Protein AF-A0A9P4S166-F1 (afdb_monomer)

Radius of gyration: 28.97 Å; Cα contacts (8 Å, |Δi|>4): 397; chains: 1; bounding box: 79×90×80 Å

pLDDT: mean 71.15, std 21.74, range [25.86, 97.62]

Secondary structure (DSSP, 8-state):
-HHHHHHHHHHHHHTTS--------------------------------------------TT-SS----TT--SHHHHHHHHHHHHHHHHHHH----HHHHHHHHHHHHHHHHHHHHHHHHHHHHHHHHHHHHTTS-GGGHHHHHHHHHHHHHHHHHHHHHHHHHHHHHHHHHTTS-SSS--SHHHHHHHHHHHHHHHHHHHHHHHHHHHHHT-----TTSSS-----S-TTSTTHHHH---HHHHHHHHHHHHHHT--TTSHHHHHHHHHHHHHHHHHHHHHHHHHHHSS---SSHHHHHHHHHHTTTS-THHHHHHHHHGGGTHHHHHHHHHHHHHHHHHHHS--------------------------------------HHHHHHHHHHHHHHHH---SSS--TTSPPPPS------------TTHHHHHHHHHHHHHH-SGGGG-----

Mean predicted aligned error: 15.08 Å

Nearest PDB structures (foldseek):
  8k4d-assembly1_A  TM=3.167E-01  e=4.605E-01  Homo sapiens
  5qsu-assembly1_C  TM=3.146E-01  e=5.699E-01  Homo sapiens
  6rrc-assembly2_A  TM=2.691E-01  e=3.722E-01  Homo sapiens
  4pjw-assembly1_A  TM=3.175E-01  e=9.105E-01  Homo sapiens

Organism: NCBI:txid1346257

Sequence (455 aa):
MVLEQKLEEEMSKIGSSSKARNESSTALGKRKKTSGINPDVDRPFSKRVRVESTEGTFTHLSGLDELPNYQPFTGPQGNTLLQSLYVIHKMFKDGNFESDVLGWHLNQAALALPEVISCACSSYQKALDEMNATISDEESRSALSSMNVRTTESDMQSTLRSAARIIASLLHGVTKLDYSAVNKPCGSVIYSYVQMFSHIFRNIHTFAYARAKGGFHNEDLNVLNKKPKRNDANTLINSNIQDISRLISQLVLATLSALSPSHSAHKDLYEGFTYLVLDAIGKRLYLAVFGCEPGKIVEDQILVSNTTLNATHAGRGLDTRALQYEIPYLVHILERCMSLAASFMSRDLPTPTRKSQQKRSRSSLNDSKPPGKAERYRAKVTLTTHAKRRLQQTLVRGMFGEEPNDGFFDSLRIPSPLSQIAKPPAFDAGEMREWFKCEVWKMLGWEILGEVKDC

Foldseek 3Di:
DVVVVVVVVVVVVVVPPPPDDDDDDDDDDDDDDDDDDDDDDDDDDDDDDDPDDPPPDPPDPVPPVPPQPLVLQDDDLSVQLVVLVVVLVVCVVVVPCPQVSLLVSLLSNLQSLLVSLLVLLVQLLVLVLVQVVCVVPDDVVNPVSVVSNVVSVVSSLSSLVVSLVSLLSSLVSLQSRDPPDPDDSSVVSLLSNQVSQFSLFCVLLVLLLVCLVSVDDPDVVPPDDDDDDDDPPPVVVVVPNPRSSQSSQVSSLSSLVSQDLVDPSSLSSLLSSLLQLLLVLQQLLLCLVPLDGADPDVVVVVVCVVCVVPPDVVVSSSVLRSSQSFLQQSLVVLVVSLVCLLSSVPDPPPPPPPPDPDDDDDDDDDDDDDDDDDDPPPPPSPHDPLSLVQSVVSNNCSNHNDDPDDDDPSHRDYDDHHRRGHDDDHDDSNVSSVVSNVSVCVSSPDVVVVPPDDD

Structure (mmCIF, N/CA/C/O backbone):
data_AF-A0A9P4S166-F1
#
_entry.id   AF-A0A9P4S166-F1
#
loop_
_atom_site.group_PDB
_atom_site.id
_atom_site.type_symbol
_atom_site.label_atom_id
_atom_site.label_alt_id
_atom_site.label_comp_id
_atom_site.label_asym_id
_atom_site.label_entity_id
_atom_site.label_seq_id
_atom_site.pdbx_PDB_ins_code
_atom_site.Cartn_x
_atom_site.Cartn_y
_atom_site.Cartn_z
_atom_site.occupancy
_atom_site.B_iso_or_equiv
_atom_site.auth_seq_id
_atom_site.auth_comp_id
_atom_site.auth_asym_id
_atom_site.auth_atom_id
_atom_site.pdbx_PDB_model_num
ATOM 1 N N . MET A 1 1 ? 34.817 21.940 -1.153 1.00 50.00 1 MET A N 1
ATOM 2 C CA . MET A 1 1 ? 35.452 23.243 -1.439 1.00 50.00 1 MET A CA 1
ATOM 3 C C . MET A 1 1 ? 35.509 23.553 -2.935 1.00 50.00 1 MET A C 1
ATOM 5 O O . MET A 1 1 ? 34.668 24.307 -3.396 1.00 50.00 1 MET A O 1
ATOM 9 N N . VAL A 1 2 ? 36.437 22.983 -3.723 1.00 48.81 2 VAL A N 1
ATOM 10 C CA . VAL A 1 2 ? 36.674 23.427 -5.126 1.00 48.81 2 VAL A CA 1
ATOM 11 C C . VAL A 1 2 ? 35.432 23.323 -6.033 1.00 48.81 2 VAL A C 1
ATOM 13 O O . VAL A 1 2 ? 35.209 24.189 -6.873 1.00 48.81 2 VAL A O 1
ATOM 16 N N . LEU A 1 3 ? 34.591 22.301 -5.842 1.00 48.97 3 LEU A N 1
ATOM 17 C CA . LEU A 1 3 ? 33.325 22.156 -6.577 1.00 48.97 3 LEU A CA 1
ATOM 18 C C . LEU A 1 3 ? 32.207 23.098 -6.091 1.00 48.97 3 LEU A C 1
ATOM 20 O O . LEU A 1 3 ? 31.320 23.412 -6.874 1.00 48.97 3 LEU A O 1
ATOM 24 N N . GLU A 1 4 ? 32.253 23.572 -4.843 1.00 58.06 4 GLU A N 1
ATOM 25 C CA . GLU A 1 4 ? 31.245 24.490 -4.286 1.00 58.06 4 GLU A CA 1
ATOM 26 C C . GLU A 1 4 ? 31.482 25.920 -4.779 1.00 58.06 4 GLU A C 1
ATOM 28 O O . GLU A 1 4 ? 30.554 26.531 -5.299 1.00 58.06 4 GLU A O 1
ATOM 33 N N . GLN A 1 5 ? 32.733 26.403 -4.766 1.00 71.75 5 GLN A N 1
ATOM 34 C CA . GLN A 1 5 ? 33.075 27.707 -5.357 1.00 71.75 5 GLN A CA 1
ATOM 35 C C . GLN A 1 5 ? 32.668 27.789 -6.836 1.00 71.75 5 GLN A C 1
ATOM 37 O O . GLN A 1 5 ? 32.152 28.810 -7.284 1.00 71.75 5 GLN A O 1
ATOM 42 N N . LYS A 1 6 ? 32.842 26.696 -7.592 1.00 68.50 6 LYS A N 1
ATOM 43 C CA . LYS A 1 6 ? 32.432 26.636 -9.001 1.00 68.50 6 LYS A CA 1
ATOM 44 C C . LYS A 1 6 ? 30.905 26.616 -9.185 1.00 68.50 6 LYS A C 1
ATOM 46 O O . LYS A 1 6 ? 30.423 27.027 -10.236 1.00 68.50 6 LYS A O 1
ATOM 51 N N . LEU A 1 7 ? 30.147 26.172 -8.180 1.00 64.69 7 LEU A N 1
ATOM 52 C CA . LEU A 1 7 ? 28.684 26.230 -8.183 1.00 64.69 7 LEU A CA 1
ATOM 53 C C . LEU A 1 7 ? 28.184 27.651 -7.867 1.00 64.69 7 LEU A C 1
ATOM 55 O O . LEU A 1 7 ? 27.287 28.150 -8.543 1.00 64.69 7 LEU A O 1
ATOM 59 N N . GLU A 1 8 ? 28.794 28.326 -6.888 1.00 77.50 8 GLU A N 1
ATOM 60 C CA . GLU A 1 8 ? 28.480 29.720 -6.540 1.00 77.50 8 GLU A CA 1
ATOM 61 C C . GLU A 1 8 ? 28.818 30.699 -7.680 1.00 77.50 8 GLU A C 1
ATOM 63 O O . GLU A 1 8 ? 28.044 31.619 -7.957 1.00 77.50 8 GLU A O 1
ATOM 68 N N . GLU A 1 9 ? 29.928 30.482 -8.395 1.00 79.69 9 GLU A N 1
ATOM 69 C CA . GLU A 1 9 ? 30.326 31.324 -9.532 1.00 79.69 9 GLU A CA 1
ATOM 70 C C . GLU A 1 9 ? 29.320 31.250 -10.700 1.00 79.69 9 GLU A C 1
ATOM 72 O O . GLU A 1 9 ? 28.985 32.275 -11.299 1.00 79.69 9 GLU A O 1
ATOM 77 N N . GLU A 1 10 ? 28.787 30.061 -11.003 1.00 73.88 10 GLU A N 1
ATOM 78 C CA . GLU A 1 10 ? 27.751 29.884 -12.032 1.00 73.88 10 GLU A CA 1
ATOM 79 C C . GLU A 1 10 ? 26.392 30.451 -11.586 1.00 73.88 10 GLU A C 1
ATOM 81 O O . GLU A 1 10 ? 25.723 31.135 -12.363 1.00 73.88 10 GLU A O 1
ATOM 86 N N . MET A 1 11 ? 26.010 30.260 -10.317 1.00 67.00 11 MET A N 1
ATOM 87 C CA . MET A 1 11 ? 24.795 30.856 -9.738 1.00 67.00 11 MET A CA 1
ATOM 88 C C . MET A 1 11 ? 24.805 32.393 -9.835 1.00 67.00 11 MET A C 1
ATOM 90 O O . MET A 1 11 ? 23.788 33.006 -10.167 1.00 67.00 11 MET A O 1
ATOM 94 N N . SER A 1 12 ? 25.965 33.023 -9.619 1.00 69.06 12 SER A N 1
ATOM 95 C CA . SER A 1 12 ? 26.142 34.481 -9.708 1.00 69.06 12 SER A CA 1
ATOM 96 C C . SER A 1 12 ? 25.939 35.034 -11.133 1.00 69.06 12 SER A C 1
ATOM 98 O O . SER A 1 12 ? 25.324 36.090 -11.324 1.00 69.06 12 SER A O 1
ATOM 100 N N . LYS A 1 13 ? 26.370 34.294 -12.166 1.00 59.41 13 LYS A N 1
ATOM 101 C CA . LYS A 1 13 ? 26.198 34.686 -13.583 1.00 59.41 13 LYS A CA 1
ATOM 102 C C . LYS A 1 13 ? 24.731 34.707 -14.020 1.00 59.41 13 LYS A C 1
ATOM 104 O O . LYS A 1 13 ? 24.347 35.544 -14.834 1.00 59.41 13 LYS A O 1
ATOM 109 N N . ILE A 1 14 ? 23.892 33.835 -13.461 1.00 57.91 14 ILE A N 1
ATOM 110 C CA . ILE A 1 14 ? 22.464 33.761 -13.813 1.00 57.91 14 ILE A CA 1
ATOM 111 C C . ILE A 1 14 ? 21.699 34.993 -13.292 1.00 57.91 14 ILE A C 1
ATOM 113 O O . ILE A 1 14 ? 20.830 35.522 -13.987 1.00 57.91 14 ILE A O 1
ATOM 117 N N . GLY A 1 15 ? 22.059 35.511 -12.112 1.00 41.59 15 GLY A N 1
ATOM 118 C CA . GLY A 1 15 ? 21.372 36.644 -11.474 1.00 41.59 15 GLY A CA 1
ATOM 119 C C . GLY A 1 15 ? 21.551 38.012 -12.152 1.00 41.59 15 GLY A C 1
ATOM 120 O O . GLY A 1 15 ? 20.842 38.955 -11.807 1.00 41.59 15 GLY A O 1
ATOM 121 N N . SER A 1 16 ? 22.476 38.150 -13.108 1.00 41.69 16 SER A N 1
ATOM 122 C CA . SER A 1 16 ? 22.863 39.446 -13.697 1.00 41.69 16 SER A CA 1
ATOM 123 C C . SER A 1 16 ? 22.339 39.701 -15.122 1.00 41.69 16 SER A C 1
ATOM 125 O O . SER A 1 16 ? 22.501 40.803 -15.644 1.00 41.69 16 SER A O 1
ATOM 127 N N . SER A 1 17 ? 21.651 38.737 -15.746 1.00 39.06 17 SER A N 1
ATOM 128 C CA . SER A 1 17 ? 21.203 38.836 -17.152 1.00 39.06 17 SER A CA 1
ATOM 129 C C . SER A 1 17 ? 19.826 39.511 -17.351 1.00 39.06 17 SER A C 1
ATOM 131 O O . SER A 1 17 ? 19.478 39.949 -18.447 1.00 39.06 17 SER A O 1
ATOM 133 N N . SER A 1 18 ? 19.014 39.646 -16.299 1.00 38.47 18 SER A N 1
ATOM 134 C CA . SER A 1 18 ? 17.571 39.928 -16.400 1.00 38.47 18 SER A CA 1
ATOM 135 C C . SER A 1 18 ? 17.166 41.416 -16.440 1.00 38.47 18 SER A C 1
ATOM 137 O O . SER A 1 18 ? 16.119 41.774 -15.896 1.00 38.47 18 SER A O 1
ATOM 139 N N . LYS A 1 19 ? 17.967 42.316 -17.040 1.00 42.19 19 LYS A N 1
ATOM 140 C CA . LYS A 1 19 ? 17.717 43.778 -16.967 1.00 42.19 19 LYS A CA 1
ATOM 141 C C . LYS A 1 19 ? 17.909 44.576 -18.271 1.00 42.19 19 LYS A C 1
ATOM 143 O O . LYS A 1 19 ? 18.396 45.702 -18.230 1.00 42.19 19 LYS A O 1
ATOM 148 N N . ALA A 1 20 ? 17.492 44.037 -19.423 1.00 38.78 20 ALA A N 1
ATOM 149 C CA . ALA A 1 20 ? 17.512 44.787 -20.690 1.00 38.78 20 ALA A CA 1
ATOM 150 C C . ALA A 1 20 ? 16.458 44.348 -21.736 1.00 38.78 20 ALA A C 1
ATOM 152 O O . ALA A 1 20 ? 16.814 43.772 -22.762 1.00 38.78 20 ALA A O 1
ATOM 153 N N . ARG A 1 21 ? 15.166 44.659 -21.516 1.00 33.50 21 ARG A N 1
ATOM 154 C CA . ARG A 1 21 ? 14.172 44.927 -22.590 1.00 33.50 21 ARG A CA 1
ATOM 155 C C . ARG A 1 21 ? 12.809 45.339 -22.026 1.00 33.50 21 ARG A C 1
ATOM 157 O O . ARG A 1 21 ? 12.109 44.501 -21.470 1.00 33.50 21 ARG A O 1
ATOM 164 N N . ASN A 1 22 ? 12.414 46.597 -22.224 1.00 31.48 22 ASN A N 1
ATOM 165 C CA . ASN A 1 22 ? 11.018 47.026 -22.114 1.00 31.48 22 ASN A CA 1
ATOM 166 C C . ASN A 1 22 ? 10.813 48.379 -22.818 1.00 31.48 22 ASN A C 1
ATOM 168 O O . ASN A 1 22 ? 11.109 49.405 -22.219 1.00 31.48 22 ASN A O 1
ATOM 172 N N . GLU A 1 23 ? 10.343 48.389 -24.072 1.00 32.75 23 GLU A N 1
ATOM 173 C CA . GLU A 1 23 ? 9.766 49.584 -24.715 1.00 32.75 23 GLU A CA 1
ATOM 174 C C . GLU A 1 23 ? 9.055 49.248 -26.043 1.00 32.75 23 GLU A C 1
ATOM 176 O O . GLU A 1 23 ? 9.297 48.205 -26.650 1.00 32.75 23 GLU A O 1
ATOM 181 N N . SER A 1 24 ? 8.206 50.172 -26.511 1.00 34.47 24 SER A N 1
ATOM 182 C CA . SER A 1 24 ? 7.497 50.186 -27.809 1.00 34.47 24 SER A CA 1
ATOM 183 C C . SER A 1 24 ? 6.445 49.090 -28.103 1.00 34.47 24 SER A C 1
ATOM 185 O O . SER A 1 24 ? 6.708 48.084 -28.753 1.00 34.47 24 SER A O 1
ATOM 187 N N . SER A 1 25 ? 5.180 49.379 -27.767 1.00 33.09 25 SER A N 1
ATOM 188 C CA . SER A 1 25 ? 4.033 49.140 -28.667 1.00 33.09 25 SER A CA 1
ATOM 189 C C . SER A 1 25 ? 2.823 49.970 -28.216 1.00 33.09 25 SER A C 1
ATOM 191 O O . SER A 1 25 ? 2.429 49.916 -27.053 1.00 33.09 25 SER A O 1
ATOM 193 N N . THR A 1 26 ? 2.243 50.767 -29.114 1.00 35.44 26 THR A N 1
ATOM 194 C CA . THR A 1 26 ? 1.092 51.648 -28.843 1.00 35.44 26 THR A CA 1
ATOM 195 C C . THR A 1 26 ? -0.043 51.416 -29.854 1.00 35.44 26 THR A C 1
ATOM 197 O O . THR A 1 26 ? 0.132 50.720 -30.847 1.00 35.44 26 THR A O 1
ATOM 200 N N . ALA A 1 27 ? -1.190 52.067 -29.605 1.00 35.25 27 ALA A N 1
ATOM 201 C CA . ALA A 1 27 ? -2.327 52.284 -30.519 1.00 35.25 27 ALA A CA 1
ATOM 202 C C . ALA A 1 27 ? -3.452 51.213 -30.633 1.00 35.25 27 ALA A C 1
ATOM 204 O O . ALA A 1 27 ? -3.430 50.307 -31.454 1.00 35.25 27 ALA A O 1
ATOM 205 N N . LEU A 1 28 ? -4.548 51.503 -29.913 1.00 38.31 28 LEU A N 1
ATOM 206 C CA . LEU A 1 28 ? -5.911 51.716 -30.453 1.00 38.31 28 LEU A CA 1
ATOM 207 C C . LEU A 1 28 ? -6.626 50.605 -31.269 1.00 38.31 28 LEU A C 1
ATOM 209 O O . LEU A 1 28 ? -6.446 50.476 -32.476 1.00 38.31 28 LEU A O 1
ATOM 213 N N . GLY A 1 29 ? -7.654 49.997 -30.655 1.00 34.06 29 GLY A N 1
ATOM 214 C CA . GLY A 1 29 ? -8.749 49.269 -31.328 1.00 34.06 29 GLY A CA 1
ATOM 215 C C . GLY A 1 29 ? -10.130 49.687 -30.787 1.00 34.06 29 GLY A C 1
ATOM 216 O O . GLY A 1 29 ? -10.272 49.955 -29.595 1.00 34.06 29 GLY A O 1
ATOM 217 N N . LYS A 1 30 ? -11.161 49.809 -31.644 1.00 41.03 30 LYS A N 1
ATOM 218 C CA . LYS A 1 30 ? -12.437 50.485 -31.301 1.00 41.03 30 LYS A CA 1
ATOM 219 C C . LYS A 1 30 ? -13.622 49.540 -31.023 1.00 41.03 30 LYS A C 1
ATOM 221 O O . LYS A 1 30 ? -14.110 48.865 -31.919 1.00 41.03 30 LYS A O 1
ATOM 226 N N . ARG A 1 31 ? -14.165 49.648 -29.802 1.00 37.97 31 ARG A N 1
ATOM 227 C CA . ARG A 1 31 ? -15.600 49.775 -29.437 1.00 37.97 31 ARG A CA 1
ATOM 228 C C . ARG A 1 31 ? -16.658 49.330 -30.480 1.00 37.97 31 ARG A C 1
ATOM 230 O O . ARG A 1 31 ? -16.903 50.049 -31.447 1.00 37.97 31 ARG A O 1
ATOM 237 N N . LYS A 1 32 ? -17.464 48.309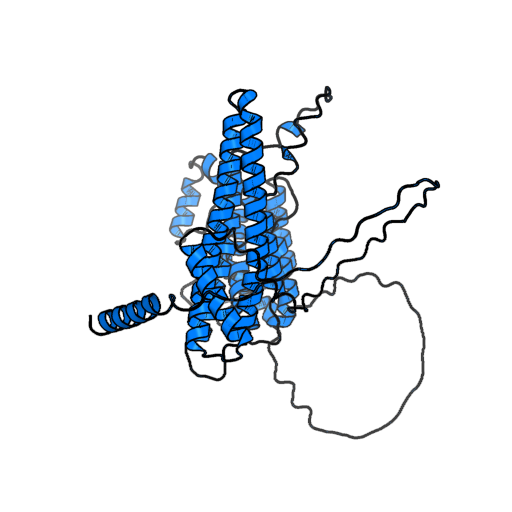 -30.148 1.00 41.28 32 LYS A N 1
ATOM 238 C CA . LYS A 1 32 ? -18.866 48.175 -30.614 1.00 41.28 32 LYS A CA 1
ATOM 239 C C . LYS A 1 32 ? -19.777 47.727 -29.454 1.00 41.28 32 LYS A C 1
ATOM 241 O O . LYS A 1 32 ? -19.289 47.214 -28.454 1.00 41.28 32 LYS A O 1
ATOM 246 N N . LYS A 1 33 ? -21.078 48.022 -29.543 1.00 42.03 33 LYS A N 1
ATOM 247 C CA . LYS A 1 33 ? -22.110 47.884 -28.487 1.00 42.03 33 LYS A CA 1
ATOM 248 C C . LYS A 1 33 ? -23.374 47.252 -29.103 1.00 42.03 33 LYS A C 1
ATOM 250 O O . LYS A 1 33 ? -23.469 47.220 -30.327 1.00 42.03 33 LYS A O 1
ATOM 255 N N . THR A 1 34 ? -24.359 46.908 -28.262 1.00 35.53 34 THR A N 1
ATOM 256 C CA . THR A 1 34 ? -25.773 46.564 -28.582 1.00 35.53 34 THR A CA 1
ATOM 257 C C . THR A 1 34 ? -25.997 45.198 -29.249 1.00 35.53 34 THR A C 1
ATOM 259 O O . THR A 1 34 ? -25.148 44.763 -30.015 1.00 35.53 34 THR A O 1
ATOM 262 N N . SER A 1 35 ? -27.114 44.484 -29.043 1.00 34.69 35 SER A N 1
ATOM 263 C CA . SER A 1 35 ? -28.135 44.469 -27.960 1.00 34.69 35 SER A CA 1
ATOM 264 C C . SER A 1 35 ? -29.142 43.343 -28.248 1.00 34.69 35 SER A C 1
ATOM 266 O O . SER A 1 35 ? -29.401 43.083 -29.419 1.00 34.69 35 SER A O 1
ATOM 268 N N . GLY A 1 36 ? -29.796 42.761 -27.237 1.00 31.95 36 GLY A N 1
ATOM 269 C CA . GLY A 1 36 ? -30.938 41.867 -27.473 1.00 31.95 36 GLY A CA 1
ATOM 270 C C . GLY A 1 36 ? -31.552 41.302 -26.193 1.00 31.95 36 GLY A C 1
ATOM 271 O O . GLY A 1 36 ? -30.898 40.546 -25.485 1.00 31.95 36 GLY A O 1
ATOM 272 N N . ILE A 1 37 ? -32.806 41.665 -25.916 1.00 40.78 37 ILE A N 1
ATOM 273 C CA . ILE A 1 37 ? -33.666 41.066 -24.885 1.00 40.78 37 ILE A CA 1
ATOM 274 C C . ILE A 1 37 ? -35.009 40.774 -25.556 1.00 40.78 37 ILE A C 1
ATOM 276 O O . ILE A 1 37 ? -35.592 41.695 -26.124 1.00 40.78 37 ILE A O 1
ATOM 280 N N . ASN A 1 38 ? -35.482 39.527 -25.490 1.00 38.72 38 ASN A N 1
ATOM 281 C CA . ASN A 1 38 ? -36.882 39.180 -25.206 1.00 38.72 38 ASN A CA 1
ATOM 282 C C . ASN A 1 38 ? -37.048 37.652 -25.024 1.00 38.72 38 ASN A C 1
ATOM 284 O O . ASN A 1 38 ? -36.100 36.920 -25.320 1.00 38.72 38 ASN A O 1
ATOM 288 N N . PRO A 1 39 ? -38.177 37.175 -24.455 1.00 56.25 39 PRO A N 1
ATOM 289 C CA . PRO A 1 39 ? -38.204 35.893 -23.748 1.00 56.25 39 PRO A CA 1
ATOM 290 C C . PRO A 1 39 ? -39.168 34.839 -24.341 1.00 56.25 39 PRO A C 1
ATOM 292 O O . PRO A 1 39 ? -39.853 35.086 -25.327 1.00 56.25 39 PRO A O 1
ATOM 295 N N . ASP A 1 40 ? -39.243 33.714 -23.619 1.00 36.38 40 ASP A N 1
ATOM 296 C CA . ASP A 1 40 ? -40.455 32.921 -23.332 1.00 36.38 40 ASP A CA 1
ATOM 297 C C . ASP A 1 40 ? -41.082 32.021 -24.425 1.00 36.38 40 ASP A C 1
ATOM 299 O O . ASP A 1 40 ? -41.785 32.494 -25.313 1.00 36.38 40 ASP A O 1
ATOM 303 N N . VAL A 1 41 ? -40.897 30.696 -24.269 1.00 45.12 41 VAL A N 1
ATOM 304 C CA . VAL A 1 41 ? -41.832 29.622 -24.685 1.00 45.12 41 VAL A CA 1
ATOM 305 C C . VAL A 1 41 ? -41.650 28.398 -23.760 1.00 45.12 41 VAL A C 1
ATOM 307 O O . VAL A 1 41 ? -40.535 27.896 -23.604 1.00 45.12 41 VAL A O 1
ATOM 310 N N . ASP A 1 42 ? -42.743 27.858 -23.210 1.00 40.72 42 ASP A N 1
ATOM 311 C CA . ASP A 1 42 ? -42.768 26.599 -22.443 1.00 40.72 42 ASP A CA 1
ATOM 312 C C . ASP A 1 42 ? -42.427 25.336 -23.270 1.00 40.72 42 ASP A C 1
ATOM 314 O O . ASP A 1 42 ? -42.941 25.149 -24.376 1.00 40.72 42 ASP A O 1
ATOM 318 N N . ARG A 1 43 ? -41.737 24.356 -22.657 1.00 38.03 43 ARG A N 1
ATOM 319 C CA . ARG A 1 43 ? -42.332 23.067 -22.190 1.00 38.03 43 ARG A CA 1
ATOM 320 C C . ARG A 1 43 ? -41.273 22.021 -21.773 1.00 38.03 43 ARG A C 1
ATOM 322 O O . ARG A 1 43 ? -40.172 21.998 -22.319 1.00 38.03 43 ARG A O 1
ATOM 329 N N . PRO A 1 44 ? -41.597 21.108 -20.833 1.00 45.16 44 PRO A N 1
ATOM 330 C CA . PRO A 1 44 ? -40.661 20.093 -20.348 1.00 45.16 44 PRO A CA 1
ATOM 331 C C . PRO A 1 44 ? -40.617 18.841 -21.238 1.00 45.16 44 PRO A C 1
ATOM 333 O O . PRO A 1 44 ? -41.651 18.337 -21.670 1.00 45.16 44 PRO A O 1
ATOM 336 N N . PHE A 1 45 ? -39.426 18.255 -21.404 1.00 33.53 45 PHE A N 1
ATOM 337 C CA . PHE A 1 45 ? -39.263 16.886 -21.908 1.00 33.53 45 PHE A CA 1
ATOM 338 C C . PHE A 1 45 ? -38.330 16.067 -21.014 1.00 33.53 45 PHE A C 1
ATOM 340 O O . PHE A 1 45 ? -37.161 16.403 -20.824 1.00 33.53 45 PHE A O 1
ATOM 347 N N . SER A 1 46 ? -38.854 14.958 -20.488 1.00 43.62 46 SER A N 1
ATOM 348 C CA . SER A 1 46 ? -38.104 14.016 -19.654 1.00 43.62 46 SER A CA 1
ATOM 349 C C . SER A 1 46 ? -36.979 13.347 -20.451 1.00 43.62 46 SER A C 1
ATOM 351 O O . SER A 1 46 ? -37.238 12.617 -21.411 1.00 43.62 46 SER A O 1
ATOM 353 N N . LYS A 1 47 ? -35.723 13.557 -20.037 1.00 34.91 47 LYS A N 1
ATOM 354 C CA . LYS A 1 47 ? -34.566 12.812 -20.551 1.00 34.91 47 LYS A CA 1
ATOM 355 C C . LYS A 1 47 ? -34.118 11.757 -19.545 1.00 34.91 47 LYS A C 1
ATOM 357 O O . LYS A 1 47 ? -33.394 12.023 -18.593 1.00 34.91 47 LYS A O 1
ATOM 362 N N . ARG A 1 48 ? -34.568 10.534 -19.826 1.00 31.05 48 ARG A N 1
ATOM 363 C CA . ARG A 1 48 ? -34.166 9.256 -19.223 1.00 31.05 48 ARG A CA 1
ATOM 364 C C . ARG A 1 48 ? -32.643 9.192 -19.026 1.00 31.05 48 ARG A C 1
ATOM 366 O O . ARG A 1 48 ? -31.904 9.208 -20.008 1.00 31.05 48 ARG A O 1
ATOM 373 N N . VAL A 1 49 ? -32.184 9.089 -17.776 1.00 30.39 49 VAL A N 1
ATOM 374 C CA . VAL A 1 49 ? -30.754 8.948 -17.455 1.00 30.39 49 VAL A CA 1
ATOM 375 C C . VAL A 1 49 ? -30.235 7.633 -18.037 1.00 30.39 49 VAL A C 1
ATOM 377 O O . VAL A 1 49 ? -30.659 6.547 -17.641 1.00 30.39 49 VAL A O 1
ATOM 380 N N . ARG A 1 50 ? -29.313 7.735 -18.996 1.00 27.39 50 ARG A N 1
ATOM 381 C CA . ARG A 1 50 ? -28.569 6.604 -19.550 1.00 27.39 50 ARG A CA 1
ATOM 382 C C . ARG A 1 50 ? -27.389 6.322 -18.623 1.00 27.39 50 ARG A C 1
ATOM 384 O O . ARG A 1 50 ? -26.401 7.044 -18.656 1.00 27.39 50 ARG A O 1
ATOM 391 N N . VAL A 1 51 ? -27.514 5.295 -17.784 1.00 29.66 51 VAL A N 1
ATOM 392 C CA . VAL A 1 51 ? -26.410 4.819 -16.937 1.00 29.66 51 VAL A CA 1
ATOM 393 C C . VAL A 1 51 ? -25.381 4.133 -17.835 1.00 29.66 51 VAL A C 1
ATOM 395 O O . VAL A 1 51 ? -25.558 2.986 -18.242 1.00 29.66 51 VAL A O 1
ATOM 398 N N . GLU A 1 52 ? -24.332 4.866 -18.195 1.00 25.86 52 GLU A N 1
ATOM 399 C CA . GLU A 1 52 ? -23.224 4.351 -18.995 1.00 25.86 52 GLU A CA 1
ATOM 400 C C . GLU A 1 52 ? -22.263 3.563 -18.088 1.00 25.86 52 GLU A C 1
ATOM 402 O O . GLU A 1 52 ? -21.912 4.009 -16.997 1.00 25.86 52 GLU A O 1
ATOM 407 N N . SER A 1 53 ? -21.891 2.347 -18.494 1.00 28.19 53 SER A N 1
ATOM 408 C CA . SER A 1 53 ? -21.138 1.418 -17.639 1.00 28.19 53 SER A CA 1
ATOM 409 C C . SER A 1 53 ? -19.633 1.670 -17.742 1.00 28.19 53 SER A C 1
ATOM 411 O O . SER A 1 53 ? -19.040 1.474 -18.799 1.00 28.19 53 SER A O 1
ATOM 413 N N . THR A 1 54 ? -19.004 2.094 -16.645 1.00 28.41 54 THR A N 1
ATOM 414 C CA . THR A 1 54 ? -17.595 2.519 -16.617 1.00 28.41 54 THR A CA 1
ATOM 415 C C . THR A 1 54 ? -16.601 1.359 -16.496 1.00 28.41 54 THR A C 1
ATOM 417 O O . THR A 1 54 ? -15.893 1.239 -15.497 1.00 28.41 54 THR A O 1
ATOM 420 N N . GLU A 1 55 ? -16.479 0.538 -17.542 1.00 28.70 55 GLU A N 1
ATOM 421 C CA . GLU A 1 55 ? -15.303 -0.329 -17.749 1.00 28.70 55 GLU A CA 1
ATOM 422 C C . GLU A 1 55 ? -14.131 0.498 -18.322 1.00 28.70 55 GLU A C 1
ATOM 424 O O . GLU A 1 55 ? -13.728 0.383 -19.480 1.00 28.70 55 GLU A O 1
ATOM 429 N N . GLY A 1 56 ? -13.615 1.411 -17.492 1.00 29.88 56 GLY A N 1
ATOM 430 C CA . GLY A 1 56 ? -12.572 2.371 -17.856 1.00 29.88 56 GLY A CA 1
ATOM 431 C C . GLY A 1 56 ? -11.198 1.727 -18.045 1.00 29.88 56 GLY A C 1
ATOM 432 O O . GLY A 1 56 ? -10.423 1.617 -17.097 1.00 29.88 56 GLY A O 1
ATOM 433 N N . THR A 1 57 ? -10.871 1.346 -19.280 1.00 31.53 57 THR A N 1
ATOM 434 C CA . THR A 1 57 ? -9.532 0.854 -19.643 1.00 31.53 57 THR A CA 1
ATOM 435 C C . THR A 1 57 ? -8.527 2.014 -19.651 1.00 31.53 57 THR A C 1
ATOM 437 O O . THR A 1 57 ? -8.656 2.964 -20.421 1.00 31.53 57 THR A O 1
ATOM 440 N N . PHE A 1 58 ? -7.530 1.957 -18.763 1.00 37.31 58 PHE A N 1
ATOM 441 C CA . PHE A 1 58 ? -6.637 3.075 -18.415 1.00 37.31 58 PHE A CA 1
ATOM 442 C C . PHE A 1 58 ? -5.482 3.268 -19.426 1.00 37.31 58 PHE A C 1
ATOM 444 O O . PHE A 1 58 ? -4.310 3.177 -19.075 1.00 37.31 58 PHE A O 1
ATOM 451 N N . THR A 1 59 ? -5.798 3.488 -20.708 1.00 33.12 59 THR A N 1
ATOM 452 C CA . THR A 1 59 ? -4.811 3.455 -21.815 1.00 33.12 59 THR A CA 1
ATOM 453 C C . THR A 1 59 ? -4.549 4.790 -22.525 1.00 33.12 59 THR A C 1
ATOM 455 O O . THR A 1 59 ? -3.778 4.814 -23.480 1.00 33.12 59 THR A O 1
ATOM 458 N N . HIS A 1 60 ? -5.120 5.911 -22.067 1.00 36.06 60 HIS A N 1
ATOM 459 C CA . HIS A 1 60 ? -4.829 7.247 -22.615 1.00 36.06 60 HIS A CA 1
ATOM 460 C C . HIS A 1 60 ? -4.055 8.121 -21.613 1.00 36.06 60 HIS A C 1
ATOM 462 O O . HIS A 1 60 ? -4.638 8.802 -20.774 1.00 36.06 60 HIS A O 1
ATOM 468 N N . LEU A 1 61 ? -2.724 8.149 -21.746 1.00 42.19 61 LEU A N 1
ATOM 469 C CA . LEU A 1 61 ? -1.834 9.070 -21.014 1.00 42.19 61 LEU A CA 1
ATOM 470 C C . LEU A 1 61 ? -1.715 10.462 -21.677 1.00 42.19 61 LEU A C 1
ATOM 472 O O . LEU A 1 61 ? -0.893 11.276 -21.271 1.00 42.19 61 LEU A O 1
ATOM 476 N N . SER A 1 62 ? -2.551 10.772 -22.671 1.00 40.66 62 SER A N 1
ATOM 477 C CA . SER A 1 62 ? -2.532 12.031 -23.444 1.00 40.66 62 SER A CA 1
ATOM 478 C C . SER A 1 62 ? -2.993 13.282 -22.674 1.00 40.66 62 SER A C 1
ATOM 480 O O . SER A 1 62 ? -3.242 14.309 -23.291 1.00 40.66 62 SER A O 1
ATOM 482 N N . GLY A 1 63 ? -3.137 13.201 -21.349 1.00 41.41 63 GLY A N 1
ATOM 483 C CA . GLY A 1 63 ? -3.538 14.305 -20.468 1.00 41.41 63 GLY A CA 1
ATOM 484 C C . GLY A 1 63 ? -2.382 14.918 -19.671 1.00 41.41 63 GLY A C 1
ATOM 485 O O . GLY A 1 63 ? -2.625 15.463 -18.603 1.00 41.41 63 GLY A O 1
ATOM 486 N N . LEU A 1 64 ? -1.132 14.768 -20.129 1.00 45.16 64 LEU A N 1
ATOM 487 C CA . LEU A 1 64 ? 0.065 15.231 -19.407 1.00 45.16 64 LEU A CA 1
ATOM 488 C C . LEU A 1 64 ? 0.395 16.725 -19.597 1.00 45.16 64 LEU A C 1
ATOM 490 O O . LEU A 1 64 ? 1.184 17.252 -18.818 1.00 45.16 64 LEU A O 1
ATOM 494 N N . ASP A 1 65 ? -0.192 17.411 -20.586 1.00 44.78 65 ASP A N 1
ATOM 495 C CA . ASP A 1 65 ? 0.013 18.861 -20.773 1.00 44.78 65 ASP A CA 1
ATOM 496 C C . ASP A 1 65 ? -0.744 19.710 -19.731 1.00 44.78 65 ASP A C 1
ATOM 498 O O . ASP A 1 65 ? -0.295 20.804 -19.386 1.00 44.78 65 ASP A O 1
ATOM 502 N N . GLU A 1 66 ? -1.834 19.193 -19.146 1.00 49.91 66 GLU A N 1
ATOM 503 C CA . GLU A 1 66 ? -2.339 19.707 -17.869 1.00 49.91 66 GLU A CA 1
ATOM 504 C C . GLU A 1 66 ? -1.496 19.117 -16.733 1.00 49.91 66 GLU A C 1
ATOM 506 O O . GLU A 1 66 ? -1.835 18.085 -16.145 1.00 49.91 66 GLU A O 1
ATOM 511 N N . LEU A 1 67 ? -0.385 19.793 -16.413 1.00 52.59 67 LEU A N 1
ATOM 512 C CA . LEU A 1 67 ? 0.357 19.548 -15.175 1.00 52.59 67 LEU A CA 1
ATOM 513 C C . LEU A 1 67 ? -0.652 19.513 -14.009 1.00 52.59 67 LEU A C 1
ATOM 515 O O . LEU A 1 67 ? -1.361 20.506 -13.810 1.00 52.59 67 LEU A O 1
ATOM 519 N N . PRO A 1 68 ? -0.751 18.401 -13.248 1.00 55.50 68 PRO A N 1
ATOM 520 C CA . PRO A 1 68 ? -1.664 18.301 -12.118 1.00 55.50 68 PRO A CA 1
ATOM 521 C C . PRO A 1 68 ? -1.545 19.522 -11.210 1.00 55.50 68 PRO A C 1
ATOM 523 O O . PRO A 1 68 ? -0.440 20.009 -10.990 1.00 55.50 68 PRO A O 1
ATOM 526 N N . ASN A 1 69 ? -2.657 20.015 -10.658 1.00 58.12 69 ASN A N 1
ATOM 527 C CA . ASN A 1 69 ? -2.585 21.146 -9.738 1.00 58.12 69 ASN A CA 1
ATOM 528 C C . ASN A 1 69 ? -1.858 20.717 -8.448 1.00 58.12 69 ASN A C 1
ATOM 530 O O . ASN A 1 69 ? -2.463 20.171 -7.527 1.00 58.12 69 ASN A O 1
ATOM 534 N N . TYR A 1 70 ? -0.540 20.922 -8.428 1.00 65.69 70 TYR A N 1
ATOM 535 C CA . TYR A 1 70 ? 0.409 20.397 -7.444 1.00 65.69 70 TYR A CA 1
ATOM 536 C C . TYR A 1 70 ? 0.377 21.139 -6.089 1.00 65.69 70 TYR A C 1
ATOM 538 O O . TYR A 1 70 ? 1.183 20.859 -5.206 1.00 65.69 70 TYR A O 1
ATOM 546 N N . GLN A 1 71 ? -0.597 22.031 -5.886 1.00 69.25 71 GLN A N 1
ATOM 547 C CA . GLN A 1 71 ? -0.813 22.786 -4.648 1.00 69.25 71 GLN A CA 1
ATOM 548 C C . GLN A 1 71 ? -0.901 21.978 -3.329 1.00 69.25 71 GLN A C 1
ATOM 550 O O . GLN A 1 71 ? -0.439 22.526 -2.330 1.00 69.25 71 GLN A O 1
ATOM 555 N N . PRO A 1 72 ? -1.407 20.722 -3.244 1.00 71.31 72 PRO A N 1
ATOM 556 C CA . PRO A 1 72 ? -1.440 20.005 -1.961 1.00 71.31 72 PRO A CA 1
ATOM 557 C C . PRO A 1 72 ? -0.066 19.495 -1.481 1.00 71.31 72 PRO A C 1
ATOM 559 O O . PRO A 1 72 ? 0.031 18.927 -0.395 1.00 71.31 72 PRO A O 1
ATOM 562 N N . PHE A 1 73 ? 1.005 19.667 -2.262 1.00 83.44 73 PHE A N 1
ATOM 563 C CA . PHE A 1 73 ? 2.334 19.118 -1.971 1.00 83.44 73 PHE A CA 1
ATOM 564 C C . PHE A 1 73 ? 3.251 20.121 -1.256 1.00 83.44 73 PHE A C 1
ATOM 566 O O . PHE A 1 73 ? 4.313 20.488 -1.754 1.00 83.44 73 PHE A O 1
ATOM 573 N N . THR A 1 74 ? 2.834 20.568 -0.071 1.00 84.12 74 THR A N 1
ATOM 574 C CA . THR A 1 74 ? 3.602 21.497 0.772 1.00 84.12 74 THR A CA 1
ATOM 575 C C . THR A 1 74 ? 4.683 20.792 1.606 1.00 84.12 74 THR A C 1
ATOM 577 O O . THR A 1 74 ? 4.567 19.622 1.967 1.00 84.12 74 THR A O 1
ATOM 580 N N . GLY A 1 75 ? 5.749 21.526 1.945 1.00 92.38 75 GLY A N 1
ATOM 581 C CA . GLY A 1 75 ? 6.834 21.056 2.819 1.00 92.38 75 GLY A CA 1
ATOM 582 C C . GLY A 1 75 ? 8.022 20.403 2.088 1.00 92.38 75 GLY A C 1
ATOM 583 O O . GLY A 1 75 ? 8.007 20.280 0.863 1.00 92.38 75 GLY A O 1
ATOM 584 N N . PRO A 1 76 ? 9.082 19.995 2.818 1.00 94.75 76 PRO A N 1
ATOM 585 C CA . PRO A 1 76 ? 10.340 19.533 2.220 1.00 94.75 76 PRO A CA 1
ATOM 586 C C . PRO A 1 76 ? 10.175 18.324 1.292 1.00 94.75 76 PRO A C 1
ATOM 588 O O . PRO A 1 76 ? 10.674 18.330 0.171 1.00 94.75 76 PRO A O 1
ATOM 591 N N . GLN A 1 77 ? 9.421 17.312 1.727 1.00 95.19 77 GLN A N 1
ATOM 592 C CA . GLN A 1 77 ? 9.136 16.105 0.951 1.00 95.19 77 GLN A CA 1
ATOM 593 C C . GLN A 1 77 ? 8.288 16.427 -0.288 1.00 95.19 77 GLN A C 1
ATOM 595 O O . GLN A 1 77 ? 8.557 15.898 -1.365 1.00 95.19 77 GLN A O 1
ATOM 600 N N . GLY A 1 78 ? 7.325 17.350 -0.165 1.00 95.19 78 GLY A N 1
ATOM 601 C CA . GLY A 1 78 ? 6.563 17.880 -1.297 1.00 95.19 78 GLY A CA 1
ATOM 602 C C . GLY A 1 78 ? 7.475 18.529 -2.341 1.00 95.19 78 GLY A C 1
ATOM 603 O O . GLY A 1 78 ? 7.427 18.160 -3.512 1.00 95.19 78 GLY A O 1
ATOM 604 N N . ASN A 1 79 ? 8.392 19.399 -1.915 1.00 94.69 79 ASN A N 1
ATOM 605 C CA . ASN A 1 79 ? 9.363 20.041 -2.805 1.00 94.69 79 ASN A CA 1
ATOM 606 C C . ASN A 1 79 ? 10.265 19.018 -3.528 1.00 94.69 79 ASN A C 1
ATOM 608 O O . ASN A 1 79 ? 10.402 19.093 -4.749 1.00 94.69 79 ASN A O 1
ATOM 612 N N . THR A 1 80 ? 10.826 18.032 -2.815 1.00 96.50 80 THR A N 1
ATOM 613 C CA . THR A 1 80 ? 11.657 16.961 -3.408 1.00 96.50 80 THR A CA 1
ATOM 614 C C . THR A 1 80 ? 10.879 16.116 -4.421 1.00 96.50 80 THR A C 1
ATOM 616 O O . THR A 1 80 ? 11.401 15.780 -5.490 1.00 96.50 80 THR A O 1
ATOM 619 N N . LEU A 1 81 ? 9.617 15.799 -4.112 1.00 96.44 81 LEU A N 1
ATOM 620 C CA . LEU A 1 81 ? 8.707 15.075 -4.997 1.00 96.44 81 LEU A CA 1
ATOM 621 C C . LEU A 1 81 ? 8.436 15.873 -6.281 1.00 96.44 81 LEU A C 1
ATOM 623 O O . LEU A 1 81 ? 8.613 15.341 -7.377 1.00 96.44 81 LEU A O 1
ATOM 627 N N . LEU A 1 82 ? 8.069 17.153 -6.162 1.00 95.69 82 LEU A N 1
ATOM 628 C CA . LEU A 1 82 ? 7.778 18.022 -7.307 1.00 95.69 82 LEU A CA 1
ATOM 629 C C . LEU A 1 82 ? 9.008 18.276 -8.183 1.00 95.69 82 LEU A C 1
ATOM 631 O O . LEU A 1 82 ? 8.910 18.172 -9.406 1.00 95.69 82 LEU A O 1
ATOM 635 N N . GLN A 1 83 ? 10.171 18.541 -7.582 1.00 96.12 83 GLN A N 1
ATOM 636 C CA . GLN A 1 83 ? 11.429 18.703 -8.314 1.00 96.12 83 GLN A CA 1
ATOM 637 C C . GLN A 1 83 ? 11.779 17.434 -9.103 1.00 96.12 83 GLN A C 1
ATOM 639 O O . GLN A 1 83 ? 12.174 17.515 -10.267 1.00 96.12 83 GLN A O 1
ATOM 644 N N . SER A 1 84 ? 11.596 16.259 -8.496 1.00 97.00 84 SER A N 1
ATOM 645 C CA . SER A 1 84 ? 11.898 14.984 -9.150 1.00 97.00 84 SER A CA 1
ATOM 646 C C . SER A 1 84 ? 10.927 14.673 -10.285 1.00 97.00 84 SER A C 1
ATOM 648 O O . SER A 1 84 ? 11.360 14.299 -11.373 1.00 97.00 84 SER A O 1
ATOM 650 N N . LEU A 1 85 ? 9.626 14.892 -10.077 1.00 96.12 85 LEU A N 1
ATOM 651 C CA . LEU A 1 85 ? 8.609 14.702 -11.114 1.00 96.12 85 LEU A CA 1
ATOM 652 C C . LEU A 1 85 ? 8.787 15.663 -12.288 1.00 96.12 85 LEU A C 1
ATOM 654 O O . LEU A 1 85 ? 8.662 15.233 -13.431 1.00 96.12 85 LEU A O 1
ATOM 658 N N . TYR A 1 86 ? 9.151 16.922 -12.030 1.00 95.88 86 TYR A N 1
ATOM 659 C CA . TYR A 1 86 ? 9.460 17.887 -13.082 1.00 95.88 86 TYR A CA 1
ATOM 660 C C . TYR A 1 86 ? 10.597 17.401 -13.994 1.00 95.88 86 TYR A C 1
ATOM 662 O O . TYR A 1 86 ? 10.460 17.458 -15.217 1.00 95.88 86 TYR A O 1
ATOM 670 N N . VAL A 1 87 ? 11.691 16.866 -13.433 1.00 96.25 87 VAL A N 1
ATOM 671 C CA . VAL A 1 87 ? 12.790 16.332 -14.257 1.00 96.25 87 VAL A CA 1
ATOM 672 C C . VAL A 1 87 ? 12.377 15.048 -14.981 1.00 96.25 87 VAL A C 1
ATOM 674 O O . VAL A 1 87 ? 12.644 14.935 -16.175 1.00 96.25 87 VAL A O 1
ATOM 677 N N . ILE A 1 88 ? 11.656 14.127 -14.330 1.00 95.81 88 ILE A N 1
ATOM 678 C CA . ILE A 1 88 ? 11.119 12.913 -14.978 1.00 95.81 88 ILE A CA 1
ATOM 679 C C . ILE A 1 88 ? 10.241 13.283 -16.187 1.00 95.81 88 ILE A C 1
ATOM 681 O O . ILE A 1 88 ? 10.451 12.772 -17.287 1.00 95.81 88 ILE A O 1
ATOM 685 N N . HIS A 1 89 ? 9.288 14.206 -16.016 1.00 94.94 89 HIS A N 1
ATOM 686 C CA . HIS A 1 89 ? 8.395 14.664 -17.088 1.00 94.94 89 HIS A CA 1
ATOM 687 C C . HIS A 1 89 ? 9.141 15.417 -18.188 1.00 94.94 89 HIS A C 1
ATOM 689 O O . HIS A 1 89 ? 8.825 15.237 -19.364 1.00 94.94 89 HIS A O 1
ATOM 695 N N . LYS A 1 90 ? 10.174 16.193 -17.839 1.00 95.44 90 LYS A N 1
ATOM 696 C CA . LYS A 1 90 ? 11.059 16.816 -18.826 1.00 95.44 90 LYS A CA 1
ATOM 697 C C . LYS A 1 90 ? 11.810 15.762 -19.650 1.00 95.44 90 LYS A C 1
ATOM 699 O O . LYS A 1 90 ? 11.759 15.825 -20.871 1.00 95.44 90 LYS A O 1
ATOM 704 N N . MET A 1 91 ? 12.426 14.758 -19.023 1.00 95.06 91 MET A N 1
ATOM 705 C CA . MET A 1 91 ? 13.119 13.671 -19.738 1.00 95.06 91 MET A CA 1
ATOM 706 C C . MET A 1 91 ? 12.164 12.876 -20.643 1.00 95.06 91 MET A C 1
ATOM 708 O O . MET A 1 91 ? 12.530 12.518 -21.760 1.00 95.06 91 MET A O 1
ATOM 712 N N . PHE A 1 92 ? 10.916 12.654 -20.210 1.00 93.94 92 PHE A N 1
ATOM 713 C CA . PHE A 1 92 ? 9.885 12.020 -21.042 1.00 93.94 92 PHE A CA 1
ATOM 714 C C . PHE A 1 92 ? 9.528 12.858 -22.282 1.00 93.94 92 PHE A C 1
ATOM 716 O O . PHE A 1 92 ? 9.262 12.284 -23.337 1.00 93.94 92 PHE A O 1
ATOM 723 N N . LYS A 1 93 ? 9.516 14.193 -22.159 1.00 94.19 93 LYS A N 1
ATOM 724 C CA . LYS A 1 93 ? 9.203 15.137 -23.245 1.00 94.19 93 LYS A CA 1
ATOM 725 C C . LYS A 1 93 ? 10.372 15.342 -24.210 1.00 94.19 93 LYS A C 1
ATOM 727 O O . LYS A 1 93 ? 10.160 15.369 -25.418 1.00 94.19 93 LYS A O 1
ATOM 732 N N . ASP A 1 94 ? 11.585 15.453 -23.676 1.00 94.56 94 ASP A N 1
ATOM 733 C CA . ASP A 1 94 ? 12.818 15.651 -24.445 1.00 94.56 94 ASP A CA 1
ATOM 734 C C . ASP A 1 94 ? 13.290 14.347 -25.124 1.00 94.56 94 ASP A C 1
ATOM 736 O O . ASP A 1 94 ? 14.117 14.381 -26.033 1.00 94.56 94 ASP A O 1
ATOM 740 N N . GLY A 1 95 ? 12.787 13.185 -24.684 1.00 93.06 95 GLY A N 1
ATOM 741 C CA . GLY A 1 95 ? 13.115 11.864 -25.237 1.00 93.06 95 GLY A CA 1
ATOM 742 C C . GLY A 1 95 ? 14.526 11.359 -24.906 1.00 93.06 95 GLY A C 1
ATOM 743 O O . GLY A 1 95 ? 14.919 10.295 -25.382 1.00 93.06 95 GLY A O 1
ATOM 744 N N . ASN A 1 96 ? 15.285 12.104 -24.099 1.00 92.38 96 ASN A N 1
ATOM 745 C CA . ASN A 1 96 ? 16.642 11.766 -23.686 1.00 92.38 96 ASN A CA 1
ATOM 746 C C . ASN A 1 96 ? 16.631 11.062 -22.317 1.00 92.38 96 ASN A C 1
ATOM 748 O O . ASN A 1 96 ? 16.389 11.689 -21.283 1.00 92.38 96 ASN A O 1
ATOM 752 N N . PHE A 1 97 ? 16.893 9.755 -22.315 1.00 90.31 97 PHE A N 1
ATOM 753 C CA . PHE A 1 97 ? 16.788 8.890 -21.137 1.00 90.31 97 PHE A CA 1
ATOM 754 C C . PHE A 1 97 ? 18.170 8.509 -20.584 1.00 90.31 97 PHE A C 1
ATOM 756 O O . PHE A 1 97 ? 18.616 7.371 -20.714 1.00 90.31 97 PHE A O 1
ATOM 763 N N . GLU A 1 98 ? 18.852 9.452 -19.931 1.00 92.00 98 GLU A N 1
ATOM 764 C CA . GLU A 1 98 ? 20.049 9.137 -19.142 1.00 92.00 98 GLU A CA 1
ATOM 765 C C . GLU A 1 98 ? 19.655 8.274 -17.928 1.00 92.00 98 GLU A C 1
ATOM 767 O O . GLU A 1 98 ? 19.037 8.755 -16.975 1.00 92.00 98 GLU A O 1
ATOM 772 N N . SER A 1 99 ? 19.960 6.972 -17.985 1.00 91.06 99 SER A N 1
ATOM 773 C CA . SER A 1 99 ? 19.376 5.975 -17.073 1.00 91.06 99 SER A CA 1
ATOM 774 C C . SER A 1 99 ? 19.717 6.192 -15.595 1.00 91.06 99 SER A C 1
ATOM 776 O O . SER A 1 99 ? 18.914 5.817 -14.740 1.00 91.06 99 SER A O 1
ATOM 778 N N . ASP A 1 100 ? 20.875 6.774 -15.279 1.00 91.69 100 ASP A N 1
ATOM 779 C CA . ASP A 1 100 ? 21.285 7.026 -13.894 1.00 91.69 100 ASP A CA 1
ATOM 780 C C . ASP A 1 100 ? 20.583 8.265 -13.313 1.00 91.69 100 ASP A C 1
ATOM 782 O O . ASP A 1 100 ? 20.081 8.214 -12.189 1.00 91.69 100 ASP A O 1
ATOM 786 N N . VAL A 1 101 ? 20.439 9.339 -14.101 1.00 94.00 101 VAL A N 1
ATOM 787 C CA . VAL A 1 101 ? 19.677 10.546 -13.722 1.00 94.00 101 VAL A CA 1
ATOM 788 C C . VAL A 1 101 ? 18.189 10.224 -13.575 1.00 94.00 101 VAL A C 1
ATOM 790 O O . VAL A 1 101 ? 17.571 10.580 -12.567 1.00 94.00 101 VAL A O 1
ATOM 793 N N . LEU A 1 102 ? 17.619 9.483 -14.533 1.00 94.75 102 LEU A N 1
ATOM 794 C CA . LEU A 1 102 ? 16.239 9.011 -14.445 1.00 94.75 102 LEU A CA 1
ATOM 795 C C . LEU A 1 102 ? 16.059 8.097 -13.224 1.00 94.75 102 LEU A C 1
ATOM 797 O O . LEU A 1 102 ? 15.148 8.314 -12.430 1.00 94.75 102 LEU A O 1
ATOM 801 N N . GLY A 1 103 ? 16.950 7.122 -13.023 1.00 93.69 103 GLY A N 1
ATOM 802 C CA . GLY A 1 103 ? 16.913 6.227 -11.864 1.00 93.69 103 GLY A CA 1
ATOM 803 C C . GLY A 1 103 ? 16.984 6.970 -10.526 1.00 93.69 103 GLY A C 1
ATOM 804 O O . GLY A 1 103 ? 16.224 6.655 -9.608 1.00 93.69 103 GLY A O 1
ATOM 805 N N . TRP A 1 104 ? 17.826 8.004 -10.422 1.00 95.50 104 TRP A N 1
ATOM 806 C CA . TRP A 1 104 ? 17.919 8.844 -9.228 1.00 95.50 104 TRP A CA 1
ATOM 807 C C . TRP A 1 104 ? 16.608 9.583 -8.939 1.00 95.50 104 TRP A C 1
ATOM 809 O O . TRP A 1 104 ? 16.083 9.475 -7.831 1.00 95.50 104 TRP A O 1
ATOM 819 N N . HIS A 1 105 ? 16.025 10.269 -9.926 1.00 96.75 105 HIS A N 1
ATOM 820 C CA . HIS A 1 105 ? 14.759 10.979 -9.719 1.00 96.75 105 HIS A CA 1
ATOM 821 C C . HIS A 1 105 ? 13.577 10.037 -9.449 1.00 96.75 105 HIS A C 1
ATOM 823 O O . HIS A 1 105 ? 12.726 10.359 -8.618 1.00 96.75 105 HIS A O 1
ATOM 829 N N . LEU A 1 106 ? 13.528 8.861 -10.089 1.00 96.56 106 LEU A N 1
ATOM 830 C CA . LEU A 1 106 ? 12.506 7.848 -9.804 1.00 96.56 106 LEU A CA 1
ATOM 831 C C . LEU A 1 106 ? 12.621 7.335 -8.357 1.00 96.56 106 LEU A C 1
ATOM 833 O O . LEU A 1 106 ? 11.593 7.187 -7.698 1.00 96.56 106 LEU A O 1
ATOM 837 N N . ASN A 1 107 ? 13.840 7.136 -7.839 1.00 96.00 107 ASN A N 1
ATOM 838 C CA . ASN A 1 107 ? 14.079 6.816 -6.427 1.00 96.00 107 ASN A CA 1
ATOM 839 C C . ASN A 1 107 ? 13.601 7.945 -5.493 1.00 96.00 107 ASN A C 1
ATOM 841 O O . ASN A 1 107 ? 12.833 7.684 -4.570 1.00 96.00 107 ASN A O 1
ATOM 845 N N . GLN A 1 108 ? 14.013 9.197 -5.734 1.00 97.12 108 GLN A N 1
ATOM 846 C CA . GLN A 1 108 ? 13.646 10.337 -4.878 1.00 97.12 108 GLN A CA 1
ATOM 847 C C . GLN A 1 108 ? 12.128 10.567 -4.829 1.00 97.12 108 GLN A C 1
ATOM 849 O O . GLN A 1 108 ? 11.562 10.749 -3.752 1.00 97.12 108 GLN A O 1
ATOM 854 N N . ALA A 1 109 ? 11.446 10.497 -5.976 1.00 97.62 109 ALA A N 1
ATOM 855 C CA . ALA A 1 109 ? 9.992 10.620 -6.035 1.00 97.62 109 ALA A CA 1
ATOM 856 C C . ALA A 1 109 ? 9.276 9.470 -5.302 1.00 97.62 109 ALA A C 1
ATOM 858 O O . ALA A 1 109 ? 8.308 9.715 -4.582 1.00 97.62 109 ALA A O 1
ATOM 859 N N . ALA A 1 110 ? 9.766 8.232 -5.434 1.00 97.38 110 ALA A N 1
ATOM 860 C CA . ALA A 1 110 ? 9.200 7.074 -4.742 1.00 97.38 110 ALA A CA 1
ATOM 861 C C . ALA A 1 110 ? 9.371 7.150 -3.214 1.00 97.38 110 ALA A C 1
ATOM 863 O O . ALA A 1 110 ? 8.455 6.787 -2.482 1.00 97.38 110 ALA A O 1
ATOM 864 N N . LEU A 1 111 ? 10.501 7.669 -2.724 1.00 96.19 111 LEU A N 1
ATOM 865 C CA . LEU A 1 111 ? 10.750 7.849 -1.289 1.00 96.19 111 LEU A CA 1
ATOM 866 C C . LEU A 1 111 ? 9.986 9.044 -0.690 1.00 96.19 111 LEU A C 1
ATOM 868 O O . LEU A 1 111 ? 9.561 8.978 0.459 1.00 96.19 111 LEU A O 1
ATOM 872 N N . ALA A 1 112 ? 9.768 10.120 -1.453 1.00 97.25 112 ALA A N 1
ATOM 873 C CA . ALA A 1 112 ? 9.078 11.320 -0.968 1.00 97.25 112 ALA A CA 1
ATOM 874 C C . ALA A 1 112 ? 7.537 11.216 -0.988 1.00 97.25 112 ALA A C 1
ATOM 876 O O . ALA A 1 112 ? 6.865 11.801 -0.135 1.00 97.25 112 ALA A O 1
ATOM 877 N N . LEU A 1 113 ? 6.961 10.468 -1.939 1.00 97.31 113 LEU A N 1
ATOM 878 C CA . LEU A 1 113 ? 5.511 10.284 -2.065 1.00 97.31 113 LEU A CA 1
ATOM 879 C C . LEU A 1 113 ? 4.799 9.688 -0.826 1.00 97.31 113 LEU A C 1
ATOM 881 O O . LEU A 1 113 ? 3.728 10.202 -0.486 1.00 97.31 113 LEU A O 1
ATOM 885 N N . PRO A 1 114 ? 5.301 8.635 -0.143 1.00 97.06 114 PRO A N 1
ATOM 886 C CA . PRO A 1 114 ? 4.607 8.068 1.010 1.00 97.06 114 PRO A CA 1
ATOM 887 C C . PRO A 1 114 ? 4.506 9.055 2.174 1.00 97.06 114 PRO A C 1
ATOM 889 O O . PRO A 1 114 ? 3.420 9.215 2.716 1.00 97.06 114 PRO A O 1
ATOM 892 N N . GLU A 1 115 ? 5.584 9.774 2.501 1.00 96.75 115 GLU A N 1
ATOM 893 C CA . GLU A 1 115 ? 5.608 10.777 3.580 1.00 96.75 115 GLU A CA 1
ATOM 894 C C . GLU A 1 115 ? 4.551 11.871 3.366 1.00 96.75 115 GLU A C 1
ATOM 896 O O . GLU A 1 115 ? 3.827 12.260 4.283 1.00 96.75 115 GLU A O 1
ATOM 901 N N . VAL A 1 116 ? 4.413 12.321 2.118 1.00 96.50 116 VAL A N 1
ATOM 902 C CA . VAL A 1 116 ? 3.386 13.269 1.670 1.00 96.50 116 VAL A CA 1
ATOM 903 C C . VAL A 1 116 ? 1.966 12.730 1.898 1.00 96.50 116 VAL A C 1
ATOM 905 O O . VAL A 1 116 ? 1.099 13.451 2.396 1.00 96.50 116 VAL A O 1
ATOM 908 N N . ILE A 1 117 ? 1.719 11.457 1.575 1.00 96.06 117 ILE A N 1
ATOM 909 C CA . ILE A 1 117 ? 0.420 10.802 1.797 1.00 96.06 117 ILE A CA 1
ATOM 910 C C . ILE A 1 117 ? 0.143 10.651 3.298 1.00 96.06 117 ILE A C 1
ATOM 912 O O . ILE A 1 117 ? -0.950 10.994 3.755 1.00 96.06 117 ILE A O 1
ATOM 916 N N . SER A 1 118 ? 1.132 10.192 4.068 1.00 95.62 118 SER A N 1
ATOM 917 C CA . SER A 1 118 ? 1.065 10.035 5.524 1.00 95.62 118 SER A CA 1
ATOM 918 C C . SER A 1 118 ? 0.770 11.365 6.221 1.00 95.62 118 SER A C 1
ATOM 920 O O . SER A 1 118 ? -0.081 11.414 7.110 1.00 95.62 118 SER A O 1
ATOM 922 N N . CYS A 1 119 ? 1.392 12.461 5.775 1.00 95.38 119 CYS A N 1
ATOM 923 C CA . CYS A 1 119 ? 1.157 13.815 6.278 1.00 95.38 119 CYS A CA 1
ATOM 924 C C . CYS A 1 119 ? -0.283 14.299 6.021 1.00 95.38 119 CYS A C 1
ATOM 926 O O . CYS A 1 119 ? -0.956 14.765 6.947 1.00 95.38 119 CYS A O 1
ATOM 928 N N . ALA A 1 120 ? -0.792 14.132 4.794 1.00 94.62 120 ALA A N 1
ATOM 929 C CA . ALA A 1 120 ? -2.156 14.534 4.442 1.00 94.62 120 ALA A CA 1
ATOM 930 C C . ALA A 1 120 ? -3.215 13.728 5.220 1.00 94.62 120 ALA A C 1
ATOM 932 O O . ALA A 1 120 ? -4.154 14.301 5.774 1.00 94.62 120 ALA A O 1
ATOM 933 N N . CYS A 1 121 ? -3.030 12.409 5.333 1.00 94.31 121 CYS A N 1
ATOM 934 C CA . CYS A 1 121 ? -3.938 11.540 6.084 1.00 94.31 121 CYS A CA 1
ATOM 935 C C . CYS A 1 121 ? -3.886 11.821 7.599 1.00 94.31 121 CYS A C 1
ATOM 937 O O . CYS A 1 121 ? -4.924 11.850 8.256 1.00 94.31 121 CYS A O 1
ATOM 939 N N . SER A 1 122 ? -2.701 12.102 8.155 1.00 94.06 122 SER A N 1
ATOM 940 C CA . SER A 1 122 ? -2.541 12.450 9.578 1.00 94.06 122 SER A CA 1
ATOM 941 C C . SER A 1 122 ? -3.147 13.811 9.925 1.00 94.06 122 SER A C 1
ATOM 943 O O . SER A 1 122 ? -3.702 13.973 11.009 1.00 94.06 122 SER A O 1
ATOM 945 N N . SER A 1 123 ? -3.075 14.784 9.011 1.00 93.50 123 SER A N 1
ATOM 946 C CA . SER A 1 123 ? -3.717 16.095 9.181 1.00 93.50 123 SER A CA 1
ATOM 947 C C . SER A 1 123 ? -5.245 15.981 9.217 1.00 93.50 123 SER A C 1
ATOM 949 O O . SER A 1 123 ? -5.880 16.576 10.085 1.00 93.50 123 SER A O 1
ATOM 951 N N . TYR A 1 124 ? -5.837 15.160 8.342 1.00 93.00 124 TYR A N 1
ATOM 952 C CA . TYR A 1 124 ? -7.276 14.879 8.382 1.00 93.00 124 TYR A CA 1
ATOM 953 C C . TYR A 1 124 ? -7.682 14.072 9.627 1.00 93.00 124 TYR A C 1
ATOM 955 O O . TYR A 1 124 ? -8.681 14.406 10.260 1.00 93.00 124 TYR A O 1
ATOM 963 N N . GLN A 1 125 ? -6.888 13.078 10.050 1.00 91.50 125 GLN A N 1
ATOM 964 C CA . GLN A 1 125 ? -7.144 12.353 11.303 1.00 91.50 125 GLN A CA 1
ATOM 965 C C . GLN A 1 125 ? -7.137 13.296 12.516 1.00 91.50 125 GLN A C 1
ATOM 967 O O . GLN A 1 125 ? -8.050 13.226 13.331 1.00 91.50 125 GLN A O 1
ATOM 972 N N . LYS A 1 126 ? -6.180 14.232 12.606 1.00 92.19 126 LYS A N 1
ATOM 973 C CA . LYS A 1 126 ? -6.177 15.253 13.668 1.00 92.19 126 LYS A CA 1
ATOM 974 C C . LYS A 1 126 ? -7.427 16.128 13.647 1.00 92.19 126 LYS A C 1
ATOM 976 O O . LYS A 1 126 ? -8.032 16.316 14.694 1.00 92.19 126 LYS A O 1
ATOM 981 N N . ALA A 1 127 ? -7.846 16.610 12.476 1.00 91.75 127 ALA A N 1
ATOM 982 C CA . ALA A 1 127 ? -9.067 17.405 12.360 1.00 91.75 127 ALA A CA 1
ATOM 983 C C . ALA A 1 127 ? -10.313 16.612 12.810 1.00 91.75 127 ALA A C 1
ATOM 985 O O . ALA A 1 127 ? -11.197 17.170 13.460 1.00 91.75 127 ALA A O 1
ATOM 986 N N . LEU A 1 128 ? -10.375 15.303 12.524 1.00 88.12 128 LEU A N 1
ATOM 987 C CA . LEU A 1 128 ? -11.412 14.421 13.066 1.00 88.12 128 LEU A CA 1
ATOM 988 C C . LEU A 1 128 ? -11.311 14.293 14.594 1.00 88.12 128 LEU A C 1
ATOM 990 O O . LEU A 1 128 ? -12.327 14.429 15.272 1.00 88.12 128 LEU A O 1
ATOM 994 N N . ASP A 1 129 ? -10.126 14.058 15.153 1.00 87.75 129 ASP A N 1
ATOM 995 C CA . ASP A 1 129 ? -9.935 13.901 16.602 1.00 87.75 129 ASP A CA 1
ATOM 996 C C . ASP A 1 129 ? -10.303 15.197 17.363 1.00 87.75 129 ASP A C 1
ATOM 998 O O . ASP A 1 129 ? -11.025 15.153 18.361 1.00 87.75 129 ASP A O 1
ATOM 1002 N N . GLU A 1 130 ? -9.910 16.362 16.837 1.00 89.81 130 GLU A N 1
ATOM 1003 C CA . GLU A 1 130 ? -10.281 17.700 17.328 1.00 89.81 130 GLU A CA 1
ATOM 1004 C C . GLU A 1 130 ? -11.801 17.949 17.254 1.00 89.81 130 GLU A C 1
ATOM 1006 O O . GLU A 1 130 ? -12.396 18.499 18.190 1.00 89.81 130 GLU A O 1
ATOM 1011 N N . MET A 1 131 ? -12.462 17.502 16.180 1.00 87.56 131 MET A N 1
ATOM 1012 C CA . MET A 1 131 ? -13.922 17.575 16.046 1.00 87.56 131 MET A CA 1
ATOM 1013 C C . MET A 1 131 ? -14.642 16.706 17.082 1.00 87.56 131 MET A C 1
ATOM 1015 O O . MET A 1 131 ? -15.631 17.143 17.667 1.00 87.56 131 MET A O 1
ATOM 1019 N N . ASN A 1 132 ? -14.141 15.501 17.355 1.00 83.38 132 ASN A N 1
ATOM 1020 C CA . ASN A 1 132 ? -14.747 14.613 18.349 1.00 83.38 132 ASN A CA 1
ATOM 1021 C C . ASN A 1 132 ? -14.504 15.095 19.788 1.00 83.38 132 ASN A C 1
ATOM 1023 O O . ASN A 1 132 ? -15.411 15.005 20.613 1.00 83.38 132 ASN A O 1
ATOM 1027 N N . ALA A 1 133 ? -13.343 15.688 20.079 1.00 86.12 133 ALA A N 1
ATOM 1028 C CA . ALA A 1 133 ? -13.100 16.349 21.361 1.00 86.12 133 ALA A CA 1
ATOM 1029 C C . ALA A 1 133 ? -14.063 17.533 21.581 1.00 86.12 133 ALA A C 1
ATOM 1031 O O . ALA A 1 133 ? -14.699 17.634 22.630 1.00 86.12 133 ALA A O 1
ATOM 1032 N N . THR A 1 134 ? -14.237 18.393 20.568 1.00 83.50 134 THR A N 1
ATOM 1033 C CA . THR A 1 134 ? -15.088 19.597 20.669 1.00 83.50 134 THR A CA 1
ATOM 1034 C C . THR A 1 134 ? -16.592 19.321 20.752 1.00 83.50 134 THR A C 1
ATOM 1036 O O . THR A 1 134 ? -17.320 20.187 21.225 1.00 83.50 134 THR A O 1
ATOM 1039 N N . ILE A 1 135 ? -17.075 18.123 20.398 1.00 74.81 135 ILE A N 1
ATOM 1040 C CA . ILE A 1 135 ? -18.483 17.724 20.608 1.00 74.81 135 ILE A CA 1
ATOM 1041 C C . ILE A 1 135 ? -18.853 17.620 22.105 1.00 74.81 135 ILE A C 1
ATOM 1043 O O . ILE A 1 135 ? -20.032 17.710 22.443 1.00 74.81 135 ILE A O 1
ATOM 1047 N N . SER A 1 136 ? -17.873 17.484 23.006 1.00 74.19 136 SER A N 1
ATOM 1048 C CA . SER A 1 136 ? -18.125 17.459 24.459 1.00 74.19 136 SER A CA 1
ATOM 1049 C C . SER A 1 136 ? -18.393 18.851 25.053 1.00 74.19 136 SER A C 1
ATOM 1051 O O . SER A 1 136 ? -19.096 18.952 26.055 1.00 74.19 136 SER A O 1
ATOM 1053 N N . ASP A 1 137 ? -17.870 19.911 24.421 1.00 65.06 137 ASP A N 1
ATOM 1054 C CA . ASP A 1 137 ? -17.804 21.275 24.964 1.00 65.06 137 ASP A CA 1
ATOM 1055 C C . ASP A 1 137 ? -18.523 22.302 24.061 1.00 65.06 137 ASP A C 1
ATOM 1057 O O . ASP A 1 137 ? -17.891 23.012 23.274 1.00 65.06 137 ASP A O 1
ATOM 1061 N N . GLU A 1 138 ? -19.835 22.440 24.286 1.00 71.06 138 GLU A N 1
ATOM 1062 C CA . GLU A 1 138 ? -20.676 23.610 23.953 1.00 71.06 138 GLU A CA 1
ATOM 1063 C C . GLU A 1 138 ? -20.975 23.892 22.452 1.00 71.06 138 GLU A C 1
ATOM 1065 O O . GLU A 1 138 ? -20.092 24.029 21.602 1.00 71.06 138 GLU A O 1
ATOM 1070 N N . GLU A 1 139 ? -22.269 24.041 22.111 1.00 69.94 139 GLU A N 1
ATOM 1071 C CA . GLU A 1 139 ? -22.782 24.052 20.720 1.00 69.94 139 GLU A CA 1
ATOM 1072 C C . GLU A 1 139 ? -22.086 25.057 19.781 1.00 69.94 139 GLU A C 1
ATOM 1074 O O . GLU A 1 139 ? -21.858 24.761 18.603 1.00 69.94 139 GLU A O 1
ATOM 1079 N N . SER A 1 140 ? -21.698 26.228 20.295 1.00 64.00 140 SER A N 1
ATOM 1080 C CA . SER A 1 140 ? -21.115 27.330 19.515 1.00 64.00 140 SER A CA 1
ATOM 1081 C C . SER A 1 140 ? -19.806 26.979 18.791 1.00 64.00 140 SER A C 1
ATOM 1083 O O . SER A 1 140 ? -19.455 27.642 17.813 1.00 64.00 140 SER A O 1
ATOM 1085 N N . ARG A 1 141 ? -19.067 25.949 19.231 1.00 69.00 141 ARG A N 1
ATOM 1086 C CA . ARG A 1 141 ? -17.778 25.554 18.622 1.00 69.00 141 ARG A CA 1
ATOM 1087 C C . ARG A 1 141 ? -17.920 24.634 17.404 1.00 69.00 141 ARG A C 1
ATOM 1089 O O . ARG A 1 141 ? -16.999 24.554 16.588 1.00 69.00 141 ARG A O 1
ATOM 1096 N N . SER A 1 142 ? -19.075 23.985 17.240 1.00 76.12 142 SER A N 1
ATOM 1097 C CA . SER A 1 142 ? -19.303 22.946 16.224 1.00 76.12 142 SER A CA 1
ATOM 1098 C C . SER A 1 142 ? -19.079 23.435 14.782 1.00 76.12 142 SER A C 1
ATOM 1100 O O . SER A 1 142 ? -18.429 22.759 13.978 1.00 76.12 142 SER A O 1
ATOM 1102 N N . ALA A 1 143 ? -19.553 24.643 14.452 1.00 80.06 143 ALA A N 1
ATOM 1103 C CA . ALA A 1 143 ? -19.544 25.156 13.081 1.00 80.06 143 ALA A CA 1
ATOM 1104 C C . ALA A 1 143 ? -18.125 25.294 12.494 1.00 80.06 143 ALA A C 1
ATOM 1106 O O . ALA A 1 143 ? -17.860 24.778 11.405 1.00 80.06 143 ALA A O 1
ATOM 1107 N N . LEU A 1 144 ? -17.203 25.936 13.224 1.00 81.69 144 LEU A N 1
ATOM 1108 C CA . LEU A 1 144 ? -15.825 26.163 12.768 1.00 81.69 144 LEU A CA 1
ATOM 1109 C C . LEU A 1 144 ? -15.057 24.839 12.612 1.00 81.69 144 LEU A C 1
ATOM 1111 O O . LEU A 1 144 ? -14.384 24.623 11.604 1.00 81.69 144 LEU A O 1
ATOM 1115 N N . SER A 1 145 ? -15.234 23.933 13.578 1.00 84.31 145 SER A N 1
ATOM 1116 C CA . SER A 1 145 ? -14.653 22.586 13.581 1.00 84.31 145 SER A CA 1
ATOM 1117 C C . SER A 1 145 ? -15.082 21.783 12.343 1.00 84.31 145 SER A C 1
ATOM 1119 O O . SER A 1 145 ? -14.247 21.272 11.593 1.00 84.31 145 SER A O 1
ATOM 1121 N N . SER A 1 146 ? -16.384 21.796 12.026 1.00 85.44 146 SER A N 1
ATOM 1122 C CA . SER A 1 146 ? -16.934 21.113 10.844 1.00 85.44 146 SER A CA 1
ATOM 1123 C C . SER A 1 146 ? -16.387 21.638 9.507 1.00 85.44 146 SER A C 1
ATOM 1125 O O . SER A 1 146 ? -16.317 20.888 8.530 1.00 85.44 146 SER A O 1
ATOM 1127 N N . MET A 1 147 ? -15.975 22.911 9.446 1.00 86.62 147 MET A N 1
ATOM 1128 C CA . MET A 1 147 ? -15.369 23.498 8.251 1.00 86.62 147 MET A CA 1
ATOM 1129 C C . MET A 1 147 ? -13.924 23.019 8.066 1.00 86.62 147 MET A C 1
ATOM 1131 O O . MET A 1 147 ? -13.554 22.640 6.956 1.00 86.62 147 MET A O 1
ATOM 1135 N N . ASN A 1 148 ? -13.137 22.956 9.147 1.00 89.00 148 ASN A N 1
ATOM 1136 C CA . ASN A 1 148 ? -11.753 22.471 9.113 1.00 89.00 148 ASN A CA 1
ATOM 1137 C C . ASN A 1 148 ? -11.663 21.008 8.631 1.00 89.00 148 ASN A C 1
ATOM 1139 O O . ASN A 1 148 ? -10.850 20.675 7.765 1.00 89.00 148 ASN A O 1
ATOM 1143 N N . VAL A 1 149 ? -12.564 20.147 9.121 1.00 89.69 149 VAL A N 1
ATOM 1144 C CA . VAL A 1 149 ? -12.669 18.739 8.694 1.00 89.69 149 VAL A CA 1
ATOM 1145 C C . VAL A 1 149 ? -12.994 18.613 7.203 1.00 89.69 149 VAL A C 1
ATOM 1147 O O . VAL A 1 149 ? -12.413 17.777 6.518 1.00 89.69 149 VAL A O 1
ATOM 1150 N N . ARG A 1 150 ? -13.883 19.455 6.658 1.00 89.81 150 ARG A N 1
ATOM 1151 C CA . ARG A 1 150 ? -14.244 19.411 5.226 1.00 89.81 150 ARG A CA 1
ATOM 1152 C C . ARG A 1 150 ? -13.104 19.855 4.312 1.00 89.81 150 ARG A C 1
ATOM 1154 O O . ARG A 1 150 ? -12.903 19.241 3.265 1.00 89.81 150 ARG A O 1
ATOM 1161 N N . THR A 1 151 ? -12.361 20.891 4.702 1.00 91.00 151 THR A N 1
ATOM 1162 C CA . THR A 1 151 ? -11.173 21.346 3.962 1.00 91.00 151 THR A CA 1
ATOM 1163 C C . THR A 1 151 ? -10.110 20.249 3.951 1.00 91.00 151 THR A C 1
ATOM 1165 O O . THR A 1 151 ? -9.718 19.788 2.883 1.00 91.00 151 THR A O 1
ATOM 1168 N N . THR A 1 152 ? -9.743 19.730 5.127 1.00 91.25 152 THR A N 1
ATOM 1169 C CA . THR A 1 152 ? -8.733 18.664 5.246 1.00 91.25 152 THR A CA 1
ATOM 1170 C C . THR A 1 152 ? -9.151 17.346 4.576 1.00 91.25 152 THR A C 1
ATOM 1172 O O . THR A 1 152 ? -8.290 16.665 4.017 1.00 91.25 152 THR A O 1
ATOM 1175 N N . GLU A 1 153 ? -10.448 17.000 4.523 1.00 90.31 153 GLU A N 1
ATOM 1176 C CA . GLU A 1 153 ? -10.931 15.863 3.719 1.00 90.31 153 GLU A CA 1
ATOM 1177 C C . GLU A 1 153 ? -10.704 16.097 2.219 1.00 90.31 153 GLU A C 1
ATOM 1179 O O . GLU A 1 153 ? -10.178 15.225 1.522 1.00 90.31 153 GLU A O 1
ATOM 1184 N N . SER A 1 154 ? -11.097 17.272 1.715 1.00 88.94 154 SER A N 1
ATOM 1185 C CA . SER A 1 154 ? -10.925 17.651 0.309 1.00 88.94 154 SER A CA 1
ATOM 1186 C C . SER A 1 154 ? -9.451 17.618 -0.095 1.00 88.94 154 SER A C 1
ATOM 1188 O O . SER A 1 154 ? -9.109 17.044 -1.136 1.00 88.94 154 SER A O 1
ATOM 1190 N N . ASP A 1 155 ? -8.585 18.166 0.757 1.00 90.12 155 ASP A N 1
ATOM 1191 C CA . ASP A 1 155 ? -7.143 18.215 0.546 1.00 90.12 155 ASP A CA 1
ATOM 1192 C C . ASP A 1 155 ? -6.551 16.803 0.528 1.00 90.12 155 ASP A C 1
ATOM 1194 O O . ASP A 1 155 ? -5.939 16.429 -0.472 1.00 90.12 155 ASP A O 1
ATOM 1198 N N . MET A 1 156 ? -6.834 15.966 1.537 1.00 93.25 156 MET A N 1
ATOM 1199 C CA . MET A 1 156 ? -6.408 14.558 1.580 1.00 93.25 156 MET A CA 1
ATOM 1200 C C . MET A 1 156 ? -6.866 13.778 0.339 1.00 93.25 156 MET A C 1
ATOM 1202 O O . MET A 1 156 ? -6.066 13.078 -0.290 1.00 93.25 156 MET A O 1
ATOM 1206 N N . GLN A 1 157 ? -8.136 13.902 -0.058 1.00 88.31 157 GLN A N 1
ATOM 1207 C CA . GLN A 1 157 ? -8.626 13.257 -1.275 1.00 88.31 157 GLN A CA 1
ATOM 1208 C C . GLN A 1 157 ? -7.917 13.786 -2.533 1.00 88.31 157 GLN A C 1
ATOM 1210 O O . GLN A 1 157 ? -7.703 13.021 -3.476 1.00 88.31 157 GLN A O 1
ATOM 1215 N N . SER A 1 158 ? -7.567 15.076 -2.585 1.00 87.06 158 SER A N 1
ATOM 1216 C CA . SER A 1 158 ? -6.820 15.661 -3.704 1.00 87.06 158 SER A CA 1
ATOM 1217 C C . SER A 1 158 ? -5.390 15.118 -3.772 1.00 87.06 158 SER A C 1
ATOM 1219 O O . SER A 1 158 ? -4.957 14.704 -4.850 1.00 87.06 158 SER A O 1
ATOM 1221 N N . THR A 1 159 ? -4.713 14.992 -2.626 1.00 92.44 159 THR A N 1
ATOM 1222 C CA . THR A 1 159 ? -3.386 14.384 -2.488 1.00 92.44 159 THR A CA 1
ATOM 1223 C C . THR A 1 159 ? -3.402 12.943 -2.979 1.00 92.44 159 THR A C 1
ATOM 1225 O O . THR A 1 159 ? -2.570 12.577 -3.803 1.00 92.44 159 THR A O 1
ATOM 1228 N N . LEU A 1 160 ? -4.384 12.136 -2.563 1.00 89.62 160 LEU A N 1
ATOM 1229 C CA . LEU A 1 160 ? -4.511 10.734 -2.980 1.00 89.62 160 LEU A CA 1
ATOM 1230 C C . LEU A 1 160 ? -4.861 10.588 -4.476 1.00 89.62 160 LEU A C 1
ATOM 1232 O O . LEU A 1 160 ? -4.304 9.726 -5.159 1.00 89.62 160 LEU A O 1
ATOM 1236 N N . ARG A 1 161 ? -5.714 11.466 -5.025 1.00 88.31 161 ARG A N 1
ATOM 1237 C CA . ARG A 1 161 ? -6.009 11.519 -6.473 1.00 88.31 161 ARG A CA 1
ATOM 1238 C C . ARG A 1 161 ? -4.781 11.905 -7.305 1.00 88.31 161 ARG A C 1
ATOM 1240 O O . ARG A 1 161 ? -4.563 11.335 -8.374 1.00 88.31 161 ARG A O 1
ATOM 1247 N N . SER A 1 162 ? -3.964 12.838 -6.822 1.00 87.69 162 SER A N 1
ATOM 1248 C CA . SER A 1 162 ? -2.702 13.212 -7.469 1.00 87.69 162 SER A CA 1
ATOM 1249 C C . SER A 1 162 ? -1.630 12.128 -7.301 1.00 87.69 162 SER A C 1
ATOM 1251 O O . SER A 1 162 ? -0.950 11.807 -8.272 1.00 87.69 162 SER A O 1
ATOM 1253 N N . ALA A 1 163 ? -1.544 11.477 -6.138 1.00 94.69 163 ALA A N 1
ATOM 1254 C CA . ALA A 1 163 ? -0.652 10.345 -5.891 1.00 94.69 163 ALA A CA 1
ATOM 1255 C C . ALA A 1 163 ? -0.888 9.186 -6.873 1.00 94.69 163 ALA A C 1
ATOM 1257 O O . ALA A 1 163 ? 0.075 8.635 -7.396 1.00 94.69 163 ALA A O 1
ATOM 1258 N N . ALA A 1 164 ? -2.143 8.864 -7.207 1.00 89.38 164 ALA A N 1
ATOM 1259 C CA . ALA A 1 164 ? -2.450 7.834 -8.206 1.00 89.38 164 ALA A CA 1
ATOM 1260 C C . ALA A 1 164 ? -1.851 8.152 -9.592 1.00 89.38 164 ALA A C 1
ATOM 1262 O O . ALA A 1 164 ? -1.293 7.273 -10.251 1.00 89.38 164 ALA A O 1
ATOM 1263 N N . ARG A 1 165 ? -1.914 9.422 -10.021 1.00 89.69 165 ARG A N 1
ATOM 1264 C CA . ARG A 1 165 ? -1.307 9.895 -11.281 1.00 89.69 165 ARG A CA 1
ATOM 1265 C C . ARG A 1 165 ? 0.220 9.873 -11.218 1.00 89.69 165 ARG A C 1
ATOM 1267 O O . ARG A 1 165 ? 0.865 9.479 -12.186 1.00 89.69 165 ARG A O 1
ATOM 1274 N N . ILE A 1 166 ? 0.784 10.260 -10.074 1.00 95.38 166 ILE A N 1
ATOM 1275 C CA . ILE A 1 166 ? 2.224 10.209 -9.809 1.00 95.38 166 ILE A CA 1
ATOM 1276 C C . ILE A 1 166 ? 2.721 8.764 -9.920 1.00 95.38 166 ILE A C 1
ATOM 1278 O O . ILE A 1 166 ? 3.626 8.507 -10.706 1.00 95.38 166 ILE A O 1
ATOM 1282 N N . ILE A 1 167 ? 2.085 7.805 -9.240 1.00 96.19 167 ILE A N 1
ATOM 1283 C CA . ILE A 1 167 ? 2.449 6.381 -9.319 1.00 96.19 167 ILE A CA 1
ATOM 1284 C C . ILE A 1 167 ? 2.344 5.861 -10.758 1.00 96.19 167 ILE A C 1
ATOM 1286 O O . ILE A 1 167 ? 3.267 5.196 -11.217 1.00 96.19 167 ILE A O 1
ATOM 1290 N N . ALA A 1 168 ? 1.296 6.207 -11.512 1.00 91.69 168 ALA A N 1
ATOM 1291 C CA . ALA A 1 168 ? 1.198 5.828 -12.926 1.00 91.69 168 ALA A CA 1
ATOM 1292 C C . ALA A 1 168 ? 2.359 6.395 -13.776 1.00 91.69 168 ALA A C 1
ATOM 1294 O O . ALA A 1 168 ? 2.906 5.695 -14.629 1.00 91.69 168 ALA A O 1
ATOM 1295 N N . SER A 1 169 ? 2.793 7.631 -13.510 1.00 94.81 169 SER A N 1
ATOM 1296 C CA . SER A 1 169 ? 3.960 8.238 -14.164 1.00 94.81 169 SER A CA 1
ATOM 1297 C C . SER A 1 169 ? 5.289 7.598 -13.746 1.00 94.81 169 SER A C 1
ATOM 1299 O O . SER A 1 169 ? 6.192 7.474 -14.573 1.00 94.81 169 SER A O 1
ATOM 1301 N N . LEU A 1 170 ? 5.424 7.193 -12.482 1.00 97.44 170 LEU A N 1
ATOM 1302 C CA . LEU A 1 170 ? 6.591 6.477 -11.963 1.00 97.44 170 LEU A CA 1
ATOM 1303 C C . LEU A 1 170 ? 6.678 5.071 -12.583 1.00 97.44 170 LEU A C 1
ATOM 1305 O O . LEU A 1 170 ? 7.715 4.685 -13.122 1.00 97.44 170 LEU A O 1
ATOM 1309 N N . LEU A 1 171 ? 5.557 4.348 -12.645 1.00 95.88 171 LEU A N 1
ATOM 1310 C C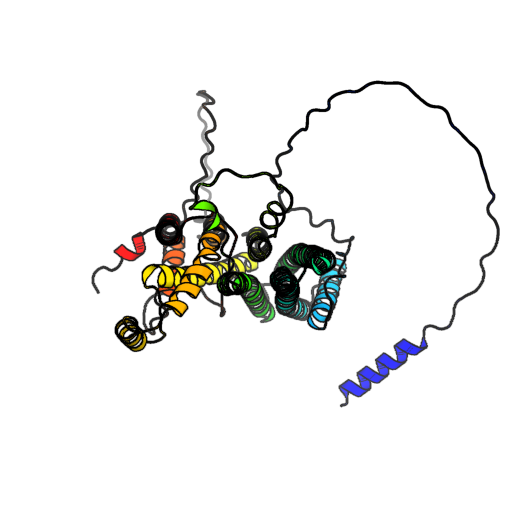A . LEU A 1 171 ? 5.450 3.071 -13.354 1.00 95.88 171 LEU A CA 1
ATOM 1311 C C . LEU A 1 171 ? 5.736 3.199 -14.858 1.00 95.88 171 LEU A C 1
ATOM 1313 O O . LEU A 1 171 ? 6.307 2.272 -15.429 1.00 95.88 171 LEU A O 1
ATOM 1317 N N . HIS A 1 172 ? 5.413 4.327 -15.502 1.00 94.81 172 HIS A N 1
ATOM 1318 C CA . HIS A 1 172 ? 5.888 4.586 -16.865 1.00 94.81 172 HIS A CA 1
ATOM 1319 C C . HIS A 1 172 ? 7.414 4.769 -16.900 1.00 94.81 172 HIS A C 1
ATOM 1321 O O . HIS A 1 172 ? 8.082 4.166 -17.738 1.00 94.81 172 HIS A O 1
ATOM 1327 N N . GLY A 1 173 ? 7.980 5.519 -15.951 1.00 94.81 173 GLY A N 1
ATOM 1328 C CA . GLY A 1 173 ? 9.423 5.744 -15.827 1.00 94.81 173 GLY A CA 1
ATOM 1329 C C . GLY A 1 173 ? 10.243 4.464 -15.673 1.00 94.81 173 GLY A C 1
ATOM 1330 O O . GLY A 1 173 ? 11.249 4.312 -16.361 1.00 94.81 173 GLY A O 1
ATOM 1331 N N . VAL A 1 174 ? 9.794 3.497 -14.865 1.00 95.00 174 VAL A N 1
ATOM 1332 C CA . VAL A 1 174 ? 10.516 2.216 -14.728 1.00 95.00 174 VAL A CA 1
ATOM 1333 C C . VAL A 1 174 ? 10.505 1.386 -16.025 1.00 95.00 174 VAL A C 1
ATOM 1335 O O . VAL A 1 174 ? 11.443 0.633 -16.259 1.00 95.00 174 VAL A O 1
ATOM 1338 N N . THR A 1 175 ? 9.523 1.574 -16.925 1.00 93.56 175 THR A N 1
ATOM 1339 C CA . THR A 1 175 ? 9.543 0.967 -18.281 1.00 93.56 175 THR A CA 1
ATOM 1340 C C . THR A 1 175 ? 10.475 1.673 -19.276 1.00 93.56 175 THR A C 1
ATOM 1342 O O . THR A 1 175 ? 10.624 1.204 -20.403 1.00 93.56 175 THR A O 1
ATOM 1345 N N . LYS A 1 176 ? 11.093 2.798 -18.884 1.00 93.44 176 LYS A N 1
ATOM 1346 C CA . LYS A 1 176 ? 12.101 3.535 -19.670 1.00 93.44 176 LYS A CA 1
ATOM 1347 C C . LYS A 1 176 ? 13.538 3.294 -19.201 1.00 93.44 176 LYS A C 1
ATOM 1349 O O . LYS A 1 176 ? 14.460 3.717 -19.890 1.00 93.44 176 LYS A O 1
ATOM 1354 N N . LEU A 1 177 ? 13.734 2.628 -18.062 1.00 91.38 177 LEU A N 1
ATOM 1355 C CA . LEU A 1 177 ? 15.052 2.156 -17.639 1.00 91.38 177 LEU A CA 1
ATOM 1356 C C . LEU A 1 177 ? 15.432 0.922 -18.462 1.00 91.38 177 LEU A C 1
ATOM 1358 O O . LEU A 1 177 ? 14.629 -0.002 -18.597 1.00 91.38 177 LEU A O 1
ATOM 1362 N N . ASP A 1 178 ? 16.652 0.901 -18.995 1.00 77.19 178 ASP A N 1
ATOM 1363 C CA . ASP A 1 178 ? 17.138 -0.239 -19.769 1.00 77.19 178 ASP A CA 1
ATOM 1364 C C . ASP A 1 178 ? 17.486 -1.429 -18.855 1.00 77.19 178 ASP A C 1
ATOM 1366 O O . ASP A 1 178 ? 18.254 -1.299 -17.902 1.00 77.19 178 ASP A O 1
ATOM 1370 N N . TYR A 1 179 ? 16.923 -2.596 -19.176 1.00 69.38 179 TYR A N 1
ATOM 1371 C CA . TYR A 1 179 ? 17.216 -3.881 -18.529 1.00 69.38 179 TYR A CA 1
ATOM 1372 C C . TYR A 1 179 ? 18.406 -4.611 -19.169 1.00 69.38 179 TYR A C 1
ATOM 1374 O O . TYR A 1 179 ? 18.885 -5.594 -18.606 1.00 69.38 179 TYR A O 1
ATOM 1382 N N . SER A 1 180 ? 18.867 -4.180 -20.348 1.00 59.00 180 SER A N 1
ATOM 1383 C CA . SER A 1 180 ? 19.971 -4.821 -21.069 1.00 59.00 180 SER A CA 1
ATOM 1384 C C . SER A 1 180 ? 21.351 -4.429 -20.534 1.00 59.00 180 SER A C 1
ATOM 1386 O O . SER A 1 180 ? 22.317 -5.164 -20.751 1.00 59.00 180 SER A O 1
ATOM 1388 N N . ALA A 1 181 ? 21.470 -3.290 -19.851 1.00 53.69 181 ALA A N 1
ATOM 1389 C CA . ALA A 1 181 ? 22.696 -2.889 -19.178 1.00 53.69 181 ALA A CA 1
ATOM 1390 C C . ALA A 1 181 ? 22.887 -3.658 -17.858 1.00 53.69 181 ALA A C 1
ATOM 1392 O O . ALA A 1 181 ? 21.974 -3.763 -17.044 1.00 53.69 181 ALA A O 1
ATOM 1393 N N . VAL A 1 182 ? 24.124 -4.078 -17.564 1.00 57.31 182 VAL A N 1
ATOM 1394 C CA . VAL A 1 182 ? 24.539 -4.697 -16.277 1.00 57.31 182 VAL A CA 1
ATOM 1395 C C . VAL A 1 182 ? 24.569 -3.660 -15.123 1.00 57.31 182 VAL A C 1
ATOM 1397 O O . VAL A 1 182 ? 25.189 -3.851 -14.076 1.00 57.31 182 VAL A O 1
ATOM 1400 N N . ASN A 1 183 ? 23.906 -2.519 -15.311 1.00 53.91 183 ASN A N 1
ATOM 1401 C CA . ASN A 1 183 ? 23.951 -1.371 -14.421 1.00 53.91 183 ASN A CA 1
ATOM 1402 C C . ASN A 1 183 ? 22.956 -1.515 -13.263 1.00 53.91 183 ASN A C 1
ATOM 1404 O O . ASN A 1 183 ? 21.884 -2.110 -13.363 1.00 53.91 183 ASN A O 1
ATOM 1408 N N . LYS A 1 184 ? 23.313 -0.904 -12.134 1.00 64.25 184 LYS A N 1
ATOM 1409 C CA . LYS A 1 184 ? 22.631 -1.084 -10.847 1.00 64.25 184 LYS A CA 1
ATOM 1410 C C . LYS A 1 184 ? 21.332 -0.276 -10.616 1.00 64.25 184 LYS A C 1
ATOM 1412 O O . LYS A 1 184 ? 20.632 -0.648 -9.669 1.00 64.25 184 LYS A O 1
ATOM 1417 N N . PRO A 1 185 ? 20.953 0.792 -11.364 1.00 71.62 185 PRO A N 1
ATOM 1418 C CA . PRO A 1 185 ? 19.871 1.665 -10.909 1.00 71.62 185 PRO A CA 1
ATOM 1419 C C . PRO A 1 185 ? 18.503 0.980 -10.955 1.00 71.62 185 PRO A C 1
ATOM 1421 O O . PRO A 1 185 ? 17.683 1.234 -10.079 1.00 71.62 185 PRO A O 1
ATOM 1424 N N . CYS A 1 186 ? 18.250 0.073 -11.906 1.00 84.81 186 CYS A N 1
ATOM 1425 C CA . CYS A 1 186 ? 16.917 -0.512 -12.056 1.00 84.81 186 CYS A CA 1
ATOM 1426 C C . CYS A 1 186 ? 16.494 -1.350 -10.835 1.00 84.81 186 CYS A C 1
ATOM 1428 O O . CYS A 1 186 ? 15.409 -1.142 -10.297 1.00 84.81 186 CYS A O 1
ATOM 1430 N N . GLY A 1 187 ? 17.386 -2.200 -10.309 1.00 87.69 187 GLY A N 1
ATOM 1431 C CA . GLY A 1 187 ? 17.146 -2.945 -9.064 1.00 87.69 187 GLY A CA 1
ATOM 1432 C C . GLY A 1 187 ? 16.897 -2.038 -7.852 1.00 87.69 187 GLY A C 1
ATOM 1433 O O . GLY A 1 187 ? 16.033 -2.328 -7.026 1.00 87.69 187 GLY A O 1
ATOM 1434 N N . SER A 1 188 ? 17.591 -0.895 -7.782 1.00 89.62 188 SER A N 1
ATOM 1435 C CA . SER A 1 188 ? 17.339 0.124 -6.756 1.00 89.62 188 SER A CA 1
ATOM 1436 C C . SER A 1 188 ? 15.965 0.777 -6.912 1.00 89.62 188 SER A C 1
ATOM 1438 O O . SER A 1 188 ? 15.312 1.020 -5.904 1.00 89.62 188 SER A O 1
ATOM 1440 N N . VAL A 1 189 ? 15.519 1.049 -8.142 1.00 93.69 189 VAL A N 1
ATOM 1441 C CA . VAL A 1 189 ? 14.212 1.665 -8.420 1.00 93.69 189 VAL A CA 1
ATOM 1442 C C . VAL A 1 189 ? 13.072 0.696 -8.112 1.00 93.69 189 VAL A C 1
ATOM 1444 O O . VAL A 1 189 ? 12.117 1.098 -7.450 1.00 93.69 189 VAL A O 1
ATOM 1447 N N . ILE A 1 190 ? 13.195 -0.588 -8.480 1.00 94.31 190 ILE A N 1
ATOM 1448 C CA . ILE A 1 190 ? 12.250 -1.633 -8.047 1.00 94.31 190 ILE A CA 1
ATOM 1449 C C . ILE A 1 190 ? 12.153 -1.639 -6.515 1.00 94.31 190 ILE A C 1
ATOM 1451 O O . ILE A 1 190 ? 11.051 -1.600 -5.971 1.00 94.31 190 ILE A O 1
ATOM 1455 N N . TYR A 1 191 ? 13.289 -1.633 -5.808 1.00 94.44 191 TYR A N 1
ATOM 1456 C CA . TYR A 1 191 ? 13.296 -1.657 -4.345 1.00 94.44 191 TYR A CA 1
ATOM 1457 C C . TYR A 1 191 ? 12.655 -0.407 -3.727 1.00 94.44 191 TYR A C 1
ATOM 1459 O O . TYR A 1 191 ? 11.765 -0.545 -2.890 1.00 94.44 191 TYR A O 1
ATOM 1467 N N . SER A 1 192 ? 13.013 0.798 -4.180 1.00 95.00 192 SER A N 1
ATOM 1468 C CA . SER A 1 192 ? 12.385 2.045 -3.720 1.00 95.00 192 SER A CA 1
ATOM 1469 C C . SER A 1 192 ? 10.882 2.082 -4.014 1.00 95.00 192 SER A C 1
ATOM 1471 O O . SER A 1 192 ? 10.127 2.680 -3.256 1.00 95.00 192 SER A O 1
ATOM 1473 N N . TYR A 1 193 ? 10.409 1.418 -5.074 1.00 97.38 193 TYR A N 1
ATOM 1474 C CA . TYR A 1 193 ? 8.979 1.314 -5.385 1.00 97.38 193 TYR A CA 1
ATOM 1475 C C . TYR A 1 193 ? 8.277 0.284 -4.494 1.00 97.38 193 TYR A C 1
ATOM 1477 O O . TYR A 1 193 ? 7.137 0.511 -4.098 1.00 97.38 193 TYR A O 1
ATOM 1485 N N . VAL A 1 194 ? 8.945 -0.815 -4.128 1.00 96.62 194 VAL A N 1
ATOM 1486 C CA . VAL A 1 194 ? 8.461 -1.761 -3.106 1.00 96.62 194 VAL A CA 1
ATOM 1487 C C . VAL A 1 194 ? 8.447 -1.103 -1.718 1.00 96.62 194 VAL A C 1
ATOM 1489 O O . VAL A 1 194 ? 7.522 -1.355 -0.953 1.00 96.62 194 VAL A O 1
ATOM 1492 N N . GLN A 1 195 ? 9.372 -0.186 -1.413 1.00 95.69 195 GLN A N 1
ATOM 1493 C CA . GLN A 1 195 ? 9.335 0.648 -0.202 1.00 95.69 195 GLN A CA 1
ATOM 1494 C C . GLN A 1 195 ? 8.229 1.719 -0.238 1.00 95.69 195 GLN A C 1
ATOM 1496 O O . GLN A 1 195 ? 7.494 1.868 0.737 1.00 95.69 195 GLN A O 1
ATOM 1501 N N . MET A 1 196 ? 8.066 2.427 -1.362 1.00 97.62 196 MET A N 1
ATOM 1502 C CA . MET A 1 196 ? 6.968 3.375 -1.602 1.00 97.62 196 MET A CA 1
ATOM 1503 C C . MET A 1 196 ? 5.620 2.686 -1.408 1.00 97.62 196 MET A C 1
ATOM 1505 O O . MET A 1 196 ? 4.777 3.168 -0.653 1.00 97.62 196 MET A O 1
ATOM 1509 N N . PHE A 1 197 ? 5.445 1.532 -2.063 1.00 97.38 197 PHE A N 1
ATOM 1510 C CA . PHE A 1 197 ? 4.292 0.673 -1.871 1.00 97.38 197 PHE A CA 1
ATOM 1511 C C . PHE A 1 197 ? 4.194 0.290 -0.400 1.00 97.38 197 PHE A C 1
ATOM 1513 O O . PHE A 1 197 ? 3.187 0.627 0.184 1.00 97.38 197 PHE A O 1
ATOM 1520 N N . SER A 1 198 ? 5.223 -0.285 0.232 1.00 95.88 198 SER A N 1
ATOM 1521 C CA . SER A 1 198 ? 5.227 -0.671 1.655 1.00 95.88 198 SER A CA 1
ATOM 1522 C C . SER A 1 198 ? 4.715 0.421 2.597 1.00 95.88 198 SER A C 1
ATOM 1524 O O . SER A 1 198 ? 3.805 0.155 3.377 1.00 95.88 198 SER A O 1
ATOM 1526 N N . HIS A 1 199 ? 5.219 1.655 2.519 1.00 96.81 199 HIS A N 1
ATOM 1527 C CA . HIS A 1 199 ? 4.784 2.727 3.421 1.00 96.81 199 HIS A CA 1
ATOM 1528 C C . HIS A 1 199 ? 3.332 3.152 3.124 1.00 96.81 199 HIS A C 1
ATOM 1530 O O . HIS A 1 199 ? 2.507 3.162 4.040 1.00 96.81 199 HIS A O 1
ATOM 1536 N N . ILE A 1 200 ? 2.976 3.408 1.853 1.00 96.62 200 ILE A N 1
ATOM 1537 C CA . ILE A 1 200 ? 1.577 3.677 1.453 1.00 96.62 200 I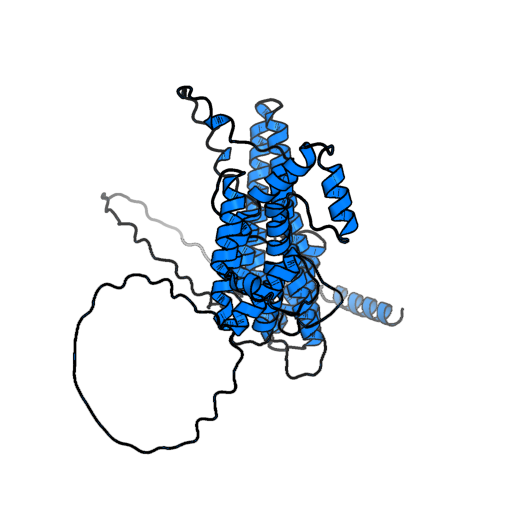LE A CA 1
ATOM 1538 C C . ILE A 1 200 ? 0.669 2.522 1.883 1.00 96.62 200 ILE A C 1
ATOM 1540 O O . ILE A 1 200 ? -0.460 2.759 2.303 1.00 96.62 200 ILE A O 1
ATOM 1544 N N . PHE A 1 201 ? 1.182 1.293 1.795 1.00 95.56 201 PHE A N 1
ATOM 1545 C CA . PHE A 1 201 ? 0.518 0.072 2.189 1.00 95.56 201 PHE A CA 1
ATOM 1546 C C . PHE A 1 201 ? 0.257 0.186 3.714 1.00 95.56 201 PHE A C 1
ATOM 1548 O O . PHE A 1 201 ? -0.880 0.471 4.087 1.00 95.56 201 PHE A O 1
ATOM 1555 N N . ARG A 1 202 ? 1.278 0.114 4.582 1.00 94.94 202 ARG A N 1
ATOM 1556 C CA . ARG A 1 202 ? 1.192 0.113 6.068 1.00 94.94 202 ARG A CA 1
ATOM 1557 C C . ARG A 1 202 ? 0.264 1.142 6.712 1.00 94.94 202 ARG A C 1
ATOM 1559 O O . ARG A 1 202 ? -0.287 0.856 7.776 1.00 94.94 202 ARG A O 1
ATOM 1566 N N . ASN A 1 203 ? 0.101 2.323 6.117 1.00 94.12 203 ASN A N 1
ATOM 1567 C CA . ASN A 1 203 ? -0.720 3.398 6.678 1.00 94.12 203 ASN A CA 1
ATOM 1568 C C . ASN A 1 203 ? -2.139 2.959 7.068 1.00 94.12 203 ASN A C 1
ATOM 1570 O O . ASN A 1 203 ? -2.713 3.511 8.003 1.00 94.12 203 ASN A O 1
ATOM 1574 N N . ILE A 1 204 ? -2.713 1.957 6.403 1.00 94.44 204 ILE A N 1
ATOM 1575 C CA . ILE A 1 204 ? -4.076 1.514 6.713 1.00 94.44 204 ILE A CA 1
ATOM 1576 C C . ILE A 1 204 ? -4.169 0.795 8.053 1.00 94.44 204 ILE A C 1
ATOM 1578 O O . ILE A 1 204 ? -5.149 1.021 8.760 1.00 94.44 204 ILE A O 1
ATOM 1582 N N . HIS A 1 205 ? -3.156 0.019 8.446 1.00 93.25 205 HIS A N 1
ATOM 1583 C CA . HIS A 1 205 ? -3.075 -0.469 9.822 1.00 93.25 205 HIS A CA 1
ATOM 1584 C C . HIS A 1 205 ? -2.961 0.706 10.803 1.00 93.25 205 HIS A C 1
ATOM 1586 O O . HIS A 1 205 ? -3.705 0.754 11.779 1.00 93.25 205 HIS A O 1
ATOM 1592 N N . THR A 1 206 ? -2.110 1.699 10.516 1.00 93.19 206 THR A N 1
ATOM 1593 C CA . THR A 1 206 ? -1.944 2.891 11.367 1.00 93.19 206 THR A CA 1
ATOM 1594 C C . THR A 1 206 ? -3.278 3.606 11.621 1.00 93.19 206 THR A C 1
ATOM 1596 O O . THR A 1 206 ? -3.606 3.902 12.770 1.00 93.19 206 THR A O 1
ATOM 1599 N N . PHE A 1 207 ? -4.086 3.832 10.578 1.00 91.25 207 PHE A N 1
ATOM 1600 C CA . PHE A 1 207 ? -5.394 4.485 10.712 1.00 91.25 207 PHE A CA 1
ATOM 1601 C C . PHE A 1 207 ? -6.489 3.555 11.265 1.00 91.25 207 PHE A C 1
ATOM 1603 O O . PHE A 1 207 ? -7.348 4.020 12.012 1.00 91.25 207 PHE A O 1
ATOM 1610 N N . ALA A 1 208 ? -6.442 2.244 11.002 1.00 91.31 208 ALA A N 1
ATOM 1611 C CA . ALA A 1 208 ? -7.324 1.257 11.636 1.00 91.31 208 ALA A CA 1
ATOM 1612 C C . ALA A 1 208 ? -7.092 1.166 13.156 1.00 91.31 208 ALA A C 1
ATOM 1614 O O . ALA A 1 208 ? -8.042 1.157 13.942 1.00 91.31 208 ALA A O 1
ATOM 1615 N N . TYR A 1 209 ? -5.826 1.177 13.578 1.00 91.50 209 TYR A N 1
ATOM 1616 C CA . TYR A 1 209 ? -5.415 1.184 14.978 1.00 91.50 209 TYR A CA 1
ATOM 1617 C C . TYR A 1 209 ? -5.746 2.514 15.668 1.00 91.50 209 TYR A C 1
ATOM 1619 O O . TYR A 1 209 ? -6.308 2.511 16.764 1.00 91.50 209 TYR A O 1
ATOM 1627 N N . ALA A 1 210 ? -5.503 3.655 15.010 1.00 90.12 210 ALA A N 1
ATOM 1628 C CA . ALA A 1 210 ? -5.949 4.961 15.501 1.00 90.12 210 ALA A CA 1
ATOM 1629 C C . ALA A 1 210 ? -7.475 4.996 15.707 1.00 90.12 210 ALA A C 1
ATOM 1631 O O . ALA A 1 210 ? -7.942 5.382 16.778 1.00 90.12 210 ALA A O 1
ATOM 1632 N N . ARG A 1 211 ? -8.253 4.491 14.738 1.00 87.00 211 ARG A N 1
ATOM 1633 C CA . ARG A 1 211 ? -9.717 4.368 14.819 1.00 87.00 211 ARG A CA 1
ATOM 1634 C C . ARG A 1 211 ? -10.179 3.446 15.957 1.00 87.00 211 ARG A C 1
ATOM 1636 O O . ARG A 1 211 ? -11.177 3.743 16.609 1.00 87.00 211 ARG A O 1
ATOM 1643 N N . ALA A 1 212 ? -9.470 2.351 16.228 1.00 88.44 212 ALA A N 1
ATOM 1644 C CA . ALA A 1 212 ? -9.772 1.463 17.353 1.00 88.44 212 ALA A CA 1
ATOM 1645 C C . ALA A 1 212 ? -9.467 2.107 18.716 1.00 88.44 212 ALA A C 1
ATOM 1647 O O . ALA A 1 212 ? -10.289 2.016 19.634 1.00 88.44 212 ALA A O 1
ATOM 1648 N N . LYS A 1 213 ? -8.319 2.793 18.823 1.00 88.69 213 LYS A N 1
ATOM 1649 C CA . LYS A 1 213 ? -7.879 3.524 20.021 1.00 88.69 213 LYS A CA 1
ATOM 1650 C C . LYS A 1 213 ? -8.752 4.745 20.321 1.00 88.69 213 LYS A C 1
ATOM 1652 O O . LYS A 1 213 ? -9.015 5.016 21.487 1.00 88.69 213 LYS A O 1
ATOM 1657 N N . GLY A 1 214 ? -9.242 5.441 19.294 1.00 83.81 214 GLY A N 1
ATOM 1658 C CA . GLY A 1 214 ? -10.141 6.598 19.405 1.00 83.81 214 GLY A CA 1
ATOM 1659 C C . GLY A 1 214 ? -11.537 6.285 19.959 1.00 83.81 214 GLY A C 1
ATOM 1660 O O . GLY A 1 214 ? -12.404 7.149 19.967 1.00 83.81 214 GLY A O 1
ATOM 1661 N N . GLY A 1 215 ? -11.799 5.051 20.400 1.00 70.25 215 GLY A N 1
ATOM 1662 C CA . GLY A 1 215 ? -13.008 4.697 21.141 1.00 70.25 215 GLY A CA 1
ATOM 1663 C C . GLY A 1 215 ? -14.263 4.491 20.290 1.00 70.25 215 GLY A C 1
ATOM 1664 O O . GLY A 1 215 ? -15.122 3.735 20.735 1.00 70.25 215 GLY A O 1
ATOM 1665 N N . PHE A 1 216 ? -14.325 5.055 19.076 1.00 63.03 216 PHE A N 1
ATOM 1666 C CA . PHE A 1 216 ? -15.436 5.070 18.107 1.00 63.03 216 PHE A CA 1
ATOM 1667 C C . PHE A 1 216 ? -16.320 3.798 18.059 1.00 63.03 216 PHE A C 1
ATOM 1669 O O . PHE A 1 216 ? -16.207 2.985 17.140 1.00 63.03 216 PHE A O 1
ATOM 1676 N N . HIS A 1 217 ? -17.243 3.643 19.016 1.00 52.84 217 HIS A N 1
ATOM 1677 C CA . HIS A 1 217 ? -18.383 2.728 18.929 1.00 52.84 217 HIS A CA 1
ATOM 1678 C C . HIS A 1 217 ? -19.586 3.512 18.420 1.00 52.84 217 HIS A C 1
ATOM 1680 O O . HIS A 1 217 ? -19.929 4.561 18.957 1.00 52.84 217 HIS A O 1
ATOM 1686 N N . ASN A 1 218 ? -20.253 2.957 17.414 1.00 51.78 218 ASN A N 1
ATOM 1687 C CA . ASN A 1 218 ? -21.573 3.401 16.967 1.00 51.78 218 ASN A CA 1
ATOM 1688 C C . ASN A 1 218 ? -22.621 2.284 17.189 1.00 51.78 218 ASN A C 1
ATOM 1690 O O . ASN A 1 218 ? -23.716 2.336 16.640 1.00 51.78 218 ASN A O 1
ATOM 1694 N N . GLU A 1 219 ? -22.258 1.235 17.941 1.00 49.31 219 GLU A N 1
ATOM 1695 C CA . GLU A 1 219 ? -22.975 -0.051 17.988 1.00 49.31 219 GLU A CA 1
ATOM 1696 C C . GLU A 1 219 ? -23.951 -0.165 19.167 1.00 49.31 219 GLU A C 1
ATOM 1698 O O . GLU A 1 219 ? -25.022 -0.750 19.003 1.00 49.31 219 GLU A O 1
ATOM 1703 N N . ASP A 1 220 ? -23.678 0.502 20.296 1.00 46.03 220 ASP A N 1
ATOM 1704 C CA . ASP A 1 220 ? -24.609 0.583 21.438 1.00 46.03 220 ASP A CA 1
ATOM 1705 C C . ASP A 1 220 ? -25.962 1.239 21.081 1.00 46.03 220 ASP A C 1
ATOM 1707 O O . ASP A 1 220 ? -26.950 1.087 21.802 1.00 46.03 220 ASP A O 1
ATOM 1711 N N . LEU A 1 221 ? -26.051 1.924 19.934 1.00 50.66 221 LEU A N 1
ATOM 1712 C CA . LEU A 1 221 ? -27.297 2.502 19.424 1.00 50.66 221 LEU A CA 1
ATOM 1713 C C . LEU A 1 221 ? -28.279 1.469 18.836 1.00 50.66 221 LEU A C 1
ATOM 1715 O O . LEU A 1 221 ? -29.451 1.802 18.665 1.00 50.66 221 LEU A O 1
ATOM 1719 N N . ASN A 1 222 ? -27.857 0.226 18.563 1.00 46.38 222 ASN A N 1
ATOM 1720 C CA . ASN A 1 222 ? -28.721 -0.800 17.954 1.00 46.38 222 ASN A CA 1
ATOM 1721 C C . ASN A 1 222 ? -29.389 -1.769 18.952 1.00 46.38 222 ASN A C 1
ATOM 1723 O O . ASN A 1 222 ? -30.302 -2.496 18.563 1.00 46.38 222 ASN A O 1
ATOM 1727 N N . VAL A 1 223 ? -28.986 -1.795 20.228 1.00 48.81 223 VAL A N 1
ATOM 1728 C CA . VAL A 1 223 ? -29.414 -2.855 21.172 1.00 48.81 223 VAL A CA 1
ATOM 1729 C C . VAL A 1 223 ? -30.711 -2.521 21.936 1.00 48.81 223 VAL A C 1
ATOM 1731 O O . VAL A 1 223 ? -31.417 -3.426 22.380 1.00 48.81 223 VAL A O 1
ATOM 1734 N N . LEU A 1 224 ? -31.095 -1.242 22.059 1.00 44.44 224 LEU A N 1
ATOM 1735 C CA . LEU A 1 224 ? -32.267 -0.820 22.851 1.00 44.44 224 LEU A CA 1
ATOM 1736 C C . LEU A 1 224 ? -33.305 0.005 22.079 1.00 44.44 224 LEU A C 1
ATOM 1738 O O . LEU A 1 224 ? -33.606 1.138 22.443 1.00 44.44 224 LEU A O 1
ATOM 1742 N N . ASN A 1 225 ? -33.912 -0.624 21.068 1.00 49.06 225 ASN A N 1
ATOM 1743 C CA . ASN A 1 225 ? -35.361 -0.910 20.977 1.00 49.06 225 ASN A CA 1
ATOM 1744 C C . ASN A 1 225 ? -36.381 0.159 21.478 1.00 49.06 225 ASN A C 1
ATOM 1746 O O . ASN A 1 225 ? -37.471 -0.167 21.954 1.00 49.06 225 ASN A O 1
ATOM 1750 N N . LYS A 1 226 ? -36.048 1.451 21.390 1.00 52.06 226 LYS A N 1
ATOM 1751 C CA . LYS A 1 226 ? -36.880 2.593 21.795 1.00 52.06 226 LYS A CA 1
ATOM 1752 C C . LYS A 1 226 ? -37.261 3.395 20.555 1.00 52.06 226 LYS A C 1
ATOM 1754 O O . LYS A 1 226 ? -36.408 3.809 19.779 1.00 52.06 226 LYS A O 1
ATOM 1759 N N . LYS A 1 227 ? -38.569 3.599 20.372 1.00 56.34 227 LYS A N 1
ATOM 1760 C CA . LYS A 1 227 ? -39.156 4.237 19.182 1.00 56.34 227 LYS A CA 1
ATOM 1761 C C . LYS A 1 227 ? -38.519 5.619 18.933 1.00 56.34 227 LYS A C 1
ATOM 1763 O O . LYS A 1 227 ? -38.501 6.422 19.869 1.00 56.34 227 LYS A O 1
ATOM 1768 N N . PRO A 1 228 ? -38.043 5.926 17.711 1.00 49.00 228 PRO A N 1
ATOM 1769 C CA . PRO A 1 228 ? -37.365 7.186 17.433 1.00 49.00 228 PRO A CA 1
ATOM 1770 C C . PRO A 1 228 ? -38.330 8.364 17.588 1.00 49.00 228 PRO A C 1
ATOM 1772 O O . PRO A 1 228 ? -39.356 8.451 16.910 1.00 49.00 228 PRO A O 1
ATOM 1775 N N . LYS A 1 229 ? -37.991 9.292 18.484 1.00 60.69 229 LYS A N 1
ATOM 1776 C CA . LYS A 1 229 ? -38.677 10.579 18.621 1.00 60.69 229 LYS A CA 1
ATOM 1777 C C . LYS A 1 229 ? -37.904 11.588 17.767 1.00 60.69 229 LYS A C 1
ATOM 1779 O O . LYS A 1 229 ? -36.753 11.866 18.079 1.00 60.69 229 LYS A O 1
ATOM 1784 N N . ARG A 1 230 ? -38.525 12.051 16.672 1.00 55.00 230 ARG A N 1
ATOM 1785 C CA . ARG A 1 230 ? -37.951 12.941 15.636 1.00 55.00 230 ARG A CA 1
ATOM 1786 C C . ARG A 1 230 ? -36.929 13.953 16.172 1.00 55.00 230 ARG A C 1
ATOM 1788 O O . ARG A 1 230 ? -37.289 14.768 17.016 1.00 55.00 230 ARG A O 1
ATOM 1795 N N . ASN A 1 231 ? -35.729 13.933 15.591 1.00 53.41 231 ASN A N 1
ATOM 1796 C CA . ASN A 1 231 ? -34.803 15.065 15.471 1.00 53.41 231 ASN A CA 1
ATOM 1797 C C . ASN A 1 231 ? -33.708 14.684 14.453 1.00 53.41 231 ASN A C 1
ATOM 1799 O O . ASN A 1 231 ? -32.606 14.275 14.807 1.00 53.41 231 ASN A O 1
ATOM 1803 N N . ASP A 1 232 ? -34.045 14.769 13.165 1.00 55.75 232 ASP A N 1
ATOM 1804 C CA . ASP A 1 232 ? -33.324 14.100 12.065 1.00 55.75 232 ASP A CA 1
ATOM 1805 C C . ASP A 1 232 ? -31.979 14.754 11.650 1.00 55.75 232 ASP A C 1
ATOM 1807 O O . ASP A 1 232 ? -31.369 14.349 10.662 1.00 55.75 232 ASP A O 1
ATOM 181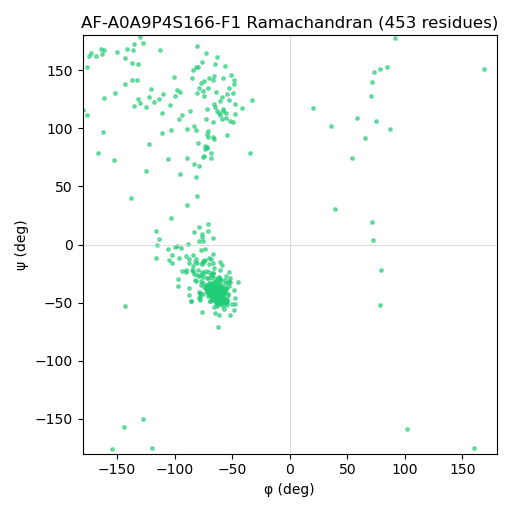1 N N . ALA A 1 233 ? -31.499 15.769 12.379 1.00 54.62 233 ALA A N 1
ATOM 1812 C CA . ALA A 1 233 ? -30.345 16.584 11.979 1.00 54.62 233 ALA A CA 1
ATOM 1813 C C . ALA A 1 233 ? -28.976 15.908 12.208 1.00 54.62 233 ALA A C 1
ATOM 1815 O O . ALA A 1 233 ? -28.1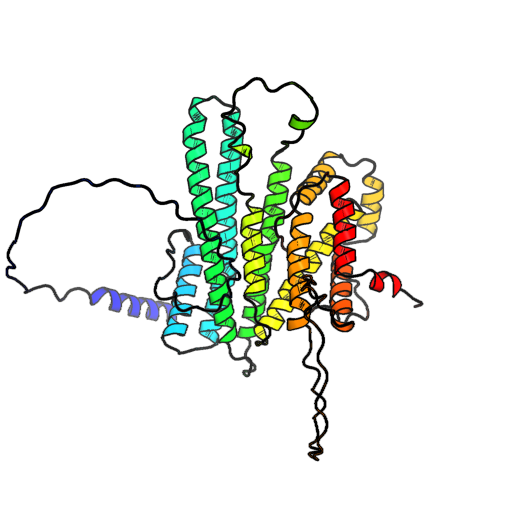32 15.898 11.311 1.00 54.62 233 ALA A O 1
ATOM 1816 N N . ASN A 1 234 ? -28.740 15.333 13.393 1.00 52.56 234 ASN A N 1
ATOM 1817 C CA . ASN A 1 234 ? -27.381 14.943 13.805 1.00 52.56 234 ASN A CA 1
ATOM 1818 C C . ASN A 1 234 ? -26.940 13.566 13.276 1.00 52.56 234 ASN A C 1
ATOM 1820 O O . ASN A 1 234 ? -25.745 13.313 13.132 1.00 52.56 234 ASN A O 1
ATOM 1824 N N . THR A 1 235 ? -27.877 12.674 12.937 1.00 48.75 235 THR A N 1
ATOM 1825 C CA . THR A 1 235 ? -27.565 11.293 12.515 1.00 48.75 235 THR A CA 1
ATOM 1826 C C . THR A 1 235 ? -26.861 11.222 11.153 1.00 48.75 235 THR A C 1
ATOM 1828 O O . THR A 1 235 ? -26.103 10.289 10.896 1.00 48.75 235 THR A O 1
ATOM 1831 N N . LEU A 1 236 ? -27.069 12.216 10.282 1.00 45.75 236 LEU A N 1
ATOM 1832 C CA . LEU A 1 236 ? -26.491 12.246 8.933 1.00 45.75 236 LEU A CA 1
ATOM 1833 C C . LEU A 1 236 ? -24.962 12.407 8.929 1.00 45.75 236 LEU A C 1
ATOM 1835 O O . LEU A 1 236 ? -24.296 11.818 8.077 1.00 45.75 236 LEU A O 1
ATOM 1839 N N . ILE A 1 237 ? -24.392 13.155 9.879 1.00 49.47 237 ILE A N 1
ATOM 1840 C CA . ILE A 1 237 ? -22.962 13.516 9.877 1.00 49.47 237 ILE A CA 1
ATOM 1841 C C . ILE A 1 237 ? -22.073 12.271 10.053 1.00 49.47 237 ILE A C 1
ATOM 1843 O O . ILE A 1 237 ? -21.136 12.070 9.279 1.00 49.47 237 ILE A O 1
ATOM 1847 N N . ASN A 1 238 ? -22.429 11.372 10.976 1.00 50.03 238 ASN A N 1
ATOM 1848 C CA . ASN A 1 238 ? -21.665 10.146 11.250 1.00 50.03 238 ASN A CA 1
ATOM 1849 C C . ASN A 1 238 ? -21.692 9.114 10.104 1.00 50.03 238 ASN A C 1
ATOM 1851 O O . ASN A 1 238 ? -20.915 8.162 10.128 1.00 50.03 238 ASN A O 1
ATOM 1855 N N . SER A 1 239 ? -22.567 9.278 9.104 1.00 48.44 239 SER A N 1
ATOM 1856 C CA . SER A 1 239 ? -22.699 8.329 7.987 1.00 48.44 239 SER A CA 1
ATOM 1857 C C . SER A 1 239 ? -21.706 8.560 6.840 1.00 48.44 239 SER A C 1
ATOM 1859 O O . SER A 1 239 ? -21.438 7.634 6.074 1.00 48.44 239 SER A O 1
ATOM 1861 N N . ASN A 1 240 ? -21.160 9.777 6.713 1.00 50.09 240 ASN A N 1
ATOM 1862 C CA . ASN A 1 240 ? -20.448 10.215 5.506 1.00 50.09 240 ASN A CA 1
ATOM 1863 C C . ASN A 1 240 ? -18.950 10.510 5.712 1.00 50.09 240 ASN A C 1
ATOM 1865 O O . ASN A 1 240 ? -18.269 10.843 4.745 1.00 50.09 240 ASN A O 1
ATOM 1869 N N . ILE A 1 241 ? -18.418 10.369 6.933 1.00 56.41 241 ILE A N 1
ATOM 1870 C CA . ILE A 1 241 ? -16.971 10.484 7.185 1.00 56.41 241 ILE A CA 1
ATOM 1871 C C . ILE A 1 241 ? -16.259 9.397 6.376 1.00 56.41 241 ILE A C 1
ATOM 1873 O O . ILE A 1 241 ? -16.401 8.198 6.646 1.00 56.41 241 ILE A O 1
ATOM 1877 N N . GLN A 1 242 ? -15.507 9.812 5.356 1.00 60.53 242 GLN A N 1
ATOM 1878 C CA . GLN A 1 242 ? -14.796 8.873 4.506 1.00 60.53 242 GLN A CA 1
ATOM 1879 C C . GLN A 1 242 ? -13.619 8.286 5.263 1.00 60.53 242 GLN A C 1
ATOM 1881 O O . GLN A 1 242 ? -12.607 8.935 5.502 1.00 60.53 242 GLN A O 1
ATOM 1886 N N . ASP A 1 243 ? -13.778 7.018 5.622 1.00 81.00 243 ASP A N 1
ATOM 1887 C CA . ASP A 1 243 ? -12.750 6.208 6.251 1.00 81.00 243 ASP A CA 1
ATOM 1888 C C . ASP A 1 243 ? -11.416 6.341 5.499 1.00 81.00 243 ASP A C 1
ATOM 1890 O O . ASP A 1 243 ? -11.309 5.901 4.353 1.00 81.00 243 ASP A O 1
ATOM 1894 N N . ILE A 1 244 ? -10.424 6.963 6.147 1.00 89.50 244 ILE A N 1
ATOM 1895 C CA . ILE A 1 244 ? -9.101 7.293 5.582 1.00 89.50 244 ILE A CA 1
ATOM 1896 C C . ILE A 1 244 ? -8.515 6.090 4.865 1.00 89.50 244 ILE A C 1
ATOM 1898 O O . ILE A 1 244 ? -8.072 6.167 3.713 1.00 89.50 244 ILE A O 1
ATOM 1902 N N . SER A 1 245 ? -8.598 4.947 5.542 1.00 89.81 245 SER A N 1
ATOM 1903 C CA . SER A 1 245 ? -8.070 3.716 5.025 1.00 89.81 245 SER A CA 1
ATOM 1904 C C . SER A 1 245 ? -8.698 3.367 3.673 1.00 89.81 245 SER A C 1
ATOM 1906 O O . SER A 1 245 ? -7.931 3.032 2.779 1.00 89.81 245 SER A O 1
ATOM 1908 N N . ARG A 1 246 ? -10.012 3.562 3.431 1.00 89.19 246 ARG A N 1
ATOM 1909 C CA . ARG A 1 246 ? -10.691 3.366 2.115 1.00 89.19 246 ARG A CA 1
ATOM 1910 C C . ARG A 1 246 ? -10.093 4.157 0.953 1.00 89.19 246 ARG A C 1
ATOM 1912 O O . ARG A 1 246 ? -10.234 3.743 -0.194 1.00 89.19 246 ARG A O 1
ATOM 1919 N N . LEU A 1 247 ? -9.463 5.293 1.204 1.00 88.38 247 LEU A N 1
ATOM 1920 C CA . LEU A 1 247 ? -8.939 6.125 0.123 1.00 88.38 247 LEU A CA 1
ATOM 1921 C C . LEU A 1 247 ? -7.518 5.680 -0.249 1.00 88.38 247 LEU A C 1
ATOM 1923 O O . LEU A 1 247 ? -7.230 5.446 -1.424 1.00 88.38 247 LEU A O 1
ATOM 1927 N N . ILE A 1 248 ? -6.683 5.399 0.757 1.00 95.00 248 ILE A N 1
ATOM 1928 C CA . ILE A 1 248 ? -5.392 4.706 0.586 1.00 95.00 248 ILE A CA 1
ATOM 1929 C C . ILE A 1 248 ? -5.614 3.326 -0.076 1.00 95.00 248 ILE A C 1
ATOM 1931 O O . ILE A 1 248 ? -4.889 2.921 -0.980 1.00 95.00 248 ILE A O 1
ATOM 1935 N N . SER A 1 249 ? -6.696 2.642 0.298 1.00 92.62 249 SER A N 1
ATOM 1936 C CA . SER A 1 249 ? -7.130 1.346 -0.240 1.00 92.62 249 SER A CA 1
ATOM 1937 C C . SER A 1 249 ? -7.289 1.353 -1.758 1.00 92.62 249 SER A C 1
ATOM 1939 O O . SER A 1 249 ? -6.802 0.476 -2.471 1.00 92.62 249 SER A O 1
ATOM 1941 N N . GLN A 1 250 ? -8.010 2.360 -2.253 1.00 91.38 250 GLN A N 1
ATOM 1942 C CA . GLN A 1 250 ? -8.304 2.527 -3.669 1.00 91.38 250 GLN A CA 1
ATOM 1943 C C . GLN A 1 250 ? -7.036 2.922 -4.437 1.00 91.38 250 GLN A C 1
ATOM 1945 O O . GLN A 1 250 ? -6.834 2.436 -5.548 1.00 91.38 250 GLN A O 1
ATOM 1950 N N . LEU A 1 251 ? -6.138 3.702 -3.822 1.00 93.31 251 LEU A N 1
ATOM 1951 C CA . LEU A 1 251 ? -4.812 4.012 -4.366 1.00 93.31 251 LEU A CA 1
ATOM 1952 C C . LEU A 1 251 ? -3.948 2.748 -4.547 1.00 93.31 251 LEU A C 1
ATOM 1954 O O . LEU A 1 251 ? -3.310 2.589 -5.588 1.00 93.31 251 LEU A O 1
ATOM 1958 N N . VAL A 1 252 ? -3.960 1.813 -3.591 1.00 96.31 252 VAL A N 1
ATOM 1959 C CA . VAL A 1 252 ? -3.200 0.550 -3.684 1.00 96.31 252 VAL A CA 1
ATOM 1960 C C . VAL A 1 252 ? -3.800 -0.385 -4.746 1.00 96.31 252 VAL A C 1
ATOM 1962 O O . VAL A 1 252 ? -3.068 -0.936 -5.571 1.00 96.31 252 VAL A O 1
ATOM 1965 N N . LEU A 1 253 ? -5.132 -0.517 -4.800 1.00 91.38 253 LEU A N 1
ATOM 1966 C CA . LEU A 1 253 ? -5.827 -1.275 -5.854 1.00 91.38 253 LEU A CA 1
ATOM 1967 C C . LEU A 1 253 ? -5.576 -0.701 -7.259 1.00 91.38 253 LEU A C 1
ATOM 1969 O O . LEU A 1 253 ? -5.401 -1.467 -8.213 1.00 91.38 253 LEU A O 1
ATOM 1973 N N . ALA A 1 254 ? -5.534 0.628 -7.392 1.00 90.56 254 ALA A N 1
ATOM 1974 C CA . ALA A 1 254 ? -5.182 1.309 -8.634 1.00 90.56 254 ALA A CA 1
ATOM 1975 C C . ALA A 1 254 ? -3.713 1.061 -9.011 1.00 90.56 254 ALA A C 1
ATOM 1977 O O . ALA A 1 254 ? -3.436 0.717 -10.156 1.00 90.56 254 ALA A O 1
ATOM 1978 N N . THR A 1 255 ? -2.794 1.131 -8.040 1.00 95.56 255 THR A N 1
ATOM 1979 C CA . THR A 1 255 ? -1.357 0.854 -8.224 1.00 95.56 255 THR A CA 1
ATOM 1980 C C . THR A 1 255 ? -1.121 -0.552 -8.781 1.00 95.56 255 THR A C 1
ATOM 1982 O O . THR A 1 255 ? -0.461 -0.704 -9.805 1.00 95.56 255 THR A O 1
ATOM 1985 N N . LEU A 1 256 ? -1.731 -1.577 -8.176 1.00 95.50 256 LEU A N 1
ATOM 1986 C CA . LEU A 1 256 ? -1.660 -2.961 -8.669 1.00 95.50 256 LEU A CA 1
ATOM 1987 C C . LEU A 1 256 ? -2.301 -3.138 -10.052 1.00 95.50 256 LEU A C 1
ATOM 1989 O O . LEU A 1 256 ? -1.848 -3.962 -10.840 1.00 95.50 256 LEU A O 1
ATOM 1993 N N . SER A 1 257 ? -3.345 -2.365 -10.357 1.00 92.44 257 SER A N 1
ATOM 1994 C CA . SER A 1 257 ? -4.044 -2.416 -11.648 1.00 92.44 257 SER A CA 1
ATOM 1995 C C . SER A 1 257 ? -3.348 -1.628 -12.766 1.00 92.44 257 SER A C 1
ATOM 1997 O O . SER A 1 257 ? -3.729 -1.789 -13.922 1.00 92.44 257 SER A O 1
ATOM 1999 N N . ALA A 1 258 ? -2.356 -0.794 -12.438 1.00 92.88 258 ALA A N 1
ATOM 2000 C CA . ALA A 1 258 ? -1.533 -0.051 -13.394 1.00 92.88 258 ALA A CA 1
ATOM 2001 C C . ALA A 1 258 ? -0.271 -0.821 -13.839 1.00 92.88 258 ALA A C 1
ATOM 2003 O O . ALA A 1 258 ? 0.409 -0.397 -14.774 1.00 92.88 258 ALA A O 1
ATOM 2004 N N . LEU A 1 259 ? 0.045 -1.950 -13.193 1.00 95.81 259 LEU A N 1
ATOM 2005 C CA . LEU A 1 259 ? 1.096 -2.867 -13.635 1.00 95.81 259 LEU A CA 1
ATOM 2006 C C . LEU A 1 259 ? 0.667 -3.599 -14.918 1.00 95.81 259 LEU A C 1
ATOM 2008 O O . LEU A 1 259 ? -0.490 -3.994 -15.065 1.00 95.81 259 LEU A O 1
ATOM 2012 N N . SER A 1 260 ? 1.615 -3.843 -15.826 1.00 94.25 260 SER A N 1
ATOM 2013 C CA . SER A 1 260 ? 1.396 -4.552 -17.093 1.00 94.25 260 SER A CA 1
ATOM 2014 C C . SER A 1 260 ? 2.304 -5.784 -17.203 1.00 94.25 260 SER A C 1
ATOM 2016 O O . SER A 1 260 ? 3.522 -5.644 -17.106 1.00 94.25 260 SER A O 1
ATOM 2018 N N . PRO A 1 261 ? 1.776 -6.993 -17.479 1.00 93.88 261 PRO A N 1
ATOM 2019 C CA . PRO A 1 261 ? 2.583 -8.218 -17.552 1.00 93.88 261 PRO A CA 1
ATOM 2020 C C . PRO A 1 261 ? 3.573 -8.245 -18.731 1.00 93.88 261 PRO A C 1
ATOM 2022 O O . PRO A 1 261 ? 4.414 -9.139 -18.807 1.00 93.88 261 PRO A O 1
ATOM 2025 N N . SER A 1 262 ? 3.492 -7.264 -19.637 1.00 92.88 262 SER A N 1
ATOM 2026 C CA . SER A 1 262 ? 4.357 -7.133 -20.818 1.00 92.88 262 SER A CA 1
ATOM 2027 C C . SER A 1 262 ? 5.787 -6.676 -20.497 1.00 92.88 262 SER A C 1
ATOM 2029 O O . SER A 1 262 ? 6.649 -6.753 -21.368 1.00 92.88 262 SER A O 1
ATOM 2031 N N . HIS A 1 263 ? 6.053 -6.186 -19.280 1.00 91.50 263 HIS A N 1
ATOM 2032 C CA . HIS A 1 263 ? 7.359 -5.652 -18.876 1.00 91.50 263 HIS A CA 1
ATOM 2033 C C . HIS A 1 263 ? 7.927 -6.428 -17.682 1.00 91.50 263 HIS A C 1
ATOM 2035 O O . HIS A 1 263 ? 7.227 -6.617 -16.687 1.00 91.50 263 HIS A O 1
ATOM 2041 N N . SER A 1 264 ? 9.211 -6.807 -17.744 1.00 90.69 264 SER A N 1
ATOM 2042 C CA . SER A 1 264 ? 9.950 -7.442 -16.634 1.00 90.69 264 SER A CA 1
ATOM 2043 C C . SER A 1 264 ? 9.802 -6.653 -15.335 1.00 90.69 264 SER A C 1
ATOM 2045 O O . SER A 1 264 ? 9.305 -7.196 -14.356 1.00 90.69 264 SER A O 1
ATOM 2047 N N . ALA A 1 265 ? 10.060 -5.342 -15.383 1.00 91.94 265 ALA A N 1
ATOM 2048 C CA . ALA A 1 265 ? 9.905 -4.421 -14.257 1.00 91.94 265 ALA A CA 1
ATOM 2049 C C . ALA A 1 265 ? 8.562 -4.540 -13.532 1.00 91.94 265 ALA A C 1
ATOM 2051 O O . ALA A 1 265 ? 8.486 -4.433 -12.313 1.00 91.94 265 ALA A O 1
ATOM 2052 N N . HIS A 1 266 ? 7.478 -4.741 -14.282 1.00 94.56 266 HIS A N 1
ATOM 2053 C CA . HIS A 1 266 ? 6.138 -4.855 -13.720 1.00 94.56 266 HIS A CA 1
ATOM 2054 C C . HIS A 1 266 ? 5.845 -6.274 -13.214 1.00 94.56 266 HIS A C 1
ATOM 2056 O O . HIS A 1 266 ? 5.055 -6.397 -12.284 1.00 94.56 266 HIS A O 1
ATOM 2062 N N . LYS A 1 267 ? 6.508 -7.321 -13.737 1.00 93.12 267 LYS A N 1
ATOM 2063 C CA . LYS A 1 267 ? 6.540 -8.662 -13.114 1.00 93.12 267 LYS A CA 1
ATOM 2064 C C . LYS A 1 267 ? 7.304 -8.628 -11.780 1.00 93.12 267 LYS A C 1
ATOM 2066 O O . LYS A 1 267 ? 6.782 -9.126 -10.787 1.00 93.12 267 LYS A O 1
ATOM 2071 N N . ASP A 1 268 ? 8.462 -7.971 -11.732 1.00 91.25 268 ASP A N 1
ATOM 2072 C CA . ASP A 1 268 ? 9.302 -7.853 -10.530 1.00 91.25 268 ASP A CA 1
ATOM 2073 C C . ASP A 1 268 ? 8.613 -7.024 -9.429 1.00 91.25 268 ASP A C 1
ATOM 2075 O O . ASP A 1 268 ? 8.535 -7.446 -8.274 1.00 91.25 268 ASP A O 1
ATOM 2079 N N . LEU A 1 269 ? 8.026 -5.875 -9.794 1.00 95.44 269 LEU A N 1
ATOM 2080 C CA . LEU A 1 269 ? 7.192 -5.074 -8.889 1.00 95.44 269 LEU A CA 1
ATOM 2081 C C . LEU A 1 269 ? 5.947 -5.835 -8.429 1.00 95.44 269 LEU A C 1
ATOM 2083 O O . LEU A 1 269 ? 5.582 -5.742 -7.260 1.00 95.44 269 LEU A O 1
ATOM 2087 N N . TYR A 1 270 ? 5.305 -6.608 -9.311 1.00 95.88 270 TYR A N 1
ATOM 2088 C CA . TYR A 1 270 ? 4.163 -7.434 -8.931 1.00 95.88 270 TYR A CA 1
ATOM 2089 C C . TYR A 1 270 ? 4.555 -8.532 -7.928 1.00 95.88 270 TYR A C 1
ATOM 2091 O O . TYR A 1 270 ? 3.822 -8.734 -6.960 1.00 95.88 270 TYR A O 1
ATOM 2099 N N . GLU A 1 271 ? 5.693 -9.217 -8.109 1.00 93.75 271 GLU A N 1
ATOM 2100 C CA . GLU A 1 271 ? 6.194 -10.208 -7.143 1.00 93.75 271 GLU A CA 1
ATOM 2101 C C . GLU A 1 271 ? 6.531 -9.544 -5.798 1.00 93.75 271 GLU A C 1
ATOM 2103 O O . GLU A 1 271 ? 6.066 -10.019 -4.763 1.00 93.75 271 GLU A O 1
ATOM 2108 N N . GLY A 1 272 ? 7.218 -8.395 -5.806 1.00 94.00 272 GLY A N 1
ATOM 2109 C CA . GLY A 1 272 ? 7.515 -7.625 -4.594 1.00 94.00 272 GLY A CA 1
ATOM 2110 C C . GLY A 1 272 ? 6.258 -7.155 -3.853 1.00 94.00 272 GLY A C 1
ATOM 2111 O O . GLY A 1 272 ? 6.108 -7.415 -2.660 1.00 94.00 272 GLY A O 1
ATOM 2112 N N . PHE A 1 273 ? 5.306 -6.525 -4.549 1.00 95.38 273 PHE A N 1
ATOM 2113 C CA . PHE A 1 273 ? 4.036 -6.101 -3.950 1.00 95.38 273 PHE A CA 1
ATOM 2114 C C . PHE A 1 273 ? 3.241 -7.313 -3.432 1.00 95.38 273 PHE A C 1
ATOM 2116 O O . PHE A 1 273 ? 2.706 -7.254 -2.329 1.00 95.38 273 PHE A O 1
ATOM 2123 N N . THR A 1 274 ? 3.211 -8.429 -4.175 1.00 93.19 274 THR A N 1
ATOM 2124 C CA . THR A 1 274 ? 2.500 -9.673 -3.803 1.00 93.19 274 THR A CA 1
ATOM 2125 C C . THR A 1 274 ? 3.172 -10.451 -2.670 1.00 93.19 274 THR A C 1
ATOM 2127 O O . THR A 1 274 ? 2.484 -11.148 -1.925 1.00 93.19 274 THR A O 1
ATOM 2130 N N . TYR A 1 275 ? 4.474 -10.269 -2.440 1.00 92.88 275 TYR A N 1
ATOM 2131 C CA . TYR A 1 275 ? 5.094 -10.688 -1.187 1.00 92.88 275 TYR A CA 1
ATOM 2132 C C . TYR A 1 275 ? 4.559 -9.863 -0.005 1.00 92.88 275 TYR A C 1
ATOM 2134 O O . TYR A 1 275 ? 4.041 -10.431 0.957 1.00 92.88 275 TYR A O 1
ATOM 2142 N N . LEU A 1 276 ? 4.624 -8.525 -0.097 1.00 92.25 276 LEU A N 1
ATOM 2143 C CA . LEU A 1 276 ? 4.152 -7.619 0.963 1.00 92.25 276 LEU A CA 1
ATOM 2144 C C . LEU A 1 276 ? 2.693 -7.885 1.340 1.00 92.25 276 LEU A C 1
ATOM 2146 O O . LEU A 1 276 ? 2.329 -7.839 2.515 1.00 92.25 276 LEU A O 1
ATOM 2150 N N . VAL A 1 277 ? 1.883 -8.206 0.332 1.00 92.44 277 VAL A N 1
ATOM 2151 C CA . VAL A 1 277 ? 0.495 -8.634 0.480 1.00 92.44 277 VAL A CA 1
ATOM 2152 C C . VAL A 1 277 ? 0.359 -9.787 1.471 1.00 92.44 277 VAL A C 1
ATOM 2154 O O . VAL A 1 277 ? -0.306 -9.675 2.500 1.00 92.44 277 VAL A O 1
ATOM 2157 N N . LEU A 1 278 ? 1.007 -10.905 1.161 1.00 90.94 278 LEU A N 1
ATOM 2158 C CA . LEU A 1 278 ? 0.849 -12.155 1.896 1.00 90.94 278 LEU A CA 1
ATOM 2159 C C . LEU A 1 278 ? 1.505 -12.101 3.281 1.00 90.94 278 LEU A C 1
ATOM 2161 O O . LEU A 1 278 ? 1.007 -12.729 4.210 1.00 90.94 278 LEU A O 1
ATOM 2165 N N . ASP A 1 279 ? 2.556 -11.297 3.439 1.00 91.00 279 ASP A N 1
ATOM 2166 C CA . ASP A 1 279 ? 3.237 -11.039 4.709 1.00 91.00 279 ASP A CA 1
ATOM 2167 C C . ASP A 1 279 ? 2.324 -10.358 5.755 1.00 91.00 279 ASP A C 1
ATOM 2169 O O . ASP A 1 279 ? 2.252 -10.824 6.895 1.00 91.00 279 ASP A O 1
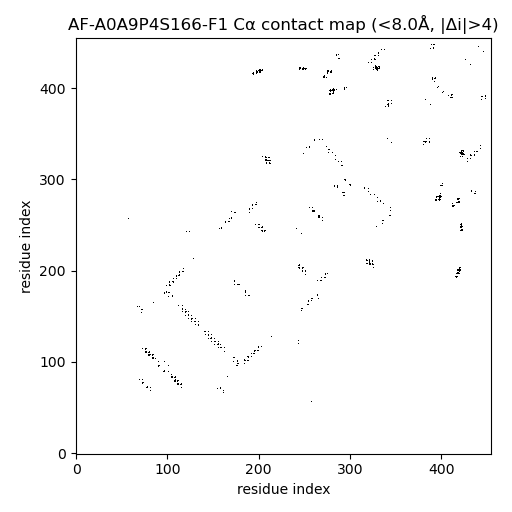ATOM 2173 N N . ALA A 1 280 ? 1.556 -9.321 5.378 1.00 90.44 280 ALA A N 1
ATOM 2174 C CA . ALA A 1 280 ? 0.547 -8.745 6.284 1.00 90.44 280 ALA A CA 1
ATOM 2175 C C . ALA A 1 280 ? -0.579 -9.738 6.579 1.00 90.44 280 ALA A C 1
ATOM 2177 O O . ALA A 1 280 ? -1.025 -9.855 7.722 1.00 90.44 280 ALA A O 1
ATOM 2178 N N . ILE A 1 281 ? -1.046 -10.453 5.551 1.00 90.81 281 ILE A N 1
ATOM 2179 C CA . ILE A 1 281 ? -2.157 -11.399 5.686 1.00 90.81 281 ILE A CA 1
ATOM 2180 C C . ILE A 1 281 ? -1.785 -12.534 6.630 1.00 90.81 281 ILE A C 1
ATOM 2182 O O . ILE A 1 281 ? -2.587 -12.859 7.497 1.00 90.81 281 ILE A O 1
ATOM 2186 N N . GLY A 1 282 ? -0.566 -13.068 6.541 1.00 88.31 282 GLY A N 1
ATOM 2187 C CA . GLY A 1 282 ? -0.068 -14.082 7.463 1.00 88.31 282 GLY A CA 1
ATOM 2188 C C . GLY A 1 282 ? -0.042 -13.590 8.912 1.00 88.31 282 GLY A C 1
ATOM 2189 O O . GLY A 1 282 ? -0.602 -14.247 9.786 1.00 88.31 282 GLY A O 1
ATOM 2190 N N . LYS A 1 283 ? 0.482 -12.384 9.164 1.00 89.06 283 LYS A N 1
ATOM 2191 C CA . LYS A 1 283 ? 0.544 -11.791 10.516 1.00 89.06 283 LYS A CA 1
ATOM 2192 C C . LYS A 1 283 ? -0.840 -11.519 11.102 1.00 89.06 283 LYS A C 1
ATOM 2194 O O . LYS A 1 283 ? -1.075 -11.782 12.281 1.00 89.06 283 LYS A O 1
ATOM 2199 N N . ARG A 1 284 ? -1.790 -11.044 10.289 1.00 89.62 284 ARG A N 1
ATOM 2200 C CA . ARG A 1 284 ? -3.181 -10.834 10.728 1.00 89.62 284 ARG A CA 1
ATOM 2201 C C . ARG A 1 284 ? -3.977 -12.127 10.847 1.00 89.62 284 ARG A C 1
ATOM 2203 O O . ARG A 1 284 ? -4.857 -12.199 11.698 1.00 89.62 284 ARG A O 1
ATOM 2210 N N . LEU A 1 285 ? -3.647 -13.158 10.073 1.00 87.50 285 LEU A N 1
ATOM 2211 C CA . LEU A 1 285 ? -4.235 -14.491 10.192 1.00 87.50 285 LEU A CA 1
ATOM 2212 C C . LEU A 1 285 ? -3.736 -15.200 11.455 1.00 87.50 285 LEU A C 1
ATOM 2214 O O . LEU A 1 285 ? -4.548 -15.760 12.185 1.00 87.50 285 LEU A O 1
ATOM 2218 N N . TYR A 1 286 ? -2.446 -15.081 11.777 1.00 85.44 286 TYR A N 1
ATOM 2219 C CA . TYR A 1 286 ? -1.885 -15.507 13.059 1.00 85.44 286 TYR A CA 1
ATOM 2220 C C . TYR A 1 286 ? -2.590 -14.796 14.229 1.00 85.44 286 TYR A C 1
ATOM 2222 O O . TYR A 1 286 ? -3.156 -15.458 15.098 1.00 85.44 286 TYR A O 1
ATOM 2230 N N . LEU A 1 287 ? -2.667 -13.459 14.208 1.00 86.38 287 LEU A N 1
ATOM 2231 C CA . LEU A 1 287 ? -3.351 -12.674 15.247 1.00 86.38 287 LEU A CA 1
ATOM 2232 C C . LEU A 1 287 ? -4.846 -13.034 15.382 1.00 86.38 287 LEU A C 1
ATOM 2234 O O . LEU A 1 287 ? -5.366 -13.095 16.496 1.00 86.38 287 LEU A O 1
ATOM 2238 N N . ALA A 1 288 ? -5.532 -13.334 14.274 1.00 84.25 288 ALA A N 1
ATOM 2239 C CA . ALA A 1 288 ? -6.930 -13.772 14.270 1.00 84.25 288 ALA A CA 1
ATOM 2240 C C . ALA A 1 288 ? -7.145 -15.194 14.824 1.00 84.25 288 ALA A C 1
ATOM 2242 O O . ALA A 1 288 ? -8.227 -15.472 15.343 1.00 84.25 288 ALA A O 1
ATOM 2243 N N . VAL A 1 289 ? -6.151 -16.082 14.702 1.00 82.12 289 VAL A N 1
ATOM 2244 C CA . VAL A 1 289 ? -6.196 -17.472 15.193 1.00 82.12 289 VAL A CA 1
ATOM 2245 C C . VAL A 1 289 ? -5.772 -17.563 16.662 1.00 82.12 289 VAL A C 1
ATOM 2247 O O . VAL A 1 289 ? -6.474 -18.186 17.454 1.00 82.12 289 VAL A O 1
ATOM 2250 N N . PHE A 1 290 ? -4.650 -16.940 17.035 1.00 81.00 290 PHE A N 1
ATOM 2251 C CA . PHE A 1 290 ? -4.005 -17.126 18.343 1.00 81.00 290 PHE A CA 1
ATOM 2252 C C . PHE A 1 290 ? -4.265 -15.983 19.344 1.00 81.00 290 PHE A C 1
ATOM 2254 O O . PHE A 1 290 ? -4.068 -16.153 20.548 1.00 81.00 290 PHE A O 1
ATOM 2261 N N . GLY A 1 291 ? -4.739 -14.817 18.887 1.00 77.75 291 GLY A N 1
ATOM 2262 C CA . GLY A 1 291 ? -5.037 -13.671 19.760 1.00 77.75 291 GLY A CA 1
ATOM 2263 C C . GLY A 1 291 ? -3.801 -12.961 20.333 1.00 77.75 291 GLY A C 1
ATOM 2264 O O . GLY A 1 291 ? -3.910 -12.259 21.341 1.00 77.75 291 GLY A O 1
ATOM 2265 N N . CYS A 1 292 ? -2.639 -13.153 19.708 1.00 75.62 292 CYS A N 1
ATOM 2266 C CA . CYS A 1 292 ? -1.368 -12.478 19.970 1.00 75.62 292 CYS A CA 1
ATOM 2267 C C . CYS A 1 292 ? -0.622 -12.239 18.644 1.00 75.62 292 CYS A C 1
ATOM 2269 O O . CYS A 1 292 ? -0.926 -12.885 17.642 1.00 75.62 292 CYS A O 1
ATOM 2271 N N . GLU A 1 293 ? 0.342 -11.316 18.611 1.00 74.56 293 GLU A N 1
ATOM 2272 C CA . GLU A 1 293 ? 1.259 -11.205 17.465 1.00 74.56 293 GLU A CA 1
ATOM 2273 C C . GLU A 1 293 ? 2.321 -12.329 17.493 1.00 74.56 293 GLU A C 1
ATOM 2275 O O . GLU A 1 293 ? 2.595 -12.874 18.569 1.00 74.56 293 GLU A O 1
ATOM 2280 N N . PRO A 1 294 ? 2.937 -12.692 16.347 1.00 68.38 294 PRO A N 1
ATOM 2281 C CA . PRO A 1 294 ? 4.006 -13.689 16.313 1.00 68.38 294 PRO A CA 1
ATOM 2282 C C . PRO A 1 294 ? 5.215 -13.245 17.150 1.00 68.38 294 PRO A C 1
ATOM 2284 O O . PRO A 1 294 ? 5.914 -12.289 16.806 1.00 68.38 294 PRO A O 1
ATOM 2287 N N . GLY A 1 295 ? 5.481 -13.953 18.251 1.00 63.59 295 GLY A N 1
ATOM 2288 C CA . GLY A 1 295 ? 6.717 -13.784 19.019 1.00 63.59 295 GLY A CA 1
ATOM 2289 C C . GLY A 1 295 ? 7.920 -14.245 18.195 1.00 63.59 295 GLY A C 1
ATOM 2290 O O . GLY A 1 295 ? 7.823 -15.245 17.487 1.00 63.59 295 GLY A O 1
ATOM 2291 N N . LYS A 1 296 ? 9.054 -13.538 18.289 1.00 58.19 296 LYS A N 1
ATOM 2292 C CA . LYS A 1 296 ? 10.277 -13.847 17.513 1.00 58.19 296 LYS A CA 1
ATOM 2293 C C . LYS A 1 296 ? 10.941 -15.173 17.897 1.00 58.19 296 LYS A C 1
ATOM 2295 O O . LYS A 1 296 ? 11.820 -15.636 17.180 1.00 58.19 296 LYS A O 1
ATOM 2300 N N . ILE A 1 297 ? 10.575 -15.711 19.055 1.00 62.50 297 ILE A N 1
ATOM 2301 C CA . ILE A 1 297 ? 11.158 -16.876 19.712 1.00 62.50 297 ILE A CA 1
ATOM 2302 C C . ILE A 1 297 ? 9.981 -17.715 20.241 1.00 62.50 297 ILE A C 1
ATOM 2304 O O . ILE A 1 297 ? 8.985 -17.153 20.704 1.00 62.50 297 ILE A O 1
ATOM 2308 N N . VAL A 1 298 ? 10.057 -19.046 20.163 1.00 63.28 298 VAL A N 1
ATOM 2309 C CA . VAL A 1 298 ? 8.953 -19.937 20.581 1.00 63.28 298 VAL A CA 1
ATOM 2310 C C . VAL A 1 298 ? 8.742 -19.861 22.098 1.00 63.28 298 VAL A C 1
ATOM 2312 O O . VAL A 1 298 ? 7.611 -19.827 22.579 1.00 63.28 298 VAL A O 1
ATOM 2315 N N . GLU A 1 299 ? 9.825 -19.726 22.856 1.00 64.75 299 GLU A N 1
ATOM 2316 C CA . GLU A 1 299 ? 9.838 -19.513 24.300 1.00 64.75 299 GLU A CA 1
ATOM 2317 C C . GLU A 1 299 ? 9.085 -18.234 24.709 1.00 64.75 299 GLU A C 1
ATOM 2319 O O . GLU A 1 299 ? 8.331 -18.271 25.684 1.00 64.75 299 GLU A O 1
ATOM 2324 N N . ASP A 1 300 ? 9.190 -17.139 23.938 1.00 63.50 300 ASP A N 1
ATOM 2325 C CA . ASP A 1 300 ? 8.384 -15.925 24.163 1.00 63.50 300 ASP A CA 1
ATOM 2326 C C . ASP A 1 300 ? 6.889 -16.232 24.001 1.00 63.50 300 ASP A C 1
ATOM 2328 O O . ASP A 1 300 ? 6.067 -15.773 24.793 1.00 63.50 300 ASP A O 1
ATOM 2332 N N . GLN A 1 301 ? 6.514 -17.037 23.000 1.00 58.47 301 GLN A N 1
ATOM 2333 C CA . GLN A 1 301 ? 5.117 -17.414 22.755 1.00 58.47 301 GLN A CA 1
ATOM 2334 C C . GLN A 1 301 ? 4.569 -18.326 23.867 1.00 58.47 301 GLN A C 1
ATOM 2336 O O . GLN A 1 301 ? 3.416 -18.166 24.277 1.00 58.47 301 GLN A O 1
ATOM 2341 N N . ILE A 1 302 ? 5.390 -19.230 24.413 1.00 63.97 302 ILE A N 1
ATOM 2342 C CA . ILE A 1 302 ? 5.042 -20.081 25.565 1.00 63.97 302 ILE A CA 1
ATOM 2343 C C . ILE A 1 302 ? 4.884 -19.231 26.838 1.00 63.97 302 ILE A C 1
ATOM 2345 O O . ILE A 1 302 ? 3.889 -19.365 27.556 1.00 63.97 302 ILE A O 1
ATOM 2349 N N . LEU A 1 303 ? 5.815 -18.307 27.101 1.00 61.47 303 LEU A N 1
ATOM 2350 C CA . LEU A 1 303 ? 5.745 -17.375 28.232 1.00 61.47 303 LEU A CA 1
ATOM 2351 C C . LEU A 1 303 ? 4.522 -16.457 28.139 1.00 61.47 303 LEU A C 1
ATOM 2353 O O . LEU A 1 303 ? 3.793 -16.305 29.123 1.00 61.47 303 LEU A O 1
ATOM 2357 N N . VAL A 1 304 ? 4.244 -15.894 26.959 1.00 59.00 304 VAL A N 1
ATOM 2358 C CA . VAL A 1 304 ? 3.037 -15.098 26.698 1.00 59.00 304 VAL A CA 1
ATOM 2359 C C . VAL A 1 304 ? 1.781 -15.943 26.896 1.00 59.00 304 VAL A C 1
ATOM 2361 O O . VAL A 1 304 ? 0.855 -15.477 27.555 1.00 59.00 304 VAL A O 1
ATOM 2364 N N . SER A 1 305 ? 1.734 -17.186 26.414 1.00 56.75 305 SER A N 1
ATOM 2365 C CA . SER A 1 305 ? 0.568 -18.069 26.590 1.00 56.75 305 SER A CA 1
ATOM 2366 C C . SER A 1 305 ? 0.267 -18.340 28.067 1.00 56.75 305 SER A C 1
ATOM 2368 O O . SER A 1 305 ? -0.878 -18.203 28.492 1.00 56.75 305 SER A O 1
ATOM 2370 N N . ASN A 1 306 ? 1.294 -18.607 28.879 1.00 54.62 306 ASN A N 1
ATOM 2371 C CA . ASN A 1 306 ? 1.134 -18.821 30.321 1.00 54.62 306 ASN A CA 1
ATOM 2372 C C . ASN A 1 306 ? 0.796 -17.524 31.085 1.00 54.62 306 ASN A C 1
ATOM 2374 O O . ASN A 1 306 ? -0.001 -17.538 32.021 1.00 54.62 306 ASN A O 1
ATOM 2378 N N . THR A 1 307 ? 1.357 -16.382 30.675 1.00 52.66 307 THR A N 1
ATOM 2379 C CA . THR A 1 307 ? 1.126 -15.082 31.337 1.00 52.66 307 THR A CA 1
ATOM 2380 C C . THR A 1 307 ? -0.220 -14.453 30.950 1.00 52.66 307 THR A C 1
ATOM 2382 O O . THR A 1 307 ? -0.807 -13.705 31.732 1.00 52.66 307 THR A O 1
ATOM 2385 N N . THR A 1 308 ? -0.759 -14.754 29.763 1.00 48.97 308 THR A N 1
ATOM 2386 C CA . THR A 1 308 ? -1.981 -14.107 29.238 1.00 48.97 308 THR A CA 1
ATOM 2387 C C . THR A 1 308 ? -3.301 -14.628 29.807 1.00 48.97 308 THR A C 1
ATOM 2389 O O . THR A 1 308 ? -4.346 -14.078 29.472 1.00 48.97 308 THR A O 1
ATOM 2392 N N . LEU A 1 309 ? -3.262 -15.569 30.757 1.00 50.91 309 LEU A N 1
ATOM 2393 C CA . LEU A 1 309 ? -4.367 -15.777 31.703 1.00 50.91 309 LEU A CA 1
ATOM 2394 C C . LEU A 1 309 ? -4.535 -14.595 32.682 1.00 50.91 309 LEU A C 1
ATOM 2396 O O . LEU A 1 309 ? -5.643 -14.354 33.148 1.00 50.91 309 LEU A O 1
ATOM 2400 N N . ASN A 1 310 ? -3.459 -13.844 32.959 1.00 46.19 310 ASN A N 1
ATOM 2401 C CA . ASN A 1 310 ? -3.429 -12.751 33.942 1.00 46.19 310 ASN A CA 1
ATOM 2402 C C . ASN A 1 310 ? -3.163 -11.358 33.329 1.00 46.19 310 ASN A C 1
ATOM 2404 O O . ASN A 1 310 ? -3.298 -10.346 34.017 1.00 46.19 310 ASN A O 1
ATOM 2408 N N . ALA A 1 311 ? -2.763 -11.276 32.056 1.00 46.88 311 ALA A N 1
ATOM 2409 C CA . ALA A 1 311 ? -2.521 -10.002 31.376 1.00 46.88 311 ALA A CA 1
ATOM 2410 C C . ALA A 1 311 ? -3.841 -9.256 31.093 1.00 46.88 311 ALA A C 1
ATOM 2412 O O . ALA A 1 311 ? -4.808 -9.839 30.603 1.00 46.88 311 ALA A O 1
ATOM 2413 N N . THR A 1 312 ? -3.884 -7.951 31.372 1.00 47.94 312 THR A N 1
ATOM 2414 C CA . THR A 1 312 ? -5.116 -7.150 31.338 1.00 47.94 312 THR A CA 1
ATOM 2415 C C . THR A 1 312 ? -5.787 -7.127 29.957 1.00 47.94 312 THR A C 1
ATOM 2417 O O . THR A 1 312 ? -5.215 -6.679 28.963 1.00 47.94 312 THR A O 1
ATOM 2420 N N . HIS A 1 313 ? -7.060 -7.546 29.912 1.00 54.25 313 HIS A N 1
ATOM 2421 C CA . HIS A 1 313 ? -7.857 -7.712 28.684 1.00 54.25 313 HIS A CA 1
ATOM 2422 C C . HIS A 1 313 ? -7.909 -6.478 27.758 1.00 54.25 313 HIS A C 1
ATOM 2424 O O . HIS A 1 313 ? -8.133 -6.627 26.556 1.00 54.25 313 HIS A O 1
ATOM 2430 N N . ALA A 1 314 ? -7.682 -5.273 28.294 1.00 56.66 314 ALA A N 1
ATOM 2431 C CA . ALA A 1 314 ? -7.719 -4.012 27.554 1.00 56.66 314 ALA A CA 1
ATOM 2432 C C . ALA A 1 314 ? -6.779 -3.980 26.332 1.00 56.66 314 ALA A C 1
ATOM 2434 O O . ALA A 1 314 ? -7.173 -3.463 25.290 1.00 56.66 314 ALA A O 1
ATOM 2435 N N . GLY A 1 315 ? -5.574 -4.561 26.430 1.00 58.88 315 GLY A N 1
ATOM 2436 C CA . GLY A 1 315 ? -4.611 -4.587 25.318 1.00 58.88 315 GLY A CA 1
ATOM 2437 C C . GLY A 1 315 ? -5.120 -5.410 24.132 1.00 58.88 315 GLY A C 1
ATOM 2438 O O . GLY A 1 315 ? -5.361 -4.869 23.055 1.00 58.88 315 GLY A O 1
ATOM 2439 N N . ARG A 1 316 ? -5.409 -6.700 24.365 1.00 65.12 316 ARG A N 1
ATOM 2440 C CA . ARG A 1 316 ? -5.953 -7.617 23.341 1.00 65.12 316 ARG A CA 1
ATOM 2441 C C . ARG A 1 316 ? -7.251 -7.105 22.705 1.00 65.12 316 ARG A C 1
ATOM 2443 O O . ARG A 1 316 ? -7.515 -7.405 21.540 1.00 65.12 316 ARG A O 1
ATOM 2450 N N . GLY A 1 317 ? -8.059 -6.345 23.449 1.00 76.69 317 GLY A N 1
ATOM 2451 C CA . GLY A 1 317 ? -9.265 -5.697 22.933 1.00 76.69 317 GLY A CA 1
ATOM 2452 C C . GLY A 1 317 ? -8.979 -4.652 21.849 1.00 76.69 317 GLY A C 1
ATOM 2453 O O . GLY A 1 317 ? -9.682 -4.627 20.840 1.00 76.69 317 GLY A O 1
ATOM 2454 N N . LEU A 1 318 ? -7.933 -3.832 22.012 1.00 81.00 318 LEU A N 1
ATOM 2455 C CA . LEU A 1 318 ? -7.549 -2.821 21.022 1.00 81.00 318 LEU A CA 1
ATOM 2456 C C . LEU A 1 318 ? -7.051 -3.457 19.726 1.00 81.00 318 LEU A C 1
ATOM 2458 O O . LEU A 1 318 ? -7.547 -3.092 18.663 1.00 81.00 318 LEU A O 1
ATOM 2462 N N . ASP A 1 319 ? -6.158 -4.444 19.802 1.00 83.62 319 ASP A N 1
ATOM 2463 C CA . ASP A 1 319 ? -5.631 -5.112 18.606 1.00 83.62 319 ASP A CA 1
ATOM 2464 C C . ASP A 1 319 ? -6.733 -5.880 17.870 1.00 83.62 319 ASP A C 1
ATOM 2466 O O . ASP A 1 319 ? -6.868 -5.753 16.658 1.00 83.62 319 ASP A O 1
ATOM 2470 N N . THR A 1 320 ? -7.612 -6.583 18.598 1.00 84.12 320 THR A N 1
ATOM 2471 C CA . THR A 1 320 ? -8.787 -7.269 18.020 1.00 84.12 320 THR A CA 1
ATOM 2472 C C . THR A 1 320 ? -9.758 -6.297 17.335 1.00 84.12 320 THR A C 1
ATOM 2474 O O . THR A 1 320 ? -10.451 -6.686 16.394 1.00 84.12 320 THR A O 1
ATOM 2477 N N . ARG A 1 321 ? -9.822 -5.036 17.782 1.00 84.25 321 ARG A N 1
ATOM 2478 C CA . ARG A 1 321 ? -10.694 -3.993 17.220 1.00 84.25 321 ARG A CA 1
ATOM 2479 C C . ARG A 1 321 ? -10.041 -3.239 16.061 1.00 84.25 321 ARG A C 1
ATOM 2481 O O . ARG A 1 321 ? -10.712 -2.961 15.072 1.00 84.25 321 ARG A O 1
ATOM 2488 N N . ALA A 1 322 ? -8.738 -2.973 16.137 1.00 88.69 322 ALA A N 1
ATOM 2489 C CA . ALA A 1 322 ? -7.943 -2.495 15.007 1.00 88.69 322 ALA A CA 1
ATOM 2490 C C . ALA A 1 322 ? -8.067 -3.490 13.854 1.00 88.69 322 ALA A C 1
ATOM 2492 O O . ALA A 1 322 ? -8.478 -3.113 12.761 1.00 88.69 322 ALA A O 1
ATOM 2493 N N . LEU A 1 323 ? -7.893 -4.776 14.172 1.00 87.62 323 LEU A N 1
ATOM 2494 C CA . LEU A 1 323 ? -8.094 -5.906 13.280 1.00 87.62 323 LEU A CA 1
ATOM 2495 C C . LEU A 1 323 ? -9.479 -5.897 12.604 1.00 87.62 323 LEU A C 1
ATOM 2497 O O . LEU A 1 323 ? -9.563 -6.305 11.459 1.00 87.62 323 LEU A O 1
ATOM 2501 N N . GLN A 1 324 ? -10.559 -5.392 13.213 1.00 87.94 324 GLN A N 1
ATOM 2502 C CA . GLN A 1 324 ? -11.866 -5.295 12.530 1.00 87.94 324 GLN A CA 1
ATOM 2503 C C . GLN A 1 324 ? -11.905 -4.188 11.469 1.00 87.94 324 GLN A C 1
ATOM 2505 O O . GLN A 1 324 ? -12.464 -4.351 10.383 1.00 87.94 324 GLN A O 1
ATOM 2510 N N . TYR A 1 325 ? -11.245 -3.066 11.749 1.00 87.88 325 TYR A N 1
ATOM 2511 C CA . TYR A 1 325 ? -11.039 -1.970 10.803 1.00 87.88 325 TYR A CA 1
ATOM 2512 C C . TYR A 1 325 ? -9.902 -2.252 9.799 1.00 87.88 325 TYR A C 1
ATOM 2514 O O . TYR A 1 325 ? -9.432 -1.332 9.134 1.00 87.88 325 TYR A O 1
ATOM 2522 N N . GLU A 1 326 ? -9.467 -3.512 9.679 1.00 90.69 326 GLU A N 1
ATOM 2523 C CA . GLU A 1 326 ? -8.222 -3.899 9.013 1.00 90.69 326 GLU A CA 1
ATOM 2524 C C . GLU A 1 326 ? -8.356 -5.224 8.224 1.00 90.69 326 GLU A C 1
ATOM 2526 O O . GLU A 1 326 ? -8.120 -5.255 7.020 1.00 90.69 326 GLU A O 1
ATOM 2531 N N . ILE A 1 327 ? -8.826 -6.313 8.846 1.00 90.38 327 ILE A N 1
ATOM 2532 C CA . ILE A 1 327 ? -8.993 -7.656 8.254 1.00 90.38 327 ILE A CA 1
ATOM 2533 C C . ILE A 1 327 ? -9.700 -7.644 6.912 1.00 90.38 327 ILE A C 1
ATOM 2535 O O . ILE A 1 327 ? -9.145 -8.166 5.941 1.00 90.38 327 ILE A O 1
ATOM 2539 N N . PRO A 1 328 ? -10.917 -7.084 6.804 1.00 89.44 328 PRO A N 1
ATOM 2540 C CA . PRO A 1 328 ? -11.688 -7.353 5.612 1.00 89.44 328 PRO A CA 1
ATOM 2541 C C . PRO A 1 328 ? -11.122 -6.519 4.459 1.00 89.44 328 PRO A C 1
ATOM 2543 O O . PRO A 1 328 ? -11.304 -6.868 3.294 1.00 89.44 328 PRO A O 1
ATOM 2546 N N . TYR A 1 329 ? -10.309 -5.499 4.780 1.00 91.75 329 TYR A N 1
ATOM 2547 C CA . TYR A 1 329 ? -9.578 -4.732 3.800 1.00 91.75 329 TYR A CA 1
ATOM 2548 C C . TYR A 1 329 ? -8.567 -5.643 3.060 1.00 91.75 329 TYR A C 1
ATOM 2550 O O . TYR A 1 329 ? -8.286 -5.432 1.879 1.00 91.75 329 TYR A O 1
ATOM 2558 N N . LEU A 1 330 ? -7.971 -6.640 3.743 1.00 91.56 330 LEU A N 1
ATOM 2559 C CA . LEU A 1 330 ? -6.893 -7.489 3.187 1.00 91.56 330 LEU A CA 1
ATOM 2560 C C . LEU A 1 330 ? -7.440 -8.324 2.043 1.00 91.56 330 LEU A C 1
ATOM 2562 O O . LEU A 1 330 ? -6.794 -8.495 1.010 1.00 91.56 330 LEU A O 1
ATOM 2566 N N . VAL A 1 331 ? -8.668 -8.794 2.235 1.00 88.94 331 VAL A N 1
ATOM 2567 C CA . VAL A 1 331 ? -9.367 -9.702 1.341 1.00 88.94 331 VAL A CA 1
ATOM 2568 C C . VAL A 1 331 ? -9.553 -9.100 -0.048 1.00 88.94 331 VAL A C 1
ATOM 2570 O O . VAL A 1 331 ? -9.263 -9.789 -1.018 1.00 88.94 331 VAL A O 1
ATOM 2573 N N . HIS A 1 332 ? -9.947 -7.830 -0.191 1.00 87.50 332 HIS A N 1
ATOM 2574 C CA . HIS A 1 332 ? -10.181 -7.263 -1.529 1.00 87.50 332 HIS A CA 1
ATOM 2575 C C . HIS A 1 332 ? -8.911 -7.064 -2.354 1.00 87.50 332 HIS A C 1
ATOM 2577 O O . HIS A 1 332 ? -8.948 -7.224 -3.576 1.00 87.50 332 HIS A O 1
ATOM 2583 N N . ILE A 1 333 ? -7.775 -6.748 -1.728 1.00 93.19 333 ILE A N 1
ATOM 2584 C CA . ILE A 1 333 ? -6.523 -6.706 -2.487 1.00 93.19 333 ILE A CA 1
ATOM 2585 C C . ILE A 1 333 ? -5.927 -8.102 -2.640 1.00 93.19 333 ILE A C 1
ATOM 2587 O O . ILE A 1 333 ? -5.328 -8.355 -3.676 1.00 93.19 333 ILE A O 1
ATOM 2591 N N . LEU A 1 334 ? -6.122 -9.039 -1.708 1.00 92.69 334 LEU A N 1
ATOM 2592 C CA . LEU A 1 334 ? -5.760 -10.432 -1.973 1.00 92.69 334 LEU A CA 1
ATOM 2593 C C . LEU A 1 334 ? -6.554 -10.965 -3.174 1.00 92.69 334 LEU A C 1
ATOM 2595 O O . LEU A 1 334 ? -5.940 -11.458 -4.112 1.00 92.69 334 LEU A O 1
ATOM 2599 N N . GLU A 1 335 ? -7.872 -10.748 -3.235 1.00 88.69 335 GLU A N 1
ATOM 2600 C CA . GLU A 1 335 ? -8.711 -11.051 -4.405 1.00 88.69 335 GLU A CA 1
ATOM 2601 C C . GLU A 1 335 ? -8.141 -10.385 -5.672 1.00 88.69 335 GLU A C 1
ATOM 2603 O O . GLU A 1 335 ? -8.016 -11.035 -6.715 1.00 88.69 335 GLU A O 1
ATOM 2608 N N . ARG A 1 336 ? -7.697 -9.120 -5.586 1.00 90.44 336 ARG A N 1
ATOM 2609 C CA . ARG A 1 336 ? -7.078 -8.420 -6.721 1.00 90.44 336 ARG A CA 1
ATOM 2610 C C . ARG A 1 336 ? -5.732 -9.019 -7.135 1.00 90.44 336 ARG A C 1
ATOM 2612 O O . ARG A 1 336 ? -5.544 -9.272 -8.324 1.00 90.44 336 ARG A O 1
ATOM 2619 N N . CYS A 1 337 ? -4.823 -9.281 -6.201 1.00 92.19 337 CYS A N 1
ATOM 2620 C CA . CYS A 1 337 ? -3.543 -9.935 -6.455 1.00 92.19 337 CYS A CA 1
ATOM 2621 C C . CYS A 1 337 ? -3.761 -11.313 -7.076 1.00 92.19 337 CYS A C 1
ATOM 2623 O O . CYS A 1 337 ? -3.211 -11.568 -8.142 1.00 92.19 337 CYS A O 1
ATOM 2625 N N . MET A 1 338 ? -4.630 -12.147 -6.503 1.00 87.81 338 MET A N 1
ATOM 2626 C CA . MET A 1 338 ? -4.968 -13.472 -7.032 1.00 87.81 338 MET A CA 1
ATOM 2627 C C . MET A 1 338 ? -5.579 -13.390 -8.443 1.00 87.81 338 MET A C 1
ATOM 2629 O O . MET A 1 338 ? -5.249 -14.215 -9.292 1.00 87.81 338 MET A O 1
ATOM 2633 N N . SER A 1 339 ? -6.387 -12.361 -8.744 1.00 87.75 339 SER A N 1
ATOM 2634 C CA . SER A 1 339 ? -6.914 -12.123 -10.103 1.00 87.75 339 SER A CA 1
ATOM 2635 C C . SER A 1 339 ? -5.834 -11.779 -11.140 1.00 87.75 339 SER A C 1
ATOM 2637 O O . SER A 1 339 ? -6.004 -12.074 -12.321 1.00 87.75 339 SER A O 1
ATOM 2639 N N . LEU A 1 340 ? -4.726 -11.166 -10.705 1.00 87.88 340 LEU A N 1
ATOM 2640 C CA . LEU A 1 340 ? -3.593 -10.767 -11.548 1.00 87.88 340 LEU A CA 1
ATOM 2641 C C . LEU A 1 340 ? -2.487 -11.836 -11.594 1.00 87.88 340 LEU A C 1
ATOM 2643 O O . LEU A 1 340 ? -1.721 -11.887 -12.555 1.00 87.88 340 LEU A O 1
ATOM 2647 N N . ALA A 1 341 ? -2.404 -12.716 -10.593 1.00 89.38 341 ALA A N 1
ATOM 2648 C CA . ALA A 1 341 ? -1.300 -13.660 -10.431 1.00 89.38 341 ALA A CA 1
ATOM 2649 C C . ALA A 1 341 ? -1.077 -14.535 -11.671 1.00 89.38 341 ALA A C 1
ATOM 2651 O O . ALA A 1 341 ? 0.065 -14.726 -12.072 1.00 89.38 341 ALA A O 1
ATOM 2652 N N . ALA A 1 342 ? -2.127 -14.988 -12.362 1.00 86.38 342 ALA A N 1
ATOM 2653 C CA . ALA A 1 342 ? -1.945 -15.780 -13.579 1.00 86.38 342 ALA A CA 1
ATOM 2654 C C . ALA A 1 342 ? -1.274 -15.014 -14.735 1.00 86.38 342 ALA A C 1
ATOM 2656 O O . ALA A 1 342 ? -0.542 -15.635 -15.499 1.00 86.38 342 ALA A O 1
ATOM 2657 N N . SER A 1 343 ? -1.474 -13.697 -14.881 1.00 89.88 343 SER A N 1
ATOM 2658 C CA . SER A 1 343 ? -0.840 -12.933 -15.969 1.00 89.88 343 SER A CA 1
ATOM 2659 C C . SER A 1 343 ? 0.616 -12.562 -15.683 1.00 89.88 343 SER A C 1
ATOM 2661 O O . SER A 1 343 ? 1.386 -12.405 -16.624 1.00 89.88 343 SER A O 1
ATOM 2663 N N . PHE A 1 344 ? 1.010 -12.446 -14.410 1.00 90.19 344 PHE A N 1
ATOM 2664 C CA . PHE A 1 344 ? 2.388 -12.113 -14.020 1.00 90.19 344 PHE A CA 1
ATOM 2665 C C . PHE A 1 344 ? 3.239 -13.346 -13.665 1.00 90.19 344 PHE A C 1
ATOM 2667 O O . PHE A 1 344 ? 4.421 -13.381 -13.993 1.00 90.19 344 PHE A O 1
ATOM 2674 N N . MET A 1 345 ? 2.644 -14.369 -13.038 1.00 84.62 345 MET A N 1
ATOM 2675 C CA . MET A 1 345 ? 3.322 -15.596 -12.582 1.00 84.62 345 MET A CA 1
ATOM 2676 C C . MET A 1 345 ? 3.248 -16.761 -13.574 1.00 84.62 345 MET A C 1
ATOM 2678 O O . MET A 1 345 ? 3.850 -17.809 -13.326 1.00 84.62 345 MET A O 1
ATOM 2682 N N . SER A 1 346 ? 2.554 -16.610 -14.708 1.00 82.00 346 SER A N 1
ATOM 2683 C CA . SER A 1 346 ? 2.806 -17.487 -15.854 1.00 82.00 346 SER A CA 1
ATOM 2684 C C . SER A 1 346 ? 4.222 -17.211 -16.349 1.00 82.00 346 SER A C 1
ATOM 2686 O O . SER A 1 346 ? 4.439 -16.319 -17.169 1.00 82.00 346 SER A O 1
ATOM 2688 N N . ARG A 1 347 ? 5.194 -17.967 -15.817 1.00 64.69 347 ARG A N 1
ATOM 2689 C CA . ARG A 1 347 ? 6.533 -18.066 -16.401 1.00 64.69 347 ARG A CA 1
ATOM 2690 C C . ARG A 1 347 ? 6.369 -18.329 -17.890 1.00 64.69 347 ARG A C 1
ATOM 2692 O O . ARG A 1 347 ? 5.562 -19.172 -18.285 1.00 64.69 347 ARG A O 1
ATOM 2699 N N . ASP A 1 348 ? 7.182 -17.652 -18.684 1.00 55.94 348 ASP A N 1
ATOM 2700 C CA . ASP A 1 348 ? 7.321 -17.902 -20.109 1.00 55.94 348 ASP A CA 1
ATOM 2701 C C . ASP A 1 348 ? 7.995 -19.275 -20.301 1.00 55.94 348 ASP A C 1
ATOM 2703 O O . ASP A 1 348 ? 9.189 -19.369 -20.587 1.00 55.94 348 ASP A O 1
ATOM 2707 N N . LEU A 1 349 ? 7.241 -20.366 -20.073 1.00 52.56 349 LEU A N 1
ATOM 2708 C CA . LEU A 1 349 ? 7.676 -21.717 -20.420 1.00 52.56 349 LEU A CA 1
ATOM 2709 C C . LEU A 1 349 ? 8.089 -21.665 -21.893 1.00 52.56 349 LEU A C 1
ATOM 2711 O O . LEU A 1 349 ? 7.266 -21.242 -22.713 1.00 52.56 349 LEU A O 1
ATOM 2715 N N . PRO A 1 350 ? 9.325 -22.069 -22.244 1.00 47.78 350 PRO A N 1
ATOM 2716 C CA . PRO A 1 350 ? 9.819 -21.947 -23.606 1.00 47.78 350 PRO A CA 1
ATOM 2717 C C . PRO A 1 350 ? 8.880 -22.729 -24.517 1.00 47.78 350 PRO A C 1
ATOM 2719 O O . PRO A 1 350 ? 8.828 -23.959 -24.455 1.00 47.78 350 PRO A O 1
ATOM 2722 N N . THR A 1 351 ? 8.085 -22.002 -25.309 1.00 48.78 351 THR A N 1
ATOM 2723 C CA . THR A 1 351 ? 7.022 -22.598 -26.119 1.00 48.78 351 THR A CA 1
ATOM 2724 C C . THR A 1 351 ? 7.676 -23.633 -27.027 1.00 48.78 351 THR A C 1
ATOM 2726 O O . THR A 1 351 ? 8.551 -23.260 -27.814 1.00 48.78 351 THR A O 1
ATOM 2729 N N . PRO A 1 352 ? 7.337 -24.933 -26.885 1.00 48.62 352 PRO A N 1
ATOM 2730 C CA . PRO A 1 352 ? 8.138 -26.011 -27.451 1.00 48.62 352 PRO A CA 1
ATOM 2731 C C . PRO A 1 352 ? 8.240 -25.787 -28.952 1.00 48.62 352 PRO A C 1
ATOM 2733 O O . PRO A 1 352 ? 7.217 -25.755 -29.641 1.00 48.62 352 PRO A O 1
ATOM 2736 N N . THR A 1 353 ? 9.466 -25.524 -29.420 1.00 48.78 353 THR A N 1
ATOM 2737 C CA . THR A 1 353 ? 9.701 -24.836 -30.692 1.00 48.78 353 THR A CA 1
ATOM 2738 C C . THR A 1 353 ? 8.996 -25.582 -31.811 1.00 48.78 353 THR A C 1
ATOM 2740 O O . THR A 1 353 ? 9.352 -26.712 -32.151 1.00 48.78 353 THR A O 1
ATOM 2743 N N . ARG A 1 354 ? 7.922 -24.969 -32.328 1.00 45.50 354 ARG A N 1
ATOM 2744 C CA . ARG A 1 354 ? 6.896 -25.644 -33.131 1.00 45.50 354 ARG A CA 1
ATOM 2745 C C . ARG A 1 354 ? 7.424 -25.927 -34.535 1.00 45.50 354 ARG A C 1
ATOM 2747 O O . ARG A 1 354 ? 7.085 -25.227 -35.487 1.00 45.50 354 ARG A O 1
ATOM 2754 N N . LYS A 1 355 ? 8.292 -26.941 -34.635 1.00 49.69 355 LYS A N 1
ATOM 2755 C CA . LYS A 1 355 ? 8.962 -27.369 -35.866 1.00 49.69 355 LYS A CA 1
ATOM 2756 C C . LYS A 1 355 ? 7.931 -27.524 -36.979 1.00 49.69 355 LYS A C 1
ATOM 2758 O O . LYS A 1 355 ? 6.883 -28.148 -36.812 1.00 49.69 355 LYS A O 1
ATOM 2763 N N . SER A 1 356 ? 8.238 -26.914 -38.113 1.00 51.88 356 SER A N 1
ATOM 2764 C CA . SER A 1 356 ? 7.331 -26.706 -39.232 1.00 51.88 356 SER A CA 1
ATOM 2765 C C . SER A 1 356 ? 7.033 -27.999 -39.999 1.00 51.88 356 SER A C 1
ATOM 2767 O O . SER A 1 356 ? 7.588 -28.248 -41.065 1.00 51.88 356 SER A O 1
ATOM 2769 N N . GLN A 1 357 ? 6.072 -28.796 -39.522 1.00 53.09 357 GLN A N 1
ATOM 2770 C CA . GLN A 1 357 ? 5.382 -29.771 -40.376 1.00 53.09 357 GLN A CA 1
ATOM 2771 C C . GLN A 1 357 ? 4.149 -29.150 -41.036 1.00 53.09 357 GLN A C 1
ATOM 2773 O O . GLN A 1 357 ? 2.992 -29.400 -40.708 1.00 53.09 357 GLN A O 1
ATOM 2778 N N . GLN A 1 358 ? 4.449 -28.312 -42.024 1.00 56.75 358 GLN A N 1
ATOM 2779 C CA . GLN A 1 358 ? 3.501 -27.761 -42.978 1.00 56.75 358 GLN A CA 1
ATOM 2780 C C . GLN A 1 358 ? 3.044 -28.858 -43.958 1.00 56.75 358 GLN A C 1
ATOM 2782 O O . GLN A 1 358 ? 3.676 -29.068 -44.993 1.00 56.75 358 GLN A O 1
ATOM 2787 N N . LYS A 1 359 ? 1.914 -29.528 -43.697 1.00 50.66 359 LYS A N 1
ATOM 2788 C CA . LYS A 1 359 ? 1.167 -30.226 -44.761 1.00 50.66 359 LYS A CA 1
ATOM 2789 C C . LYS A 1 359 ? -0.348 -30.139 -44.573 1.00 50.66 359 LYS A C 1
ATOM 2791 O O . LYS A 1 359 ? -0.871 -30.191 -43.468 1.00 50.66 359 LYS A O 1
ATOM 2796 N N . ARG A 1 360 ? -1.031 -29.917 -45.698 1.00 57.94 360 ARG A N 1
ATOM 2797 C CA . ARG A 1 360 ? -2.466 -29.612 -45.814 1.00 57.94 360 ARG A CA 1
ATOM 2798 C C . ARG A 1 360 ? -3.319 -30.878 -45.699 1.00 57.94 360 ARG A C 1
ATOM 2800 O O . ARG A 1 360 ? -2.912 -31.907 -46.232 1.00 57.94 360 ARG A O 1
ATOM 2807 N N . SER A 1 361 ? -4.562 -30.736 -45.233 1.00 46.47 361 SER A N 1
ATOM 2808 C CA . SER A 1 361 ? -5.761 -31.228 -45.948 1.00 46.47 361 SER A CA 1
ATOM 2809 C C . SER A 1 361 ? -7.049 -30.588 -45.408 1.00 46.47 361 SER A C 1
ATOM 2811 O O . SER A 1 361 ? -7.026 -29.940 -44.366 1.00 46.47 361 SER A O 1
ATOM 2813 N N . ARG A 1 362 ? -8.149 -30.688 -46.171 1.00 56.69 362 ARG A N 1
ATOM 2814 C CA . ARG A 1 362 ? -9.438 -30.008 -45.932 1.00 56.69 362 ARG A CA 1
ATOM 2815 C C . ARG A 1 362 ? -10.535 -30.996 -45.508 1.00 56.69 362 ARG A C 1
ATOM 2817 O O . ARG A 1 362 ? -10.787 -31.935 -46.252 1.00 56.69 362 ARG A O 1
ATOM 2824 N N . SER A 1 363 ? -11.243 -30.711 -44.417 1.00 41.66 363 SER A N 1
ATOM 2825 C CA . SER A 1 363 ? -12.687 -30.959 -44.174 1.00 41.66 363 SER A CA 1
ATOM 2826 C C . SER A 1 363 ? -13.048 -30.308 -42.817 1.00 41.66 363 SER A C 1
ATOM 2828 O O . SER A 1 363 ? -12.128 -29.978 -42.071 1.00 41.66 363 SER A O 1
ATOM 2830 N N . SER A 1 364 ? -14.294 -30.025 -42.429 1.00 44.53 364 SER A N 1
ATOM 2831 C CA . SER A 1 364 ? -15.597 -30.080 -43.114 1.00 44.53 364 SER A CA 1
ATOM 2832 C C . SER A 1 364 ? -16.439 -28.861 -42.682 1.00 44.53 364 SER A C 1
ATOM 2834 O O . SER A 1 364 ? -16.090 -28.177 -41.723 1.00 44.53 364 SER A O 1
ATOM 2836 N N . LEU A 1 365 ? -17.552 -28.601 -43.372 1.00 54.75 365 LEU A N 1
ATOM 2837 C CA . LEU A 1 365 ? -18.642 -27.744 -42.884 1.00 54.75 365 LEU A CA 1
ATOM 2838 C C . LEU A 1 365 ? -19.571 -28.512 -41.917 1.00 54.75 365 LEU A C 1
ATOM 2840 O O . LEU A 1 365 ? -19.491 -29.742 -41.836 1.00 54.75 365 LEU A O 1
ATOM 2844 N N . ASN A 1 366 ? -20.482 -27.759 -41.282 1.00 44.88 366 ASN A N 1
ATOM 2845 C CA . ASN A 1 366 ? -21.495 -28.151 -40.281 1.00 44.88 366 ASN A CA 1
ATOM 2846 C C . ASN A 1 366 ? -20.916 -28.344 -38.855 1.00 44.88 366 ASN A C 1
ATOM 2848 O O . ASN A 1 366 ? -19.738 -28.649 -38.702 1.00 44.88 366 ASN A O 1
ATOM 2852 N N . ASP A 1 367 ? -21.659 -28.133 -37.762 1.00 44.59 367 ASP A N 1
ATOM 2853 C CA . ASP A 1 367 ? -23.113 -27.910 -37.607 1.00 44.59 367 ASP A CA 1
ATOM 2854 C C . ASP A 1 367 ? -23.433 -26.757 -36.613 1.00 44.59 367 ASP A C 1
ATOM 2856 O O . ASP A 1 367 ? -22.555 -26.273 -35.898 1.00 44.59 367 ASP A O 1
ATOM 2860 N N . SER A 1 368 ? -24.687 -26.289 -36.575 1.00 57.16 368 SER A N 1
ATOM 2861 C CA . SER A 1 368 ? -25.132 -25.075 -35.869 1.00 57.16 368 SER A CA 1
ATOM 2862 C C . SER A 1 368 ? -26.151 -25.337 -34.747 1.00 57.16 368 SER A C 1
ATOM 2864 O O . SER A 1 368 ? -27.244 -25.838 -35.012 1.00 57.16 368 SER A O 1
ATOM 2866 N N . LYS A 1 369 ? -25.846 -24.928 -33.501 1.00 51.97 369 LYS A N 1
ATOM 2867 C CA . LYS A 1 369 ? -26.788 -24.906 -32.353 1.00 51.97 369 LYS A CA 1
ATOM 2868 C C . LYS A 1 369 ? -26.288 -23.979 -31.211 1.00 51.97 369 LYS A C 1
ATOM 2870 O O . LYS A 1 369 ? -25.206 -23.418 -31.351 1.00 51.97 369 LYS A O 1
ATOM 2875 N N . PRO A 1 370 ? -27.110 -23.630 -30.196 1.00 50.78 370 PRO A N 1
ATOM 2876 C CA . PRO A 1 370 ? -27.769 -22.319 -30.176 1.00 50.78 370 PRO A CA 1
ATOM 2877 C C . PRO A 1 370 ? -27.286 -21.378 -29.045 1.00 50.78 370 PRO A C 1
ATOM 2879 O O . PRO A 1 370 ? -26.656 -21.831 -28.090 1.00 50.78 370 PRO A O 1
ATOM 2882 N N . PRO A 1 371 ? -27.627 -20.071 -29.089 1.00 51.16 371 PRO A N 1
ATOM 2883 C CA . PRO A 1 371 ? -27.218 -19.091 -28.076 1.00 51.16 371 PRO A CA 1
ATOM 2884 C C . PRO A 1 371 ? -27.981 -19.248 -26.744 1.00 51.16 371 PRO A C 1
ATOM 2886 O O . PRO A 1 371 ? -28.972 -18.567 -26.474 1.00 51.16 371 PRO A O 1
ATOM 2889 N N . GLY A 1 372 ? -27.505 -20.148 -25.883 1.00 43.53 372 GLY A N 1
ATOM 2890 C CA . GLY A 1 372 ? -28.032 -20.362 -24.534 1.00 43.53 372 GLY A CA 1
ATOM 2891 C C . GLY A 1 372 ? -27.366 -19.472 -23.482 1.00 43.53 372 GLY A C 1
ATOM 2892 O O . GLY A 1 372 ? -26.299 -19.820 -23.001 1.00 43.53 372 GLY A O 1
ATOM 2893 N N . LYS A 1 373 ? -28.027 -18.362 -23.116 1.00 42.28 373 LYS A N 1
ATOM 2894 C CA . LYS A 1 373 ? -27.841 -17.546 -21.888 1.00 42.28 373 LYS A CA 1
ATOM 2895 C C . LYS A 1 373 ? -26.396 -17.419 -21.362 1.00 42.28 373 LYS A C 1
ATOM 2897 O O . LYS A 1 373 ? -25.919 -18.270 -20.620 1.00 42.28 373 LYS A O 1
ATOM 2902 N N . ALA A 1 374 ? -25.762 -16.275 -21.630 1.00 42.03 374 ALA A N 1
ATOM 2903 C CA . ALA A 1 374 ? -24.474 -15.898 -21.043 1.00 42.03 374 ALA A CA 1
ATOM 2904 C C . ALA A 1 374 ? -24.583 -15.620 -19.528 1.00 42.03 374 ALA A C 1
ATOM 2906 O O . ALA A 1 374 ? -24.624 -14.471 -19.080 1.00 42.03 374 ALA A O 1
ATOM 2907 N N . GLU A 1 375 ? -24.625 -16.686 -18.733 1.00 40.97 375 GLU A N 1
ATOM 2908 C CA . GLU A 1 375 ? -24.345 -16.625 -17.305 1.00 40.97 375 GLU A CA 1
ATOM 2909 C C . GLU A 1 375 ? -22.923 -16.086 -17.108 1.00 40.97 375 GLU A C 1
ATOM 2911 O O . GLU A 1 375 ? -21.968 -16.564 -17.727 1.00 40.97 375 GLU A O 1
ATOM 2916 N N . ARG A 1 376 ? -22.781 -15.039 -16.286 1.00 42.16 376 ARG A N 1
ATOM 2917 C CA . ARG A 1 376 ? -21.490 -14.388 -16.032 1.00 42.16 376 ARG A CA 1
ATOM 2918 C C . ARG A 1 376 ? -20.636 -15.270 -15.127 1.00 42.16 376 ARG A C 1
ATOM 2920 O O . ARG A 1 376 ? -20.451 -14.969 -13.948 1.00 42.16 376 ARG A O 1
ATOM 2927 N N . TYR A 1 377 ? -20.070 -16.328 -15.698 1.00 40.28 377 TYR A N 1
ATOM 2928 C CA . TYR A 1 377 ? -18.919 -16.997 -15.116 1.00 40.28 377 TYR A CA 1
ATOM 2929 C C . TYR A 1 377 ? -17.850 -15.934 -14.844 1.00 40.28 377 TYR A C 1
ATOM 2931 O O . TYR A 1 377 ? -17.185 -15.460 -15.766 1.00 40.28 377 TYR A O 1
ATOM 2939 N N . ARG A 1 378 ? -17.653 -15.589 -13.561 1.00 45.19 378 ARG A N 1
ATOM 2940 C CA . ARG A 1 378 ? -16.341 -15.149 -13.076 1.00 45.19 378 ARG A CA 1
ATOM 2941 C C . ARG A 1 378 ? -15.376 -16.209 -13.591 1.00 45.19 378 ARG A C 1
ATOM 2943 O O . ARG A 1 378 ? -15.415 -17.339 -13.100 1.00 45.19 378 ARG A O 1
ATOM 2950 N N . ALA A 1 379 ? -14.590 -15.881 -14.616 1.00 40.12 379 ALA A N 1
ATOM 2951 C CA . ALA A 1 379 ? -13.615 -16.809 -15.155 1.00 40.12 379 ALA A CA 1
ATOM 2952 C C . ALA A 1 379 ? -12.727 -17.227 -13.983 1.00 40.12 379 ALA A C 1
ATOM 2954 O O . ALA A 1 379 ? -12.041 -16.389 -13.397 1.00 40.12 379 ALA A O 1
ATOM 2955 N N . LYS A 1 380 ? -12.804 -18.501 -13.581 1.00 49.59 380 LYS A N 1
ATOM 2956 C CA . LYS A 1 380 ? -11.934 -19.046 -12.542 1.00 49.59 380 LYS A CA 1
ATOM 2957 C C . LYS A 1 380 ? -10.552 -19.156 -13.163 1.00 49.59 380 LYS A C 1
ATOM 2959 O O . LYS A 1 380 ? -10.194 -20.199 -13.705 1.00 49.59 380 LYS A O 1
ATOM 2964 N N . VAL A 1 381 ? -9.839 -18.030 -13.145 1.00 52.25 381 VAL A N 1
ATOM 2965 C CA . VAL A 1 381 ? -8.447 -17.874 -13.553 1.00 52.25 381 VAL A CA 1
ATOM 2966 C C . VAL A 1 381 ? -7.660 -18.894 -12.744 1.00 52.25 381 VAL A C 1
ATOM 2968 O O . VAL A 1 381 ? -7.372 -18.703 -11.565 1.00 52.25 381 VAL A O 1
ATOM 2971 N N . THR A 1 382 ? -7.457 -20.057 -13.356 1.00 59.09 382 THR A N 1
ATOM 2972 C CA . THR A 1 382 ? -6.967 -21.236 -12.656 1.00 59.09 382 THR A CA 1
ATOM 2973 C C . THR A 1 382 ? -5.465 -21.071 -12.562 1.00 59.09 382 THR A C 1
ATOM 2975 O O . THR A 1 382 ? -4.749 -21.288 -13.538 1.00 59.09 382 THR A O 1
ATOM 2978 N N . LEU A 1 383 ? -5.012 -20.593 -11.402 1.00 64.06 383 LEU A N 1
ATOM 2979 C CA . LEU A 1 383 ? -3.595 -20.432 -11.109 1.00 64.06 383 LEU A CA 1
ATOM 2980 C C . LEU A 1 383 ? -2.880 -21.752 -11.374 1.00 64.06 383 LEU A C 1
ATOM 2982 O O . LEU A 1 383 ? -3.360 -22.818 -10.983 1.00 64.06 383 LEU A O 1
ATOM 2986 N N . THR A 1 384 ? -1.732 -21.675 -12.045 1.00 75.62 384 THR A N 1
ATOM 2987 C CA . THR A 1 384 ? -0.893 -22.854 -12.251 1.00 75.62 384 THR A CA 1
ATOM 2988 C C . THR A 1 384 ? -0.530 -23.435 -10.886 1.00 75.62 384 THR A C 1
ATOM 2990 O O . THR A 1 384 ? -0.304 -22.688 -9.931 1.00 75.62 384 THR A O 1
ATOM 2993 N N . THR A 1 385 ? -0.457 -24.763 -10.775 1.00 77.75 385 THR A N 1
ATOM 2994 C CA . THR A 1 385 ? -0.132 -25.441 -9.506 1.00 77.75 385 THR A CA 1
ATOM 2995 C C . THR A 1 385 ? 1.167 -24.904 -8.898 1.00 77.75 385 THR A C 1
ATOM 2997 O O . THR A 1 385 ? 1.275 -24.763 -7.684 1.00 77.75 385 THR A O 1
ATOM 3000 N N . HIS A 1 386 ? 2.115 -24.515 -9.760 1.00 73.88 386 HIS A N 1
ATOM 3001 C CA . HIS A 1 386 ? 3.343 -23.817 -9.388 1.00 73.88 386 HIS A CA 1
ATOM 3002 C C . HIS A 1 386 ? 3.072 -22.461 -8.722 1.00 73.88 386 HIS A C 1
ATOM 3004 O O . HIS A 1 386 ? 3.406 -22.295 -7.553 1.00 73.88 386 HIS A O 1
ATOM 3010 N N . ALA A 1 387 ? 2.405 -21.523 -9.410 1.00 75.19 387 ALA A N 1
ATOM 3011 C CA . ALA A 1 387 ? 2.091 -20.201 -8.861 1.00 75.19 387 ALA A CA 1
ATOM 3012 C C . ALA A 1 387 ? 1.278 -20.292 -7.559 1.00 75.19 387 ALA A C 1
ATOM 3014 O O . ALA A 1 387 ? 1.577 -19.585 -6.598 1.00 75.19 387 ALA A O 1
ATOM 3015 N N . LYS A 1 388 ? 0.305 -21.213 -7.497 1.00 78.94 388 LYS A N 1
ATOM 3016 C CA . LYS A 1 388 ? -0.476 -21.484 -6.285 1.00 78.94 388 LYS A CA 1
ATOM 3017 C C . LYS A 1 388 ? 0.419 -21.929 -5.121 1.00 78.94 388 LYS A C 1
ATOM 3019 O O . LYS A 1 388 ? 0.322 -21.334 -4.050 1.00 78.94 388 LYS A O 1
ATOM 3024 N N . ARG A 1 389 ? 1.339 -22.883 -5.336 1.00 79.25 389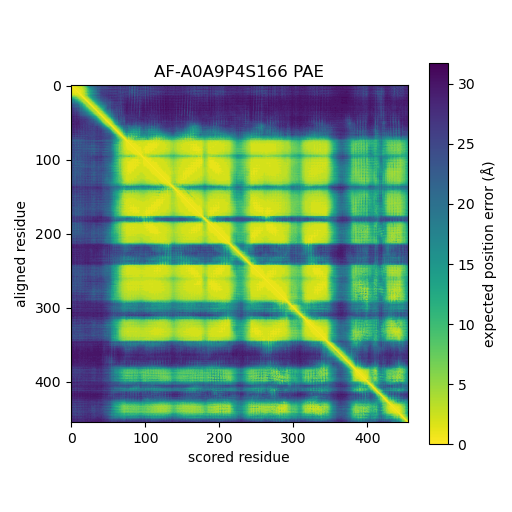 ARG A N 1
ATOM 3025 C CA . ARG A 1 389 ? 2.292 -23.318 -4.300 1.00 79.25 389 ARG A CA 1
ATOM 3026 C C . ARG A 1 389 ? 3.224 -22.178 -3.860 1.00 79.25 389 ARG A C 1
ATOM 3028 O O . ARG A 1 389 ? 3.405 -22.022 -2.656 1.00 79.25 389 ARG A O 1
ATOM 3035 N N . ARG A 1 390 ? 3.743 -21.335 -4.775 1.00 78.06 390 ARG A N 1
ATOM 3036 C CA . ARG A 1 390 ? 4.561 -20.151 -4.400 1.00 78.06 390 ARG A CA 1
ATOM 3037 C C . ARG A 1 390 ? 3.795 -19.225 -3.444 1.00 78.06 390 ARG A C 1
ATOM 3039 O O . ARG A 1 390 ? 4.313 -18.845 -2.397 1.00 78.06 390 ARG A O 1
ATOM 3046 N N . LEU A 1 391 ? 2.549 -18.892 -3.797 1.00 79.38 391 LEU A N 1
ATOM 3047 C CA . LEU A 1 391 ? 1.665 -18.017 -3.017 1.00 79.38 391 LEU A CA 1
ATOM 3048 C C . LEU A 1 391 ? 1.315 -18.626 -1.646 1.00 79.38 391 LEU A C 1
ATOM 3050 O O . LEU A 1 391 ? 1.382 -17.937 -0.630 1.00 79.38 391 LEU A O 1
ATOM 3054 N N . GLN A 1 392 ? 0.993 -19.923 -1.599 1.00 80.69 392 GLN A N 1
ATOM 3055 C CA . GLN A 1 392 ? 0.732 -20.651 -0.353 1.00 80.69 392 GLN A CA 1
ATOM 3056 C C . GLN A 1 392 ? 1.967 -20.668 0.568 1.00 80.69 392 GLN A C 1
ATOM 3058 O O . GLN A 1 392 ? 1.845 -20.339 1.747 1.00 80.69 392 GLN A O 1
ATOM 3063 N N . GLN A 1 393 ? 3.159 -20.977 0.042 1.00 80.12 393 GLN A N 1
ATOM 3064 C CA . GLN A 1 393 ? 4.411 -20.978 0.815 1.00 80.12 393 GLN A CA 1
ATOM 3065 C C . GLN A 1 393 ? 4.729 -19.593 1.394 1.00 80.12 393 GLN A C 1
ATOM 3067 O O . GLN A 1 393 ? 5.117 -19.480 2.557 1.00 80.12 393 GLN A O 1
ATOM 3072 N N . THR A 1 394 ? 4.513 -18.526 0.619 1.00 78.12 394 THR A N 1
ATOM 3073 C CA . THR A 1 394 ? 4.700 -17.156 1.108 1.00 78.12 394 THR A CA 1
ATOM 3074 C C . THR A 1 394 ? 3.687 -16.773 2.200 1.00 78.12 394 THR A C 1
ATOM 3076 O O . THR A 1 394 ? 4.087 -16.098 3.147 1.00 78.12 394 THR A O 1
ATOM 3079 N N . LEU A 1 395 ? 2.426 -17.236 2.155 1.00 79.00 395 LEU A N 1
ATOM 3080 C CA . LEU A 1 395 ? 1.495 -17.040 3.283 1.00 79.00 395 LEU A CA 1
ATOM 3081 C C . LEU A 1 395 ? 1.981 -17.761 4.550 1.00 79.00 395 LEU A C 1
ATOM 3083 O O . LEU A 1 395 ? 1.969 -17.162 5.622 1.00 79.00 395 LEU A O 1
ATOM 3087 N N . VAL A 1 396 ? 2.413 -19.022 4.437 1.00 79.12 396 VAL A N 1
ATOM 3088 C CA . VAL A 1 396 ? 2.881 -19.824 5.585 1.00 79.12 396 VAL A CA 1
ATOM 3089 C C . VAL A 1 396 ? 4.090 -19.158 6.258 1.00 79.12 396 VAL A C 1
ATOM 3091 O O . VAL A 1 396 ? 4.064 -18.954 7.470 1.00 79.12 396 VAL A O 1
ATOM 3094 N N . ARG A 1 397 ? 5.078 -18.690 5.482 1.00 79.25 397 ARG A N 1
ATOM 3095 C CA . ARG A 1 397 ? 6.196 -17.855 5.976 1.00 79.25 397 ARG A CA 1
ATOM 3096 C C . ARG A 1 397 ? 5.706 -16.569 6.658 1.00 79.25 397 ARG A C 1
ATOM 3098 O O . ARG A 1 397 ? 6.212 -16.187 7.706 1.00 79.25 397 ARG A O 1
ATOM 3105 N N . GLY A 1 398 ? 4.677 -15.922 6.107 1.00 68.06 398 GLY A N 1
ATOM 3106 C CA . GLY A 1 398 ? 4.038 -14.751 6.717 1.00 68.06 398 GLY A CA 1
ATOM 3107 C C . GLY A 1 398 ? 3.298 -15.037 8.032 1.00 68.06 398 GLY A C 1
ATOM 3108 O O . GLY A 1 398 ? 3.126 -14.119 8.829 1.00 68.06 398 GLY A O 1
ATOM 3109 N N . MET A 1 399 ? 2.846 -16.275 8.270 1.00 73.50 399 MET A N 1
ATOM 3110 C CA . MET A 1 399 ? 2.184 -16.689 9.516 1.00 73.50 399 MET A CA 1
ATOM 3111 C C . MET A 1 399 ? 3.177 -17.103 10.604 1.00 73.50 399 MET A C 1
ATOM 3113 O O . MET A 1 399 ? 3.031 -16.670 11.744 1.00 73.50 399 MET A O 1
ATOM 3117 N N . PHE A 1 400 ? 4.147 -17.956 10.266 1.00 73.75 400 PHE A N 1
ATOM 3118 C CA . PHE A 1 400 ? 5.008 -18.638 11.243 1.00 73.75 400 PHE A CA 1
ATOM 3119 C C . PHE A 1 400 ? 6.432 -18.067 11.331 1.00 73.75 400 PHE A C 1
ATOM 3121 O O . PHE A 1 400 ? 7.130 -18.332 12.304 1.00 73.75 400 PHE A O 1
ATOM 3128 N N . GLY A 1 401 ? 6.847 -17.238 10.368 1.00 70.75 401 GLY A N 1
ATOM 3129 C CA . GLY A 1 401 ? 8.173 -16.623 10.319 1.00 70.75 401 GLY A CA 1
ATOM 3130 C C . GLY A 1 401 ? 9.131 -17.309 9.342 1.00 70.75 401 GLY A C 1
ATOM 3131 O O . GLY A 1 401 ? 8.721 -17.973 8.389 1.00 70.75 401 GLY A O 1
ATOM 3132 N N . GLU A 1 402 ? 10.427 -17.099 9.564 1.00 67.19 402 GLU A N 1
ATOM 3133 C CA . GLU A 1 402 ? 11.507 -17.696 8.776 1.00 67.19 402 GLU A CA 1
ATOM 3134 C C . GLU A 1 402 ? 12.250 -18.712 9.636 1.00 67.19 402 GLU A C 1
ATOM 3136 O O . GLU A 1 402 ? 12.921 -18.331 10.596 1.00 67.19 402 GLU A O 1
ATOM 3141 N N . GLU A 1 403 ? 12.154 -19.994 9.287 1.00 58.34 403 GLU A N 1
ATOM 3142 C CA . GLU A 1 403 ? 13.071 -20.982 9.847 1.00 58.34 403 GLU A CA 1
ATOM 3143 C C . GLU A 1 403 ? 14.457 -20.825 9.197 1.00 58.34 403 GLU A C 1
ATOM 3145 O O . GLU A 1 403 ? 14.551 -20.559 7.994 1.00 58.34 403 GLU A O 1
ATOM 3150 N N . PRO A 1 404 ? 15.554 -20.960 9.965 1.00 49.66 404 PRO A N 1
ATOM 3151 C CA . PRO A 1 404 ? 16.906 -20.686 9.478 1.00 49.66 404 PRO A CA 1
ATOM 3152 C C . PRO A 1 404 ? 17.475 -21.780 8.557 1.00 49.66 404 PRO A C 1
ATOM 3154 O O . PRO A 1 404 ? 18.635 -21.680 8.157 1.00 49.66 404 PRO A O 1
ATOM 3157 N N . ASN A 1 405 ? 16.693 -22.814 8.232 1.00 52.56 405 ASN A N 1
ATOM 3158 C CA . ASN A 1 405 ? 17.119 -23.979 7.464 1.00 52.56 405 ASN A CA 1
ATOM 3159 C C . ASN A 1 405 ? 16.124 -24.316 6.331 1.00 52.56 405 ASN A C 1
ATOM 3161 O O . ASN A 1 405 ? 14.935 -24.029 6.416 1.00 52.56 405 ASN A O 1
ATOM 3165 N N . ASP A 1 406 ? 16.653 -24.988 5.307 1.00 48.03 406 ASP A N 1
ATOM 3166 C CA . ASP A 1 406 ? 15.954 -25.784 4.288 1.00 48.03 406 ASP A CA 1
ATOM 3167 C C . ASP A 1 406 ? 15.095 -25.137 3.169 1.00 48.03 406 ASP A C 1
ATOM 3169 O O . ASP A 1 406 ? 14.270 -24.238 3.320 1.00 48.03 406 ASP A O 1
ATOM 3173 N N . GLY A 1 407 ? 15.253 -25.734 1.979 1.00 46.28 407 GLY A N 1
ATOM 3174 C CA . GLY A 1 407 ? 14.160 -26.061 1.053 1.00 46.28 407 GLY A CA 1
ATOM 3175 C C . GLY A 1 407 ? 13.546 -24.965 0.172 1.00 46.28 407 GLY A C 1
ATOM 3176 O O . GLY A 1 407 ? 13.415 -25.168 -1.036 1.00 46.28 407 GLY A O 1
ATOM 3177 N N . PHE A 1 408 ? 13.118 -23.829 0.729 1.00 45.50 408 PHE A N 1
ATOM 3178 C CA . PHE A 1 408 ? 12.044 -22.991 0.151 1.00 45.50 408 PHE A CA 1
ATOM 3179 C C . PHE A 1 408 ? 12.442 -22.034 -1.001 1.00 45.50 408 PHE A C 1
ATOM 3181 O O . PHE A 1 408 ? 11.953 -20.902 -1.102 1.00 45.50 408 PHE A O 1
ATOM 3188 N N . PHE A 1 409 ? 13.271 -22.514 -1.934 1.00 49.66 409 PHE A N 1
ATOM 3189 C CA . PHE A 1 409 ? 13.737 -21.799 -3.134 1.00 49.66 409 PHE A CA 1
ATOM 3190 C C . PHE A 1 409 ? 12.630 -21.320 -4.094 1.00 49.66 409 PHE A C 1
ATOM 3192 O O . PHE A 1 409 ? 12.901 -20.458 -4.930 1.00 49.66 409 PHE A O 1
ATOM 3199 N N . ASP A 1 410 ? 11.410 -21.857 -3.990 1.00 53.12 410 ASP A N 1
ATOM 3200 C CA . ASP A 1 410 ? 10.279 -21.516 -4.867 1.00 53.12 410 ASP A CA 1
ATOM 3201 C C . ASP A 1 410 ? 9.313 -20.474 -4.264 1.00 53.12 410 ASP A C 1
ATOM 3203 O O . ASP A 1 410 ? 8.374 -20.047 -4.932 1.00 53.12 410 ASP A O 1
ATOM 3207 N N . SER A 1 411 ? 9.545 -19.995 -3.036 1.00 51.53 411 SER A N 1
ATOM 3208 C CA . SER A 1 411 ? 8.770 -18.884 -2.452 1.00 51.53 411 SER A CA 1
ATOM 3209 C C . SER A 1 411 ? 8.944 -17.566 -3.240 1.00 51.53 411 SER A C 1
ATOM 3211 O O . SER A 1 411 ? 9.872 -17.428 -4.045 1.00 51.53 411 SER A O 1
ATOM 3213 N N . LEU A 1 412 ? 8.035 -16.590 -3.077 1.00 53.50 412 LEU A N 1
ATOM 3214 C CA . LEU A 1 412 ? 8.200 -15.257 -3.689 1.00 53.50 412 LEU A CA 1
ATOM 3215 C C . LEU A 1 412 ? 9.430 -14.543 -3.106 1.00 53.50 412 LEU A C 1
ATOM 3217 O O . LEU A 1 412 ? 9.593 -14.498 -1.885 1.00 53.50 412 LEU A O 1
ATOM 3221 N N . ARG A 1 413 ? 10.297 -13.985 -3.962 1.00 49.56 413 ARG A N 1
ATOM 3222 C CA . ARG A 1 413 ? 11.535 -13.327 -3.519 1.00 49.56 413 ARG A CA 1
ATOM 3223 C C . ARG A 1 413 ? 11.279 -11.916 -2.994 1.00 49.56 413 ARG A C 1
ATOM 3225 O O . ARG A 1 413 ? 10.604 -11.105 -3.618 1.00 49.56 413 ARG A O 1
ATOM 3232 N N . ILE A 1 414 ? 11.900 -11.630 -1.853 1.00 40.44 414 ILE A N 1
ATOM 3233 C CA . ILE A 1 414 ? 11.731 -10.403 -1.076 1.00 40.44 414 ILE A CA 1
ATOM 3234 C C . ILE A 1 414 ? 12.891 -9.437 -1.350 1.00 40.44 414 ILE A C 1
ATOM 3236 O O . ILE A 1 414 ? 14.048 -9.802 -1.134 1.00 40.44 414 ILE A O 1
ATOM 3240 N N . PRO A 1 415 ? 12.605 -8.179 -1.707 1.00 35.81 415 PRO A N 1
ATOM 3241 C CA . PRO A 1 415 ? 13.367 -7.027 -1.248 1.00 35.81 415 PRO A CA 1
ATOM 3242 C C . PRO A 1 415 ? 12.631 -6.379 -0.047 1.00 35.81 415 PRO A C 1
ATOM 3244 O O . PRO A 1 415 ? 11.410 -6.237 -0.065 1.00 35.81 415 PRO A O 1
ATOM 3247 N N . SER A 1 416 ? 13.364 -6.073 1.032 1.00 31.83 416 SER A N 1
ATOM 3248 C CA . SER A 1 416 ? 12.841 -5.924 2.412 1.00 31.83 416 SER A CA 1
ATOM 3249 C C . SER A 1 416 ? 11.693 -4.908 2.653 1.00 31.83 416 SER A C 1
ATOM 3251 O O . SER A 1 416 ? 11.554 -3.939 1.908 1.00 31.83 416 SER A O 1
ATOM 3253 N N . PRO A 1 417 ? 10.847 -5.108 3.696 1.00 32.12 417 PRO A N 1
ATOM 3254 C CA . PRO A 1 417 ? 9.397 -5.063 3.462 1.00 32.12 417 PRO A CA 1
ATOM 3255 C C . PRO A 1 417 ? 8.554 -4.164 4.403 1.00 32.12 417 PRO A C 1
ATOM 3257 O O . PRO A 1 417 ? 9.077 -3.525 5.314 1.00 32.12 417 PRO A O 1
ATOM 3260 N N . LEU A 1 418 ? 7.227 -4.114 4.165 1.00 33.59 418 LEU A N 1
ATOM 3261 C CA . LEU A 1 418 ? 6.062 -4.292 5.088 1.00 33.59 418 LEU A CA 1
ATOM 3262 C C . LEU A 1 418 ? 4.752 -3.676 4.492 1.00 33.59 418 LEU A C 1
ATOM 3264 O O . LEU A 1 418 ? 4.747 -3.391 3.295 1.00 33.59 418 LEU A O 1
ATOM 3268 N N . SER A 1 419 ? 3.599 -3.646 5.207 1.00 35.62 419 SER A N 1
ATOM 3269 C CA . SER A 1 419 ? 2.312 -3.920 4.506 1.00 35.62 419 SER A CA 1
ATOM 3270 C C . SER A 1 419 ? 0.901 -3.560 5.122 1.00 35.62 419 SER A C 1
ATOM 3272 O O . SER A 1 419 ? 0.886 -3.355 6.331 1.00 35.62 419 SER A O 1
ATOM 3274 N N . GLN A 1 420 ? -0.330 -3.554 4.486 1.00 40.94 420 GLN A N 1
ATOM 3275 C CA . GLN A 1 420 ? -0.997 -2.990 3.155 1.00 40.94 420 GLN A CA 1
ATOM 3276 C C . GLN A 1 420 ? -2.295 -2.195 3.802 1.00 40.94 420 GLN A C 1
ATOM 3278 O O . GLN A 1 420 ? -2.084 -1.719 4.915 1.00 40.94 420 GLN A O 1
ATOM 3283 N N . ILE A 1 421 ? -3.578 -1.904 3.368 1.00 34.16 421 ILE A N 1
ATOM 3284 C CA . ILE A 1 421 ? -4.772 -2.790 3.037 1.00 34.16 421 ILE A CA 1
ATOM 3285 C C . ILE A 1 421 ? -5.862 -2.231 1.994 1.00 34.16 421 ILE A C 1
ATOM 3287 O O . ILE A 1 421 ? -5.583 -1.192 1.415 1.00 34.16 421 ILE A O 1
ATOM 3291 N N . ALA A 1 422 ? -7.040 -2.850 1.624 1.00 42.03 422 ALA A N 1
ATOM 3292 C CA . ALA A 1 422 ? -8.205 -2.172 0.921 1.00 42.03 422 ALA A CA 1
ATOM 3293 C C . ALA A 1 422 ? -9.714 -2.375 1.339 1.00 42.03 422 ALA A C 1
ATOM 3295 O O . ALA A 1 422 ? -10.269 -3.443 1.115 1.00 42.03 422 ALA A O 1
ATOM 3296 N N . LYS A 1 423 ? -10.451 -1.309 1.750 1.00 39.81 423 LYS A N 1
ATOM 3297 C CA . LYS A 1 423 ? -11.745 -1.316 2.521 1.00 39.81 423 LYS A CA 1
ATOM 3298 C C . LYS A 1 423 ? -12.944 -2.184 2.031 1.00 39.81 423 LYS A C 1
ATOM 3300 O O . LYS A 1 423 ? -13.173 -2.236 0.826 1.00 39.81 423 LYS A O 1
ATOM 3305 N N . PRO A 1 424 ? -13.773 -2.760 2.952 1.00 40.97 424 PRO A N 1
ATOM 3306 C CA . PRO A 1 424 ? -14.584 -3.957 2.679 1.00 40.97 424 PRO A CA 1
ATOM 3307 C C . PRO A 1 424 ? -15.994 -3.978 3.370 1.00 40.97 424 PRO A C 1
ATOM 3309 O O . PRO A 1 424 ? -16.484 -2.909 3.753 1.00 40.97 424 PRO A O 1
ATOM 3312 N N . PRO A 1 425 ? -16.644 -5.150 3.599 1.00 45.75 425 PRO A N 1
ATOM 3313 C CA . PRO A 1 425 ? -17.879 -5.272 4.393 1.00 45.75 425 PRO A CA 1
ATOM 3314 C C . PRO A 1 425 ? -17.700 -5.102 5.915 1.00 45.75 425 PRO A C 1
ATOM 3316 O O . PRO A 1 425 ? -16.597 -5.213 6.447 1.00 45.75 425 PRO A O 1
ATOM 3319 N N . ALA A 1 426 ? -18.821 -4.890 6.613 1.00 49.34 426 ALA A N 1
ATOM 3320 C CA . ALA A 1 426 ? -18.922 -4.923 8.073 1.00 49.34 426 ALA A CA 1
ATOM 3321 C C . ALA A 1 426 ? -19.510 -6.264 8.556 1.00 49.34 426 ALA A C 1
ATOM 3323 O O . ALA A 1 426 ? -20.393 -6.817 7.901 1.00 49.34 426 ALA A O 1
ATOM 3324 N N . PHE A 1 427 ? -19.025 -6.746 9.701 1.00 60.25 427 PHE A N 1
ATOM 3325 C CA . PHE A 1 427 ? -19.395 -7.998 10.377 1.00 60.25 427 PHE A CA 1
ATOM 3326 C C . PHE A 1 427 ? -19.218 -7.812 11.896 1.00 60.25 427 PHE A C 1
ATOM 3328 O O . PHE A 1 427 ? -18.523 -6.879 12.302 1.00 60.25 427 PHE A O 1
ATOM 3335 N N . ASP A 1 428 ? -19.763 -8.712 12.719 1.00 72.88 428 ASP A N 1
ATOM 3336 C CA . ASP A 1 428 ? -19.442 -8.770 14.154 1.00 72.88 428 ASP A CA 1
ATOM 3337 C C . ASP A 1 428 ? -17.961 -9.144 14.419 1.00 72.88 428 ASP A C 1
ATOM 3339 O O . ASP A 1 428 ? -17.308 -9.817 13.620 1.00 72.88 428 ASP A O 1
ATOM 3343 N N . ALA A 1 429 ? -17.434 -8.747 15.580 1.00 65.75 429 ALA A N 1
ATOM 3344 C CA . ALA A 1 429 ? -16.075 -9.010 16.056 1.00 65.75 429 ALA A CA 1
ATOM 3345 C C . ALA A 1 429 ? -15.680 -10.504 16.127 1.00 65.75 429 ALA A C 1
ATOM 3347 O O . ALA A 1 429 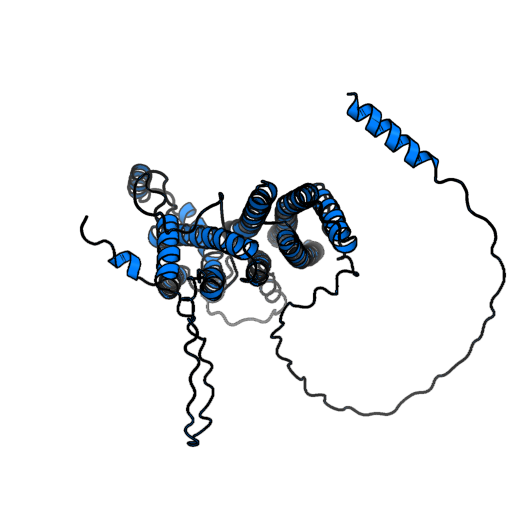? -14.504 -10.859 15.961 1.00 65.75 429 ALA A O 1
ATOM 3348 N N . GLY A 1 430 ? -16.627 -11.394 16.430 1.00 71.88 430 GLY A N 1
ATOM 3349 C CA . GLY A 1 430 ? -16.446 -12.843 16.380 1.00 71.88 430 GLY A CA 1
ATOM 3350 C C . GLY A 1 430 ? -16.476 -13.347 14.942 1.00 71.88 430 GLY A C 1
ATOM 3351 O O . GLY A 1 430 ? -15.491 -13.912 14.459 1.00 71.88 430 GLY A O 1
ATOM 3352 N N . GLU A 1 431 ? -17.583 -13.077 14.250 1.00 81.62 431 GLU A N 1
ATOM 3353 C CA . GLU A 1 431 ? -17.845 -13.543 12.882 1.00 81.62 431 GLU A CA 1
ATOM 3354 C C . GLU A 1 431 ? -16.757 -13.119 11.888 1.00 81.62 431 GLU A C 1
ATOM 3356 O O . GLU A 1 431 ? -16.327 -13.924 11.063 1.00 81.62 431 GLU A O 1
ATOM 3361 N N . MET A 1 432 ? -16.252 -11.887 11.991 1.00 79.44 432 MET A N 1
ATOM 3362 C CA . MET A 1 432 ? -15.258 -11.336 11.068 1.00 79.44 432 MET A CA 1
ATOM 3363 C C . MET A 1 432 ? -13.940 -12.121 11.062 1.00 79.44 432 MET A C 1
ATOM 3365 O O . MET A 1 432 ? -13.314 -12.262 10.010 1.00 79.44 432 MET A O 1
ATOM 3369 N N . ARG A 1 433 ? -13.516 -12.656 12.216 1.00 81.19 433 ARG A N 1
ATOM 3370 C CA . ARG A 1 433 ? -12.299 -13.480 12.315 1.00 81.19 433 ARG A CA 1
ATOM 3371 C C . ARG A 1 433 ? -12.500 -14.855 11.686 1.00 81.19 433 ARG A C 1
ATOM 3373 O O . ARG A 1 433 ? -11.587 -15.352 11.031 1.00 81.19 433 ARG A O 1
ATOM 3380 N N . GLU A 1 434 ? -13.683 -15.450 11.838 1.00 84.88 434 GLU A N 1
ATOM 3381 C CA . GLU A 1 434 ? -14.004 -16.723 11.184 1.00 84.88 434 GLU A CA 1
ATOM 3382 C C . GLU A 1 434 ? -14.126 -16.548 9.668 1.00 84.88 434 GLU A C 1
ATOM 3384 O O . GLU A 1 434 ? -13.442 -17.230 8.906 1.00 84.88 434 GLU A O 1
ATOM 3389 N N . TRP A 1 435 ? -14.889 -15.543 9.233 1.00 88.19 435 TRP A N 1
ATOM 3390 C CA . TRP A 1 435 ? -15.017 -15.159 7.831 1.00 88.19 435 TRP A CA 1
ATOM 3391 C C . TRP A 1 435 ? -13.654 -14.902 7.174 1.00 88.19 435 TRP A C 1
ATOM 3393 O O . TRP A 1 435 ? -13.411 -15.391 6.073 1.00 88.19 435 TRP A O 1
ATOM 3403 N N . PHE A 1 436 ? -12.732 -14.209 7.850 1.00 85.38 436 PHE A N 1
ATOM 3404 C CA . PHE A 1 436 ? -11.395 -13.937 7.317 1.00 85.38 436 PHE A CA 1
ATOM 3405 C C . PHE A 1 436 ? -10.568 -15.203 7.110 1.00 85.38 436 PHE A C 1
ATOM 3407 O O . PHE A 1 436 ? -10.006 -15.387 6.029 1.00 85.38 436 PHE A O 1
ATOM 3414 N N . LYS A 1 437 ? -10.536 -16.100 8.109 1.00 85.06 437 LYS A N 1
ATOM 3415 C CA . LYS A 1 437 ? -9.901 -17.419 7.972 1.00 85.06 437 LYS A CA 1
ATOM 3416 C C . LYS A 1 437 ? -10.491 -18.154 6.766 1.00 85.06 437 LYS A C 1
ATOM 3418 O O . LYS A 1 437 ? -9.747 -18.569 5.879 1.00 85.06 437 LYS A O 1
ATOM 3423 N N . CYS A 1 438 ? -11.818 -18.260 6.693 1.00 84.56 438 CYS A N 1
ATOM 3424 C CA . CYS A 1 438 ? -12.505 -18.931 5.593 1.00 84.56 438 CYS A CA 1
ATOM 3425 C C . CYS A 1 438 ? -12.178 -18.316 4.224 1.00 84.56 438 CYS A C 1
ATOM 3427 O O . CYS A 1 438 ? -11.891 -19.057 3.289 1.00 84.56 438 CYS A O 1
ATOM 3429 N N . GLU A 1 439 ? -12.200 -16.990 4.087 1.00 82.94 439 GLU A N 1
ATOM 3430 C CA . GLU A 1 439 ? -12.037 -16.305 2.801 1.00 82.94 439 GLU A CA 1
ATOM 3431 C C . GLU A 1 439 ? -10.578 -16.331 2.306 1.00 82.94 439 GLU A C 1
ATOM 3433 O O . GLU A 1 439 ? -10.342 -16.555 1.117 1.00 82.94 439 GLU A O 1
ATOM 3438 N N . VAL A 1 440 ? -9.586 -16.220 3.202 1.00 81.81 440 VAL A N 1
ATOM 3439 C CA . VAL A 1 440 ? -8.161 -16.392 2.852 1.00 81.81 440 VAL A CA 1
ATOM 3440 C C . VAL A 1 440 ? -7.880 -17.827 2.390 1.00 81.81 440 VAL A C 1
ATOM 3442 O O . VAL A 1 440 ? -7.331 -18.019 1.300 1.00 81.81 440 VAL A O 1
ATOM 3445 N N . TRP A 1 441 ? -8.319 -18.843 3.144 1.00 83.19 441 TRP A N 1
ATOM 3446 C CA . TRP A 1 441 ? -8.124 -20.250 2.759 1.00 83.19 441 TRP A CA 1
ATOM 3447 C C . TRP A 1 441 ? -8.939 -20.658 1.522 1.00 83.19 441 TRP A C 1
ATOM 3449 O O . TRP A 1 441 ? -8.497 -21.500 0.743 1.00 83.19 441 TRP A O 1
ATOM 3459 N N . LYS A 1 442 ? -10.092 -20.030 1.274 1.00 84.50 442 LYS A N 1
ATOM 3460 C CA . LYS A 1 442 ? -10.896 -20.190 0.047 1.00 84.50 442 LYS A CA 1
ATOM 3461 C C . LYS A 1 442 ? -10.206 -19.616 -1.195 1.00 84.50 442 LYS A C 1
ATOM 3463 O O . LYS A 1 442 ? -10.380 -20.170 -2.280 1.00 84.50 442 LYS A O 1
ATOM 3468 N N . MET A 1 443 ? -9.439 -18.532 -1.059 1.00 78.69 443 MET A N 1
ATOM 3469 C CA . MET A 1 443 ? -8.667 -17.952 -2.166 1.00 78.69 443 MET A CA 1
ATOM 3470 C C . MET A 1 443 ? -7.370 -18.717 -2.446 1.00 78.69 443 MET A C 1
ATOM 3472 O O . MET A 1 443 ? -7.069 -18.993 -3.607 1.00 78.69 443 MET A O 1
ATOM 3476 N N . LEU A 1 444 ? -6.598 -19.051 -1.407 1.00 77.06 444 LEU A N 1
ATOM 3477 C CA . LEU A 1 444 ? -5.271 -19.667 -1.552 1.00 77.06 444 LEU A CA 1
ATOM 3478 C C . LEU A 1 444 ? -5.298 -21.201 -1.593 1.00 77.06 444 LEU A C 1
ATOM 3480 O O . LEU A 1 444 ? -4.404 -21.795 -2.187 1.00 77.06 444 LEU A O 1
ATOM 3484 N N . GLY A 1 445 ? -6.334 -21.836 -1.043 1.00 77.94 445 GLY A N 1
ATOM 3485 C CA . GLY A 1 445 ? -6.475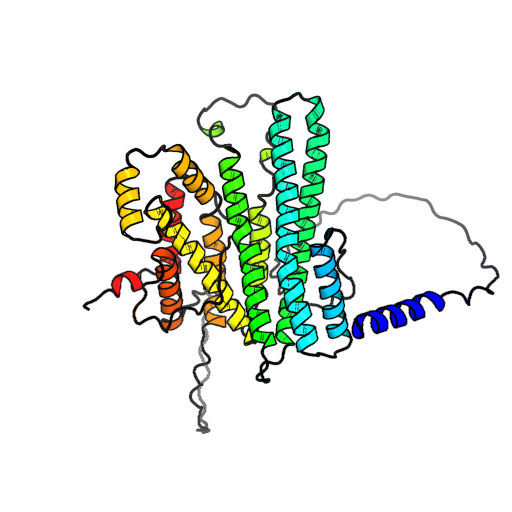 -23.289 -0.945 1.00 77.94 445 GLY A CA 1
ATOM 3486 C C . GLY A 1 445 ? -5.763 -23.896 0.269 1.00 77.94 445 GLY A C 1
ATOM 3487 O O . GLY A 1 445 ? -4.770 -23.361 0.762 1.00 77.94 445 GLY A O 1
ATOM 3488 N N . TRP A 1 446 ? -6.280 -25.033 0.738 1.00 76.62 446 TRP A N 1
ATOM 3489 C CA . TRP A 1 446 ? -5.812 -25.750 1.934 1.00 76.62 446 TRP A CA 1
ATOM 3490 C C . TRP A 1 446 ? -4.620 -26.686 1.687 1.00 76.62 446 TRP A C 1
ATOM 3492 O O . TRP A 1 446 ? -4.073 -27.236 2.638 1.00 76.62 446 TRP A O 1
ATOM 3502 N N . GLU A 1 447 ? -4.232 -26.913 0.430 1.00 69.75 447 GLU A N 1
ATOM 3503 C CA . GLU A 1 447 ? -3.408 -28.066 0.042 1.00 69.75 447 GLU A CA 1
ATOM 3504 C C . GLU A 1 447 ? -2.036 -28.086 0.724 1.00 69.75 447 GLU A C 1
ATOM 3506 O O . GLU A 1 447 ? -1.591 -29.154 1.129 1.00 69.75 447 GLU A O 1
ATOM 3511 N N . ILE A 1 448 ? -1.416 -26.920 0.942 1.00 62.38 448 ILE A N 1
ATOM 3512 C CA . ILE A 1 448 ? -0.107 -26.818 1.604 1.00 62.38 448 ILE A CA 1
ATOM 3513 C C . ILE A 1 448 ? -0.095 -27.384 3.034 1.00 62.38 448 ILE A C 1
ATOM 3515 O O . ILE A 1 448 ? 0.915 -27.934 3.461 1.00 62.38 448 ILE A O 1
ATOM 3519 N N . LEU A 1 449 ? -1.218 -27.321 3.760 1.00 58.56 449 LEU A N 1
ATOM 3520 C CA . LEU A 1 449 ? -1.329 -27.878 5.114 1.00 58.56 449 LEU A CA 1
ATOM 3521 C C . LEU A 1 449 ? -1.439 -29.415 5.112 1.00 58.56 449 LEU A C 1
ATOM 3523 O O . LEU A 1 449 ? -1.265 -30.040 6.152 1.00 58.56 449 LEU A O 1
ATOM 3527 N N . GLY A 1 450 ? -1.706 -30.026 3.951 1.00 53.59 450 GLY A N 1
ATOM 3528 C CA . GLY A 1 450 ? -1.692 -31.476 3.739 1.00 53.59 450 GLY A CA 1
ATOM 3529 C C . GLY A 1 450 ? -0.411 -32.013 3.086 1.00 53.59 450 GLY A C 1
ATOM 3530 O O . GLY A 1 450 ? -0.301 -33.225 2.904 1.00 53.59 450 GLY A O 1
ATOM 3531 N N . GLU A 1 451 ? 0.544 -31.144 2.725 1.00 54.41 451 GLU A N 1
ATOM 3532 C CA . GLU A 1 451 ? 1.850 -31.543 2.168 1.00 54.41 451 GLU A CA 1
ATOM 3533 C C . GLU A 1 451 ? 2.916 -31.801 3.252 1.00 54.41 451 GLU A C 1
ATOM 3535 O O . GLU A 1 451 ? 4.028 -32.205 2.921 1.00 54.41 451 GLU A O 1
ATOM 3540 N N . VAL A 1 452 ? 2.574 -31.659 4.541 1.00 48.44 452 VAL A N 1
ATOM 3541 C CA . VAL A 1 452 ? 3.384 -32.178 5.658 1.00 48.44 452 VAL A CA 1
ATOM 3542 C C . VAL A 1 452 ? 3.227 -33.701 5.712 1.00 48.44 452 VAL A C 1
ATOM 3544 O O . VAL A 1 452 ? 2.401 -34.239 6.449 1.00 48.44 452 VAL A O 1
ATOM 3547 N N . LYS A 1 453 ? 4.004 -34.392 4.876 1.00 43.19 453 LYS A N 1
ATOM 3548 C CA . LYS A 1 453 ? 4.147 -35.847 4.879 1.00 43.19 453 LYS A CA 1
ATOM 3549 C C . LYS A 1 453 ? 5.611 -36.232 5.010 1.00 43.19 453 LYS A C 1
ATOM 3551 O O . LYS A 1 453 ? 6.391 -35.950 4.109 1.00 43.19 453 LYS A O 1
ATOM 3556 N N . ASP A 1 454 ? 5.894 -36.933 6.101 1.00 42.72 454 ASP A N 1
ATOM 3557 C CA . ASP A 1 454 ? 6.982 -37.899 6.240 1.00 42.72 454 ASP A CA 1
ATOM 3558 C C . ASP A 1 454 ? 8.389 -37.367 5.882 1.00 42.72 454 ASP A C 1
ATOM 3560 O O . ASP A 1 454 ? 8.965 -37.722 4.852 1.00 42.72 454 ASP A O 1
ATOM 3564 N N . CYS A 1 455 ? 8.937 -36.546 6.789 1.00 36.06 455 CYS A N 1
ATOM 3565 C CA . CYS A 1 455 ? 10.384 -36.362 6.971 1.00 36.06 455 CYS A CA 1
ATOM 3566 C C . CYS A 1 455 ? 10.900 -37.347 8.033 1.00 36.06 455 CYS A C 1
ATOM 3568 O O . CYS A 1 455 ? 10.216 -37.462 9.077 1.00 36.06 455 CYS A O 1
#

Solvent-accessible surface area (backbone atoms only — not comparable to full-atom values): 27593 Å² total; per-residue (Å²): 106,80,70,52,57,57,49,54,56,53,56,55,60,65,74,70,68,87,80,85,87,90,82,91,88,84,83,91,85,85,88,86,80,88,85,90,88,87,83,92,81,92,83,91,77,93,77,80,84,78,84,76,80,83,82,76,74,92,78,78,77,86,63,64,85,63,67,70,86,64,78,79,46,67,60,72,45,22,49,50,25,51,56,22,48,52,52,53,54,46,34,66,72,72,68,57,76,56,54,64,64,51,31,50,31,52,29,47,25,28,62,21,49,32,58,49,50,52,49,36,50,51,53,31,51,48,37,49,54,54,40,60,58,45,72,76,58,58,79,89,54,50,65,65,42,58,49,53,35,51,51,34,46,52,47,31,55,48,45,51,59,49,46,49,54,49,51,53,52,49,61,52,50,58,74,65,47,71,81,86,54,98,62,68,46,60,65,51,33,48,45,31,44,42,42,25,46,16,52,52,20,28,48,24,48,56,49,15,39,50,49,36,71,68,64,77,73,81,59,83,77,72,78,68,94,63,84,85,76,90,72,85,70,70,69,60,61,81,73,66,71,74,58,65,41,45,56,52,9,50,42,51,55,49,54,66,66,70,52,48,65,90,38,68,66,34,34,54,44,46,42,35,50,53,40,28,50,30,38,40,50,13,42,52,49,36,29,58,73,73,68,46,73,83,53,99,41,70,67,54,44,52,52,49,60,68,47,56,82,74,53,69,66,69,59,57,50,40,55,59,41,13,43,65,60,35,54,48,10,43,50,54,45,49,54,48,51,61,71,46,39,54,64,51,57,56,68,85,67,78,70,75,77,78,72,84,79,85,76,87,87,90,84,79,86,85,87,90,83,77,95,75,74,90,71,82,70,74,76,78,76,74,56,51,74,64,50,40,49,21,54,43,49,35,28,51,39,24,39,80,49,83,74,97,67,80,89,67,81,68,40,64,70,81,70,85,86,46,39,40,47,21,64,63,82,89,71,55,85,68,56,45,44,53,51,48,55,52,54,51,41,68,73,60,52,66,63,74,79,68,65,80,66,91,132